Protein AF-0000000076201954 (afdb_homodimer)

Solvent-accessible surface area (backbone atoms only — not comparable to full-atom values): 36728 Å² total; per-residue (Å²): 128,80,68,76,78,66,56,36,8,49,72,39,43,75,73,72,39,90,38,59,37,49,30,30,27,47,69,75,71,36,35,22,18,72,68,52,45,56,48,35,59,65,34,84,90,37,40,81,47,35,72,32,51,37,78,80,40,59,85,56,80,76,68,87,68,80,53,55,33,90,87,40,86,95,30,54,52,50,27,30,31,61,86,75,65,40,76,31,26,81,74,42,33,73,72,77,39,57,85,50,86,51,65,38,51,27,70,63,55,15,67,58,40,83,77,28,65,45,47,52,37,54,48,50,36,34,51,51,50,38,52,51,41,51,50,49,48,51,50,48,54,49,40,54,51,49,38,55,52,35,50,54,50,42,54,48,51,52,50,52,50,51,52,52,51,52,50,51,53,51,52,48,52,51,50,51,51,50,51,50,50,52,54,49,50,52,52,51,51,52,47,49,53,50,44,52,54,47,49,53,51,36,51,52,38,47,51,52,45,49,39,50,53,47,24,61,73,48,36,29,47,53,53,35,44,48,46,48,56,56,44,56,64,49,48,57,57,50,52,52,50,52,44,50,52,45,69,68,51,58,44,62,40,63,44,76,42,68,43,75,80,81,67,80,80,59,72,51,47,80,43,80,46,77,36,83,65,89,65,75,80,79,83,64,84,64,64,78,64,67,68,66,56,71,82,69,84,71,80,75,81,82,72,65,79,71,64,65,74,72,67,65,90,69,75,81,76,83,82,84,88,81,132,130,79,68,78,76,65,54,38,7,49,70,40,43,75,73,71,39,89,39,60,36,49,29,30,27,47,67,74,70,35,35,22,19,72,68,51,44,56,46,33,59,66,34,85,88,36,41,81,47,33,70,32,51,37,78,78,38,61,84,56,80,77,68,87,66,81,53,55,33,90,86,41,86,94,31,53,55,51,27,31,30,63,85,75,66,39,77,32,25,82,73,42,33,70,74,76,38,58,82,49,84,52,66,39,51,27,68,62,56,14,67,58,41,84,79,27,68,43,47,52,33,53,49,50,36,36,50,52,52,40,52,49,42,52,51,51,48,50,52,48,55,50,40,54,52,50,38,54,50,35,51,53,49,42,53,51,51,51,52,53,50,50,52,52,50,52,49,52,52,52,53,47,53,51,49,51,52,51,52,49,50,52,52,49,50,51,52,51,52,50,48,48,52,51,44,53,55,47,48,53,51,36,50,52,39,49,49,53,44,50,38,51,55,46,23,62,74,50,35,29,47,54,53,36,42,48,46,48,56,56,45,57,63,49,47,56,57,51,51,53,51,51,46,50,51,45,69,68,52,57,44,61,40,62,42,76,43,69,43,75,81,80,66,80,81,58,72,51,48,81,43,80,45,79,37,82,66,90,64,75,78,79,84,64,83,65,63,76,64,69,70,64,54,72,82,69,83,73,79,73,81,83,73,66,73,70,61,70,63,59,72,70,64,67,73,83,66,79,67,77,77,76,124

pLDDT: mean 78.73, std 21.35, range [19.61, 97.19]

InterPro domains:
  IPR000315 B-box-type zinc finger [PS50119] (4-54)
  IPR000315 B-box-type zinc finger [PS50119] (64-108)
  IPR047153 TRIM45/56/19-like [PTHR25462] (8-265)

Radius of gyration: 69.59 Å; Cα contacts (8 Å, |Δi|>4): 765; chains: 2; bounding box: 55×250×99 Å

Secondary structure (DSSP, 8-state):
-------B-HHHHHTT---B--EEETTTTEEE-HHHHHHHHHSTTTTT--EEEHHHHTTS-------B-SSSTT-B--EEETTTTEEE-TTHHHHHSTT-S-EEEHHHHTTTGGG-HHHHHHHHHHHHHHHHHHHHHHHHHHHHHHHHHHHHHHHHHHHHHHHHHHHHHHHHHHHHHHHHHHHHHHHHHHHHHHHHHHHHHHHHHHHHHHHHHHHHHHS-HHHHHHHHHHHHHHHHHHHHHHHHHHHH-EEEEEEEEE-S------SEEEEEEEEE---------------------------STTTGGGGSTT---------/-------B-HHHHHTT---B--EEETTTTEEE-HHHHHHHHHSTTTTT--EEEHHHHTTS-------B-SSSTT-B--EEETTTTEEE-TTHHHHHSTT-S-EEEHHHHTTTGGG-HHHHHHHHHHHHHHHHHHHHHHHHHHHHHHHHHHHHHHHHHHHHHHHHHHHHHHHHHHHHHHHHHHHHHHHHHHHHHHHHHHHHHHHHHHHHHHHHHHHHHHS-HHHHHHHHHHHHHHHHHHHHHHHHHHHH-EEEEEEEEE-S------SEEEEEEEEE---------------------------SHHHHHHGGGS-----S---

Foldseek 3Di:
DPPDPQLAWPVVVVVVDGHGFFKAFPVVRTGHHPVRVVVLCPDPVRVPTDIHGCVVVVPPDDDDDDQADPVDPPFGQFKAQLVVGDTDGPVCCVVPNVVGPDIGTVCLLCVCVVVDLLVVQVVVQVVLVVVLVVVVVVVVVVVVVVVVVVVVVVVVVVVVVVVVVVVVVVVVVVVVVVVVVVVVVVVVVVVVVLVVVVVVLVVVVVVLVVVLVCCVVPNDPVVNVVSCVVVVVVVVVSVVVVVVSVVPDDDDDDDDDDDPPPPPVDPDDDDDDDDDDPRDRDGRPNDPPSSVRDPPPPPPPPPDPVPPPVPPDPDDPPDDDDD/DPPDPQLFWPVVVVVVDGHGFFKAFPVVRTGHHPVVVVVLCVDPVRVPTDIHGCVVVVPPDDDDDDQDDPVDPPFGQFKAQLVVGDTDGPVCCVVPNVVGPDIGTVCLLCVCVVVDLLVVQVVVQVVLVVVLVVVVVVVVVVVVVVVVVVVVVVVVVVVVVVVVVVVVVVVVVVVVVVVVVVVVVVVVVVVVVLVVVVVVLVVVVVVLVVVLVCCVVPNDPVVNVVSCVVVVVVVVVSVVVVVVSVVPDDDDDDDDDDDPPPPPVDPDDDDDDDDDDPRDRDGRPNDPPSSVRDPPPPPPPPPDDVVVPPPVPDPPDPDPVPD

Organism: Mytilus galloprovincialis (NCBI:txid29158)

Sequence (646 aa):
MMSSYSSQCESCSEDGKSKVALRFCSDCDERLCRECVEYHKKCKATKSHNLIDLASMLRSTIPNVNTLCEFHEDVYLDFYCMQHDTVCCRKCIPSSHQSCKDVLLLEVASEHIKISSAFDDTFREWQNIHKTLEHLRQNFNDNVNELKKSESSICEEVRVWKRNLIKQINTFEEKIKIDLSNDMTRDLDQLKKLNTETSELHDNVKERGQELQFLKEYGSNNQLYLMLTEQGKGVQNVVKRVQEMTLSYKKTRLKFEKTADIDLKSIGSISEVKEAHDIQYSPVKLQQAHVQPERVDTILTFKKAITEQLKLTNKLHISDLAIMMSSYSSQCESCSEDGKSKVALRFCSDCDERLCRECVEYHKKCKATKSHNLIDLASMLRSTIPNVNTLCEFHEDVYLDFYCMQHDTVCCRKCIPSSHQSCKDVLLLEVASEHIKISSAFDDTFREWQNIHKTLEHLRQNFNDNVNELKKSESSICEEVRVWKRNLIKQINTFEEKIKIDLSNDMTRDLDQLKKLNTETSELHDNVKERGQELQFLKEYGSNNQLYLMLTEQGKGVQNVVKRVQEMTLSYKKTRLKFEKTADIDLKSIGSISEVKEAHDIQYSPVKLQQAHVQPERVDTILTFKKAITEQLKLTNKLHISDLAI

Structure (mmCIF, N/CA/C/O backbone):
data_AF-0000000076201954-model_v1
#
loop_
_entity.id
_entity.type
_entity.pdbx_description
1 polymer 'B box-type domain-containing protein'
#
loop_
_atom_site.group_PDB
_atom_site.id
_atom_site.type_symbol
_atom_site.label_atom_id
_atom_site.label_alt_id
_atom_site.label_comp_id
_atom_site.label_asym_id
_atom_site.label_entity_id
_atom_site.label_seq_id
_atom_site.pdbx_PDB_ins_code
_atom_site.Cartn_x
_atom_site.Cartn_y
_atom_site.Cartn_z
_atom_site.occupancy
_atom_site.B_iso_or_equiv
_atom_site.auth_seq_id
_atom_site.auth_comp_id
_atom_site.auth_asym_id
_atom_site.auth_atom_id
_atom_site.pdbx_PDB_model_num
ATOM 1 N N . MET A 1 1 ? 16.266 -57.594 -20.297 1 23.8 1 MET A N 1
ATOM 2 C CA . MET A 1 1 ? 17.625 -57.812 -20.766 1 23.8 1 MET A CA 1
ATOM 3 C C . MET A 1 1 ? 17.688 -58.906 -21.828 1 23.8 1 MET A C 1
ATOM 5 O O . MET A 1 1 ? 17.469 -60.062 -21.531 1 23.8 1 MET A O 1
ATOM 9 N N . MET A 1 2 ? 17.016 -58.75 -22.938 1 31.31 2 MET A N 1
ATOM 10 C CA . MET A 1 2 ? 17.016 -59.656 -24.078 1 31.31 2 MET A CA 1
ATOM 11 C C . MET A 1 2 ? 18.406 -60.188 -24.344 1 31.31 2 MET A C 1
ATOM 13 O O . MET A 1 2 ? 19.359 -59.438 -24.516 1 31.31 2 MET A O 1
ATOM 17 N N . SER A 1 3 ? 18.688 -61.312 -23.844 1 33 3 SER A N 1
ATOM 18 C CA . SER A 1 3 ? 20 -61.938 -24 1 33 3 SER A CA 1
ATOM 19 C C . SER A 1 3 ? 20.609 -61.594 -25.359 1 33 3 SER A C 1
ATOM 21 O O . SER A 1 3 ? 19.891 -61.188 -26.281 1 33 3 SER A O 1
ATOM 23 N N . SER A 1 4 ? 21.906 -61.469 -25.438 1 35.66 4 SER A N 1
ATOM 24 C CA . SER A 1 4 ? 22.828 -61.344 -26.578 1 35.66 4 SER A CA 1
ATOM 25 C C . SER A 1 4 ? 22.281 -62.031 -27.812 1 35.66 4 SER A C 1
ATOM 27 O O . SER A 1 4 ? 21.766 -63.156 -27.703 1 35.66 4 SER A O 1
ATOM 29 N N . TYR A 1 5 ? 21.5 -61.469 -28.703 1 43.66 5 TYR A N 1
ATOM 30 C CA . TYR A 1 5 ? 21.312 -61.969 -30.062 1 43.66 5 TYR A CA 1
ATOM 31 C C . TYR A 1 5 ? 22.406 -62.969 -30.422 1 43.66 5 TYR A C 1
ATOM 33 O O . TYR A 1 5 ? 23.531 -62.594 -30.703 1 43.66 5 TYR A O 1
ATOM 41 N N . SER A 1 6 ? 22.469 -63.938 -29.781 1 49.97 6 SER A N 1
ATOM 42 C CA . SER A 1 6 ? 23.469 -64.938 -30.156 1 49.97 6 SER A CA 1
ATOM 43 C C . SER A 1 6 ? 23.5 -65.125 -31.672 1 49.97 6 SER A C 1
ATOM 45 O O . SER A 1 6 ? 22.453 -65.375 -32.281 1 49.97 6 SER A O 1
ATOM 47 N N . SER A 1 7 ? 24.203 -64.438 -32.438 1 65 7 SER A N 1
ATOM 48 C CA . SER A 1 7 ? 24.672 -64.5 -33.812 1 65 7 SER A CA 1
ATOM 49 C C . SER A 1 7 ? 24.938 -65.938 -34.188 1 65 7 SER A C 1
ATOM 51 O O . SER A 1 7 ? 25.312 -66.25 -35.344 1 65 7 SER A O 1
ATOM 53 N N . GLN A 1 8 ? 24.516 -66.75 -33.312 1 72.56 8 GLN A N 1
ATOM 54 C CA . GLN A 1 8 ? 24.938 -68.125 -33.625 1 72.56 8 GLN A CA 1
ATOM 55 C C . GLN A 1 8 ? 23.75 -69 -34 1 72.56 8 GLN A C 1
ATOM 57 O O . GLN A 1 8 ? 22.625 -68.75 -33.562 1 72.56 8 GLN A O 1
ATOM 62 N N . CYS A 1 9 ? 23.922 -69.875 -34.781 1 80.25 9 CYS A N 1
ATOM 63 C CA . CYS A 1 9 ? 22.938 -70.875 -35.156 1 80.25 9 CYS A CA 1
ATOM 64 C C . CYS A 1 9 ? 22.578 -71.75 -33.969 1 80.25 9 CYS A C 1
ATOM 66 O O . CYS A 1 9 ? 23.438 -72.375 -33.375 1 80.25 9 CYS A O 1
ATOM 68 N N . GLU A 1 10 ? 21.375 -71.688 -33.531 1 77.62 10 GLU A N 1
ATOM 69 C CA . GLU A 1 10 ? 20.938 -72.438 -32.344 1 77.62 10 GLU A CA 1
ATOM 70 C C . GLU A 1 10 ? 21 -73.938 -32.531 1 77.62 10 GLU A C 1
ATOM 72 O O . GLU A 1 10 ? 21.344 -74.625 -31.594 1 77.62 10 GLU A O 1
ATOM 77 N N . SER A 1 11 ? 20.641 -74.375 -33.656 1 77.5 11 SER A N 1
ATOM 78 C CA . SER A 1 11 ? 20.719 -75.812 -33.938 1 77.5 11 SER A CA 1
ATOM 79 C C . SER A 1 11 ? 22.141 -76.312 -33.812 1 77.5 11 SER A C 1
ATOM 81 O O . SER A 1 11 ? 22.375 -77.375 -33.25 1 77.5 11 SER A O 1
ATOM 83 N N . CYS A 1 12 ? 22.969 -75.5 -34.281 1 80.19 12 CYS A N 1
ATOM 84 C CA . CYS A 1 12 ? 24.359 -75.875 -34.25 1 80.19 12 CYS A CA 1
ATOM 85 C C . CYS A 1 12 ? 24.953 -75.688 -32.875 1 80.19 12 CYS A C 1
ATOM 87 O O . CYS A 1 12 ? 25.844 -76.438 -32.469 1 80.19 12 CYS A O 1
ATOM 89 N N . SER A 1 13 ? 24.547 -74.75 -32.188 1 78 13 SER A N 1
ATOM 90 C CA . SER A 1 13 ? 25.062 -74.5 -30.859 1 78 13 SER A CA 1
ATOM 91 C C . SER A 1 13 ? 24.75 -75.688 -29.938 1 78 13 SER A C 1
ATOM 93 O O . SER A 1 13 ? 25.547 -76 -29.047 1 78 13 SER A O 1
ATOM 95 N N . GLU A 1 14 ? 23.703 -76.312 -30.125 1 74.5 14 GLU A N 1
ATOM 96 C CA . GLU A 1 14 ? 23.344 -77.5 -29.344 1 74.5 14 GLU A CA 1
ATOM 97 C C . GLU A 1 14 ? 24.312 -78.625 -29.609 1 74.5 14 GLU A C 1
ATOM 99 O O . GLU A 1 14 ? 24.562 -79.438 -28.719 1 74.5 14 GLU A O 1
ATOM 104 N N . ASP A 1 15 ? 24.875 -78.688 -30.734 1 74.5 15 ASP A N 1
ATOM 105 C CA . ASP A 1 15 ? 25.828 -79.688 -31.109 1 74.5 15 ASP A CA 1
ATOM 106 C C . ASP A 1 15 ? 27.266 -79.25 -30.781 1 74.5 15 ASP A C 1
ATOM 108 O O . ASP A 1 15 ? 28.219 -79.938 -31.125 1 74.5 15 ASP A O 1
ATOM 112 N N . GLY A 1 16 ? 27.344 -78.125 -30.156 1 75.12 16 GLY A N 1
ATOM 113 C CA . GLY A 1 16 ? 28.641 -77.625 -29.734 1 75.12 16 GLY A CA 1
ATOM 114 C C . GLY A 1 16 ? 29.359 -76.875 -30.797 1 75.12 16 GLY A C 1
ATOM 115 O O . GLY A 1 16 ? 30.562 -76.562 -30.672 1 75.12 16 GLY A O 1
ATOM 116 N N . LYS A 1 17 ? 28.719 -76.688 -31.875 1 80.81 17 LYS A N 1
ATOM 117 C CA . LYS A 1 17 ? 29.328 -75.875 -32.938 1 80.81 17 LYS A CA 1
ATOM 118 C C . LYS A 1 17 ? 28.875 -74.438 -32.906 1 80.81 17 LYS A C 1
ATOM 120 O O . LYS A 1 17 ? 27.75 -74.125 -32.5 1 80.81 17 LYS A O 1
ATOM 125 N N . SER A 1 18 ? 29.812 -73.562 -33.188 1 79.5 18 SER A N 1
ATOM 126 C CA . SER A 1 18 ? 29.516 -72.125 -33.188 1 79.5 18 SER A CA 1
ATOM 127 C C . SER A 1 18 ? 29.453 -71.562 -34.625 1 79.5 18 SER A C 1
ATOM 129 O O . SER A 1 18 ? 30.484 -71.375 -35.281 1 79.5 18 SER A O 1
ATOM 131 N N . LYS A 1 19 ? 28.25 -71.5 -35.25 1 82.12 19 LYS A N 1
ATOM 132 C CA . LYS A 1 19 ? 28.062 -70.938 -36.562 1 82.12 19 LYS A CA 1
ATOM 133 C C . LYS A 1 19 ? 27.188 -69.688 -36.5 1 82.12 19 LYS A C 1
ATOM 135 O O . LYS A 1 19 ? 26.312 -69.562 -35.625 1 82.12 19 LYS A O 1
ATOM 140 N N . VAL A 1 20 ? 27.531 -68.812 -37.312 1 84.06 20 VAL A N 1
ATOM 141 C CA . VAL A 1 20 ? 26.766 -67.562 -37.375 1 84.06 20 VAL A CA 1
ATOM 142 C C . VAL A 1 20 ? 25.391 -67.812 -38 1 84.06 20 VAL A C 1
ATOM 144 O O . VAL A 1 20 ? 25.281 -68.562 -39 1 84.06 20 VAL A O 1
ATOM 147 N N . ALA A 1 21 ? 24.328 -67.375 -37.281 1 82.5 21 ALA A N 1
ATOM 148 C CA . ALA A 1 21 ? 22.969 -67.5 -37.812 1 82.5 21 ALA A CA 1
ATOM 149 C C . ALA A 1 21 ? 22.703 -66.5 -38.906 1 82.5 21 ALA A C 1
ATOM 151 O O . ALA A 1 21 ? 23.125 -65.312 -38.812 1 82.5 21 ALA A O 1
ATOM 152 N N . LEU A 1 22 ? 22.156 -66.938 -40.031 1 80.31 22 LEU A N 1
ATOM 153 C CA . LEU A 1 22 ? 21.844 -66.062 -41.156 1 80.31 22 LEU A CA 1
ATOM 154 C C . LEU A 1 22 ? 20.344 -65.812 -41.281 1 80.31 22 LEU A C 1
ATOM 156 O O . LEU A 1 22 ? 19.891 -64.75 -41.75 1 80.31 22 LEU A O 1
ATOM 160 N N . ARG A 1 23 ? 19.656 -66.875 -41 1 82.56 23 ARG A N 1
ATOM 161 C CA . ARG A 1 23 ? 18.203 -66.812 -41.125 1 82.56 23 ARG A CA 1
ATOM 162 C C . ARG A 1 23 ? 17.516 -67.25 -39.844 1 82.56 23 ARG A C 1
ATOM 164 O O . ARG A 1 23 ? 18.109 -67.875 -39 1 82.56 23 ARG A O 1
ATOM 171 N N . PHE A 1 24 ? 16.328 -66.75 -39.625 1 79.44 24 PHE A N 1
ATOM 172 C CA . PHE A 1 24 ? 15.461 -67.125 -38.531 1 79.44 24 PHE A CA 1
ATOM 173 C C . PHE A 1 24 ? 14.25 -67.875 -39.031 1 79.44 24 PHE A C 1
ATOM 175 O O . PHE A 1 24 ? 13.562 -67.438 -39.938 1 79.44 24 PHE A O 1
ATOM 182 N N . CYS A 1 25 ? 14.109 -69.125 -38.531 1 78.31 25 CYS A N 1
ATOM 183 C CA . CYS A 1 25 ? 12.906 -69.875 -38.844 1 78.31 25 CYS A CA 1
ATOM 184 C C . CYS A 1 25 ? 11.766 -69.5 -37.906 1 78.31 25 CYS A C 1
ATOM 186 O O . CYS A 1 25 ? 11.82 -69.75 -36.719 1 78.31 25 CYS A O 1
ATOM 188 N N . SER A 1 26 ? 10.797 -68.875 -38.438 1 71.44 26 SER A N 1
ATOM 189 C CA . SER A 1 26 ? 9.688 -68.375 -37.625 1 71.44 26 SER A CA 1
ATOM 190 C C . SER A 1 26 ? 8.883 -69.562 -37.031 1 71.44 26 SER A C 1
ATOM 192 O O . SER A 1 26 ? 8.266 -69.375 -35.969 1 71.44 26 SER A O 1
ATOM 194 N N . ASP A 1 27 ? 8.977 -70.688 -37.625 1 66 27 ASP A N 1
ATOM 195 C CA . ASP A 1 27 ? 8.203 -71.875 -37.188 1 66 27 ASP A CA 1
ATOM 196 C C . ASP A 1 27 ? 8.914 -72.562 -36.031 1 66 27 ASP A C 1
ATOM 198 O O . ASP A 1 27 ? 8.273 -73.062 -35.094 1 66 27 ASP A O 1
ATOM 202 N N . CYS A 1 28 ? 10.195 -72.625 -36.188 1 70.38 28 CYS A N 1
ATOM 203 C CA . CYS A 1 28 ? 10.977 -73.375 -35.188 1 70.38 28 CYS A CA 1
ATOM 204 C C . CYS A 1 28 ? 11.477 -72.375 -34.125 1 70.38 28 CYS A C 1
ATOM 206 O O . CYS A 1 28 ? 11.992 -72.812 -33.094 1 70.38 28 CYS A O 1
ATOM 208 N N . ASP A 1 29 ? 11.305 -71.125 -34.344 1 72.44 29 ASP A N 1
ATOM 209 C CA . ASP A 1 29 ? 11.859 -70.062 -33.5 1 72.44 29 ASP A CA 1
ATOM 210 C C . ASP A 1 29 ? 13.352 -70.25 -33.281 1 72.44 29 ASP A C 1
ATOM 212 O O . ASP A 1 29 ? 13.836 -70.25 -32.156 1 72.44 29 ASP A O 1
ATOM 216 N N . GLU A 1 30 ? 13.953 -70.5 -34.344 1 75.88 30 GLU A N 1
ATOM 217 C CA . GLU A 1 30 ? 15.375 -70.812 -34.25 1 75.88 30 GLU A CA 1
ATOM 218 C C . GLU A 1 30 ? 16.188 -70.062 -35.281 1 75.88 30 GLU A C 1
ATOM 220 O O . GLU A 1 30 ? 15.75 -69.875 -36.438 1 75.88 30 GLU A O 1
ATOM 225 N N . ARG A 1 31 ? 17.328 -69.625 -34.812 1 81.19 31 ARG A N 1
ATOM 226 C CA . ARG A 1 31 ? 18.297 -69 -35.75 1 81.19 31 ARG A CA 1
ATOM 227 C C . ARG A 1 31 ? 19.125 -70.125 -36.406 1 81.19 31 ARG A C 1
ATOM 229 O O . ARG A 1 31 ? 19.609 -71.062 -35.75 1 81.19 31 ARG A O 1
ATOM 236 N N . LEU A 1 32 ? 19.172 -70 -37.688 1 81.69 32 LEU A N 1
ATOM 237 C CA . LEU A 1 32 ? 19.797 -71.062 -38.469 1 81.69 32 LEU A CA 1
ATOM 238 C C . LEU A 1 32 ? 20.953 -70.562 -39.281 1 81.69 32 LEU A C 1
ATOM 240 O O . LEU A 1 32 ? 20.875 -69.438 -39.812 1 81.69 32 LEU A O 1
ATOM 244 N N . CYS A 1 33 ? 21.984 -71.25 -39.219 1 84.44 33 CYS A N 1
ATOM 245 C CA . CYS A 1 33 ? 23.109 -70.938 -40.094 1 84.44 33 CYS A CA 1
ATOM 246 C C . CYS A 1 33 ? 22.812 -71.438 -41.531 1 84.44 33 CYS A C 1
ATOM 248 O O . CYS A 1 33 ? 21.75 -72 -41.812 1 84.44 33 CYS A O 1
ATOM 250 N N . ARG A 1 34 ? 23.734 -71.125 -42.438 1 87.25 34 ARG A N 1
ATOM 251 C CA . ARG A 1 34 ? 23.547 -71.438 -43.844 1 87.25 34 ARG A CA 1
ATOM 252 C C . ARG A 1 34 ? 23.266 -72.938 -44.062 1 87.25 34 ARG A C 1
ATOM 254 O O . ARG A 1 34 ? 22.344 -73.312 -44.781 1 87.25 34 ARG A O 1
ATOM 261 N N . GLU A 1 35 ? 23.969 -73.812 -43.375 1 85.56 35 GLU A N 1
ATOM 262 C CA . GLU A 1 35 ? 23.812 -75.25 -43.5 1 85.56 35 GLU A CA 1
ATOM 263 C C . GLU A 1 35 ? 22.484 -75.75 -42.938 1 85.56 35 GLU A C 1
ATOM 265 O O . GLU A 1 35 ? 21.797 -76.562 -43.562 1 85.56 35 GLU A O 1
ATOM 270 N N . CYS A 1 36 ? 22.125 -75.188 -41.844 1 86.31 36 CYS A N 1
ATOM 271 C CA . CYS A 1 36 ? 20.875 -75.562 -41.188 1 86.31 36 CYS A CA 1
ATOM 272 C C . CYS A 1 36 ? 19.672 -75.062 -42 1 86.31 36 CYS A C 1
ATOM 274 O O . CYS A 1 36 ? 18.625 -75.75 -42.031 1 86.31 36 CYS A O 1
ATOM 276 N N . VAL A 1 37 ? 19.891 -74 -42.656 1 87.25 37 VAL A N 1
ATOM 277 C CA . VAL A 1 37 ? 18.844 -73.5 -43.562 1 87.25 37 VAL A CA 1
ATOM 278 C C . VAL A 1 37 ? 18.625 -74.5 -44.688 1 87.25 37 VAL A C 1
ATOM 280 O O . VAL A 1 37 ? 17.484 -74.812 -45.031 1 87.25 37 VAL A O 1
ATOM 283 N N . GLU A 1 38 ? 19.688 -74.938 -45.25 1 84.69 38 GLU A N 1
ATOM 284 C CA . GLU A 1 38 ? 19.594 -75.875 -46.344 1 84.69 38 GLU A CA 1
ATOM 285 C C . GLU A 1 38 ? 18.922 -77.188 -45.906 1 84.69 38 GLU A C 1
ATOM 287 O O . GLU A 1 38 ? 18.094 -77.75 -46.625 1 84.69 38 GLU A O 1
ATOM 292 N N . TYR A 1 39 ? 19.266 -77.562 -44.719 1 82.62 39 TYR A N 1
ATOM 293 C CA . TYR A 1 39 ? 18.656 -78.75 -44.156 1 82.62 39 TYR A CA 1
ATOM 294 C C . TYR A 1 39 ? 17.156 -78.562 -43.938 1 82.62 39 TYR A C 1
ATOM 296 O O . TYR A 1 39 ? 16.344 -79.375 -44.25 1 82.62 39 TYR A O 1
ATOM 304 N N . HIS A 1 40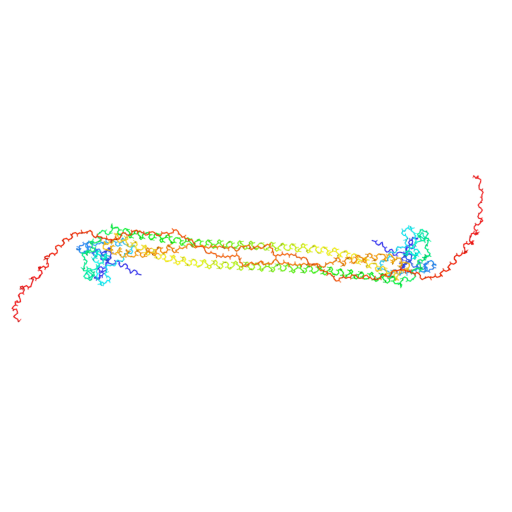 ? 16.781 -77.438 -43.406 1 81.44 40 HIS A N 1
ATOM 305 C CA . HIS A 1 40 ? 15.398 -77.062 -43.125 1 81.44 40 HIS A CA 1
ATOM 306 C C . HIS A 1 40 ? 14.562 -77.125 -44.406 1 81.44 40 HIS A C 1
ATOM 308 O O . HIS A 1 40 ? 13.406 -77.562 -44.375 1 81.44 40 HIS A O 1
ATOM 314 N N . LYS A 1 41 ? 15.125 -76.75 -45.438 1 81.56 41 LYS A N 1
ATOM 315 C CA . LYS A 1 41 ? 14.422 -76.688 -46.719 1 81.56 41 LYS A CA 1
ATOM 316 C C . LYS A 1 41 ? 14.266 -78.062 -47.344 1 81.56 41 LYS A C 1
ATOM 318 O O . LYS A 1 41 ? 13.352 -78.312 -48.125 1 81.56 41 LYS A O 1
ATOM 323 N N . LYS A 1 42 ? 15.055 -78.938 -46.875 1 80.25 42 LYS A N 1
ATOM 324 C CA . LYS A 1 42 ? 15.055 -80.312 -47.469 1 80.25 42 LYS A CA 1
ATOM 325 C C . LYS A 1 42 ? 14.164 -81.25 -46.656 1 80.25 42 LYS A C 1
ATOM 327 O O . LYS A 1 42 ? 13.586 -82.188 -47.219 1 80.25 42 LYS A O 1
ATOM 332 N N . CYS A 1 43 ? 14.148 -80.938 -45.406 1 75.12 43 CYS A N 1
ATOM 333 C CA . CYS A 1 43 ? 13.391 -81.812 -44.531 1 75.12 43 CYS A CA 1
ATOM 334 C C . CYS A 1 43 ? 11.891 -81.688 -44.75 1 75.12 43 CYS A C 1
ATOM 336 O O . CYS A 1 43 ? 11.391 -80.562 -44.75 1 75.12 43 CYS A O 1
ATOM 338 N N . LYS A 1 44 ? 11.156 -82.75 -44.938 1 70.81 44 LYS A N 1
ATOM 339 C CA . LYS A 1 44 ? 9.711 -82.688 -45.156 1 70.81 44 LYS A CA 1
ATOM 340 C C . LYS A 1 44 ? 8.984 -82 -44.031 1 70.81 44 LYS A C 1
ATOM 342 O O . LYS A 1 44 ? 8.023 -81.25 -44.281 1 70.81 44 LYS A O 1
ATOM 347 N N . ALA A 1 45 ? 9.508 -82.062 -42.875 1 71.88 45 ALA A N 1
ATOM 348 C CA . ALA A 1 45 ? 8.852 -81.5 -41.688 1 71.88 45 ALA A CA 1
ATOM 349 C C . ALA A 1 45 ? 9.016 -80 -41.625 1 71.88 45 ALA A C 1
ATOM 351 O O . ALA A 1 45 ? 8.188 -79.312 -41 1 71.88 45 ALA A O 1
ATOM 352 N N . THR A 1 46 ? 10.125 -79.5 -42.281 1 76.62 46 THR A N 1
ATOM 353 C CA . THR A 1 46 ? 10.414 -78.125 -42.031 1 76.62 46 THR A CA 1
ATOM 354 C C . THR A 1 46 ? 10.43 -77.312 -43.344 1 76.62 46 THR A C 1
ATOM 356 O O . THR A 1 46 ? 10.625 -76.125 -43.344 1 76.62 46 THR A O 1
ATOM 359 N N . LYS A 1 47 ? 10.148 -78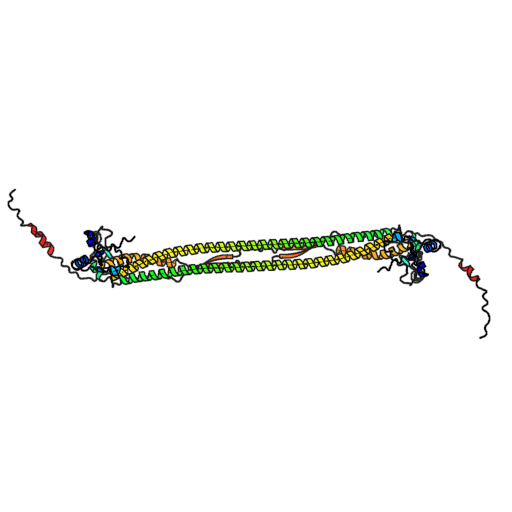 -44.375 1 74.81 47 LYS A N 1
ATOM 360 C CA . LYS A 1 47 ? 10.258 -77.375 -45.688 1 74.81 47 LYS A CA 1
ATOM 361 C C . LYS A 1 47 ? 9.305 -76.188 -45.844 1 74.81 47 LYS A C 1
ATOM 363 O O . LYS A 1 47 ? 9.594 -75.25 -46.562 1 74.81 47 LYS A O 1
ATOM 368 N N . SER A 1 48 ? 8.289 -76.312 -45.156 1 67.69 48 SER A N 1
ATOM 369 C CA . SER A 1 48 ? 7.27 -75.25 -45.281 1 67.69 48 SER A CA 1
ATOM 370 C C . SER A 1 48 ? 7.496 -74.125 -44.281 1 67.69 48 SER A C 1
ATOM 372 O O . SER A 1 48 ? 6.738 -73.125 -44.25 1 67.69 48 SER A O 1
ATOM 374 N N . HIS A 1 49 ? 8.594 -74.312 -43.594 1 73.75 49 HIS A N 1
ATOM 375 C CA . HIS A 1 49 ? 8.812 -73.312 -42.562 1 73.75 49 HIS A CA 1
ATOM 376 C C . HIS A 1 49 ? 9.25 -71.938 -43.156 1 73.75 49 HIS A C 1
ATOM 378 O O . HIS A 1 49 ? 9.914 -71.938 -44.219 1 73.75 49 HIS A O 1
ATOM 384 N N . ASN A 1 50 ? 8.844 -70.938 -42.562 1 72.62 50 ASN A N 1
ATOM 385 C CA . ASN A 1 50 ? 9.18 -69.625 -43.031 1 72.62 50 ASN A CA 1
ATOM 386 C C . ASN A 1 50 ? 10.516 -69.125 -42.469 1 72.62 50 ASN A C 1
ATOM 388 O O . ASN A 1 50 ? 10.641 -68.938 -41.25 1 72.62 50 ASN A O 1
ATOM 392 N N . LEU A 1 51 ? 11.539 -69 -43.375 1 76.5 51 LEU A N 1
ATOM 393 C CA . LEU A 1 51 ? 12.867 -68.562 -42.969 1 76.5 51 LEU A CA 1
ATOM 394 C C . LEU A 1 51 ? 13.055 -67.062 -43.281 1 76.5 51 LEU A C 1
ATOM 396 O O . LEU A 1 51 ? 12.828 -66.625 -44.438 1 76.5 51 LEU A O 1
ATOM 400 N N . ILE A 1 52 ? 13.328 -66.188 -42.281 1 74.88 52 ILE A N 1
ATOM 401 C CA . ILE A 1 52 ? 13.484 -64.75 -42.406 1 74.88 52 ILE A CA 1
ATOM 402 C C . ILE A 1 52 ? 14.961 -64.375 -42.281 1 74.88 52 ILE A C 1
ATOM 404 O O . ILE A 1 52 ? 15.695 -64.938 -41.469 1 74.88 52 ILE A O 1
ATOM 408 N N . ASP A 1 53 ? 15.289 -63.5 -43.188 1 73.81 53 ASP A N 1
ATOM 409 C CA . ASP A 1 53 ? 16.656 -63 -43.125 1 73.81 53 ASP A CA 1
ATOM 410 C C . ASP A 1 53 ? 16.906 -62.219 -41.875 1 73.81 53 ASP A C 1
ATOM 412 O O . ASP A 1 53 ? 16.219 -61.219 -41.594 1 73.81 53 ASP A O 1
ATOM 416 N N . LEU A 1 54 ? 17.797 -62.812 -41.125 1 71.62 54 LEU A N 1
ATOM 417 C CA . LEU A 1 54 ? 18.094 -62.125 -39.875 1 71.62 54 LEU A CA 1
ATOM 418 C C . LEU A 1 54 ? 18.516 -60.688 -40.094 1 71.62 54 LEU A C 1
ATOM 420 O O . LEU A 1 54 ? 18.219 -59.812 -39.281 1 71.62 54 LEU A O 1
ATOM 424 N N . ALA A 1 55 ? 19.234 -60.531 -41.188 1 65.19 55 ALA A N 1
ATOM 425 C CA . ALA A 1 55 ? 19.672 -59.188 -41.5 1 65.19 55 ALA A CA 1
ATOM 426 C C . ALA A 1 55 ? 18.484 -58.25 -41.688 1 65.19 55 ALA A C 1
ATOM 428 O O . ALA A 1 55 ? 18.562 -57.062 -41.344 1 65.19 55 ALA A O 1
ATOM 429 N N . SER A 1 56 ? 17.469 -58.75 -42.25 1 60.5 56 SER A N 1
ATOM 430 C CA . SER A 1 56 ? 16.25 -57.969 -42.469 1 60.5 56 SER A CA 1
ATOM 431 C C . SER A 1 56 ? 15.5 -57.75 -41.156 1 60.5 56 SER A C 1
ATOM 433 O O . SER A 1 56 ? 14.727 -56.812 -41.031 1 60.5 56 SER A O 1
ATOM 435 N N . MET A 1 57 ? 15.734 -58.781 -40.344 1 57.38 57 MET A N 1
ATOM 436 C CA . MET A 1 57 ? 15.078 -58.781 -39.031 1 57.38 57 MET A CA 1
ATOM 437 C C . MET A 1 57 ? 15.805 -57.844 -38.062 1 57.38 57 MET A C 1
ATOM 439 O O . MET A 1 57 ? 15.32 -57.562 -36.969 1 57.38 57 MET A O 1
ATOM 443 N N . LEU A 1 58 ? 16.938 -57.562 -38.406 1 50.62 58 LEU A N 1
ATOM 444 C CA . LEU A 1 58 ? 17.812 -56.938 -37.406 1 50.62 58 LEU A CA 1
ATOM 445 C C . LEU A 1 58 ? 17.016 -56.094 -36.438 1 50.62 58 LEU A C 1
ATOM 447 O O . LEU A 1 58 ? 17.328 -56.031 -35.25 1 50.62 58 LEU A O 1
ATOM 451 N N . ARG A 1 59 ? 16.391 -55.094 -36.906 1 50.47 59 ARG A N 1
ATOM 452 C CA . ARG A 1 59 ? 16.109 -54.031 -35.906 1 50.47 59 ARG A CA 1
ATOM 453 C C . ARG A 1 59 ? 14.898 -54.406 -35.062 1 50.47 59 ARG A C 1
ATOM 455 O O . ARG A 1 59 ? 14.609 -53.75 -34.062 1 50.47 59 ARG A O 1
ATOM 462 N N . SER A 1 60 ? 14.07 -55.406 -35.531 1 52.91 60 SER A N 1
ATOM 463 C CA . SER A 1 60 ? 12.82 -55.469 -34.781 1 52.91 60 SER A CA 1
ATOM 464 C C . SER A 1 60 ? 12.852 -56.625 -33.781 1 52.91 60 SER A C 1
ATOM 466 O O . SER A 1 60 ? 13.562 -57.625 -34 1 52.91 60 SER A O 1
ATOM 468 N N . THR A 1 61 ? 12.594 -56.406 -32.562 1 57.47 61 THR A N 1
ATOM 469 C CA . THR A 1 61 ? 12.461 -57.438 -31.547 1 57.47 61 THR A CA 1
ATOM 470 C C . THR A 1 61 ? 11.516 -58.531 -32.031 1 57.47 61 THR A C 1
ATOM 472 O O . THR A 1 61 ? 10.398 -58.281 -32.469 1 57.47 61 THR A O 1
ATOM 475 N N . ILE A 1 62 ? 12.094 -59.688 -32.375 1 65.88 62 ILE A N 1
ATOM 476 C CA . ILE A 1 62 ? 11.281 -60.844 -32.75 1 65.88 62 ILE A CA 1
ATOM 477 C C . ILE A 1 62 ? 10.234 -61.094 -31.656 1 65.88 62 ILE A C 1
ATOM 479 O O . ILE A 1 62 ? 10.578 -61.25 -30.484 1 65.88 62 ILE A O 1
ATOM 483 N N . PRO A 1 63 ? 8.938 -61 -32.125 1 75.06 63 PRO A N 1
ATOM 484 C CA . PRO A 1 63 ? 7.898 -61.188 -31.125 1 75.06 63 PRO A CA 1
ATOM 485 C C . PRO A 1 63 ? 7.961 -62.594 -30.484 1 75.06 63 PRO A C 1
ATOM 487 O O . PRO A 1 63 ? 8.281 -63.562 -31.172 1 75.06 63 PRO A O 1
ATOM 490 N N . ASN A 1 64 ? 7.844 -62.625 -29.172 1 75.19 64 ASN A N 1
ATOM 491 C CA . ASN A 1 64 ? 7.75 -63.906 -28.453 1 75.19 64 ASN A CA 1
ATOM 492 C C . ASN A 1 64 ? 6.336 -64.438 -28.516 1 75.19 64 ASN A C 1
ATOM 494 O O . ASN A 1 64 ? 5.41 -63.875 -27.938 1 75.19 64 ASN A O 1
ATOM 498 N N . VAL A 1 65 ? 6.156 -65.5 -29.328 1 83.56 65 VAL A N 1
ATOM 499 C CA . VAL A 1 65 ? 4.836 -66.125 -29.422 1 83.56 65 VAL A CA 1
ATOM 500 C C . VAL A 1 65 ? 4.793 -67.375 -28.547 1 83.56 65 VAL A C 1
ATOM 502 O O . VAL A 1 65 ? 5.672 -68.25 -28.641 1 83.56 65 VAL A O 1
ATOM 505 N N . ASN A 1 66 ? 3.838 -67.438 -27.672 1 82.75 66 ASN A N 1
ATOM 506 C CA . ASN A 1 66 ? 3.662 -68.625 -26.859 1 82.75 66 ASN A CA 1
ATOM 507 C C . ASN A 1 66 ? 3.053 -69.75 -27.672 1 82.75 66 ASN A C 1
ATOM 509 O O . ASN A 1 66 ? 1.869 -69.75 -28.016 1 82.75 66 ASN A O 1
ATOM 513 N N . THR A 1 67 ? 3.879 -70.75 -27.938 1 86.25 67 THR A N 1
ATOM 514 C CA . THR A 1 67 ? 3.424 -71.875 -28.766 1 86.25 67 THR A CA 1
ATOM 515 C C . THR A 1 67 ? 3.119 -73.125 -27.906 1 86.25 67 THR A C 1
ATOM 517 O O . THR A 1 67 ? 2.629 -74.125 -28.422 1 86.25 67 THR A O 1
ATOM 520 N N . LEU A 1 68 ? 3.449 -72.875 -26.625 1 88.81 68 LEU A N 1
ATOM 521 C CA . LEU A 1 68 ? 3.254 -74 -25.719 1 88.81 68 LEU A CA 1
ATOM 522 C C . LEU A 1 68 ? 1.952 -73.875 -24.938 1 88.81 68 LEU A C 1
ATOM 524 O O . LEU A 1 68 ? 1.509 -72.75 -24.672 1 88.81 68 LEU A O 1
ATOM 528 N N . CYS A 1 69 ? 1.381 -75.125 -24.703 1 91.88 69 CYS A N 1
ATOM 529 C CA . CYS A 1 69 ? 0.129 -75.125 -23.953 1 91.88 69 CYS A CA 1
ATOM 530 C C . CYS A 1 69 ? 0.34 -74.688 -22.516 1 91.88 69 CYS A C 1
ATOM 532 O O . CYS A 1 69 ? 1.313 -75.062 -21.859 1 91.88 69 CYS A O 1
ATOM 534 N N . GLU A 1 70 ? -0.486 -73.938 -22 1 87.31 70 GLU A N 1
ATOM 535 C CA . GLU A 1 70 ? -0.401 -73.438 -20.625 1 87.31 70 GLU A CA 1
ATOM 536 C C . GLU A 1 70 ? -0.753 -74.5 -19.609 1 87.31 70 GLU A C 1
ATOM 538 O O . GLU A 1 70 ? -0.317 -74.438 -18.453 1 87.31 70 GLU A O 1
ATOM 543 N N . PHE A 1 71 ? -1.494 -75.375 -20.031 1 90.19 71 PHE A N 1
ATOM 544 C CA . PHE A 1 71 ? -2.012 -76.438 -19.109 1 90.19 71 PHE A CA 1
ATOM 545 C C . PHE A 1 71 ? -1.157 -77.688 -19.141 1 90.19 71 PHE A C 1
ATOM 547 O O . PHE A 1 71 ? -1.165 -78.438 -18.188 1 90.19 71 PHE A O 1
ATOM 554 N N . HIS A 1 72 ? -0.542 -77.875 -20.312 1 92.44 72 HIS A N 1
ATOM 555 C CA . HIS A 1 72 ? 0.258 -79.062 -20.484 1 92.44 72 HIS A CA 1
ATOM 556 C C . HIS A 1 72 ? 1.701 -78.75 -20.844 1 92.44 72 HIS A C 1
ATOM 558 O O . HIS A 1 72 ? 1.982 -78.25 -21.953 1 92.44 72 HIS A O 1
ATOM 564 N N . GLU A 1 73 ? 2.564 -79.062 -19.922 1 90.38 73 GLU A N 1
ATOM 565 C CA . GLU A 1 73 ? 3.967 -78.688 -20.031 1 90.38 73 GLU A CA 1
ATOM 566 C C . GLU A 1 73 ? 4.625 -79.25 -21.25 1 90.38 73 GLU A C 1
ATOM 568 O O . GLU A 1 73 ? 4.465 -80.5 -21.516 1 90.38 73 GLU A O 1
ATOM 573 N N . ASP A 1 74 ? 5.254 -78.438 -22.031 1 88.25 74 ASP A N 1
ATOM 574 C CA . ASP A 1 74 ? 6.113 -78.812 -23.141 1 88.25 74 ASP A CA 1
ATOM 575 C C . ASP A 1 74 ? 5.293 -79.438 -24.281 1 88.25 74 ASP A C 1
ATOM 577 O O . ASP A 1 74 ? 5.754 -80.375 -24.969 1 88.25 74 ASP A O 1
ATOM 581 N N . VAL A 1 75 ? 3.98 -79.062 -24.328 1 91.19 75 VAL A N 1
ATOM 582 C CA . VAL A 1 75 ? 3.145 -79.5 -25.422 1 91.19 75 VAL A CA 1
ATOM 583 C C . VAL A 1 75 ? 2.76 -78.312 -26.312 1 91.19 75 VAL A C 1
ATOM 585 O O . VAL A 1 75 ? 2.365 -77.312 -25.812 1 91.19 75 VAL A O 1
ATOM 588 N N . TYR A 1 76 ? 2.863 -78.625 -27.547 1 89.19 76 TYR A N 1
ATOM 589 C CA . TYR A 1 76 ? 2.613 -77.562 -28.516 1 89.19 76 TYR A CA 1
ATOM 590 C C . TYR A 1 76 ? 1.119 -77.375 -28.766 1 89.19 76 TYR A C 1
ATOM 592 O O . TYR A 1 76 ? 0.357 -78.375 -28.688 1 89.19 76 TYR A O 1
ATOM 600 N N . LEU A 1 77 ? 0.788 -76.125 -29.109 1 91.81 77 LEU A N 1
ATOM 601 C CA . LEU A 1 77 ? -0.563 -75.75 -29.547 1 91.81 77 LEU A CA 1
ATOM 602 C C . LEU A 1 77 ? -0.733 -76 -31.047 1 91.81 77 LEU A C 1
ATOM 604 O O . LEU A 1 77 ? -0.386 -75.188 -31.875 1 91.81 77 LEU A O 1
ATOM 608 N N . ASP A 1 78 ? -1.317 -77.25 -31.359 1 90.5 78 ASP A N 1
ATOM 609 C CA . ASP A 1 78 ? -1.354 -77.625 -32.75 1 90.5 78 ASP A CA 1
ATOM 610 C C . ASP A 1 78 ? -2.793 -77.688 -33.25 1 90.5 78 ASP A C 1
ATOM 612 O O . ASP A 1 78 ? -3.025 -78 -34.438 1 90.5 78 ASP A O 1
ATOM 616 N N . PHE A 1 79 ? -3.676 -77.438 -32.375 1 92.94 79 PHE A N 1
ATOM 617 C CA . PHE A 1 79 ? -5.066 -77.625 -32.75 1 92.94 79 PHE A CA 1
ATOM 618 C C . PHE A 1 79 ? -5.898 -76.375 -32.406 1 92.94 79 PHE A C 1
ATOM 620 O O . PHE A 1 79 ? -5.457 -75.5 -31.656 1 92.94 79 PHE A O 1
ATOM 627 N N . TYR A 1 80 ? -7.016 -76.312 -33.062 1 92.12 80 TYR A N 1
ATOM 628 C CA . TYR A 1 80 ? -8 -75.25 -32.844 1 92.12 80 TYR A CA 1
ATOM 629 C C . TYR A 1 80 ? -9.406 -75.812 -32.719 1 92.12 80 TYR A C 1
ATOM 631 O O . TYR A 1 80 ? -9.859 -76.562 -33.594 1 92.12 80 TYR A O 1
ATOM 639 N N . CYS A 1 81 ? -9.914 -75.562 -31.562 1 92.12 81 CYS A N 1
ATOM 640 C CA . CYS A 1 81 ? -11.297 -76 -31.359 1 92.12 81 CYS A CA 1
ATOM 641 C C . CYS A 1 81 ? -12.281 -74.938 -31.797 1 92.12 81 CYS A C 1
ATOM 643 O O . CYS A 1 81 ? -12.375 -73.875 -31.172 1 92.12 81 CYS A O 1
ATOM 645 N N . MET A 1 82 ? -13.062 -75.125 -32.75 1 86.38 82 MET A N 1
ATOM 646 C CA . MET A 1 82 ? -14 -74.188 -33.281 1 86.38 82 MET A CA 1
ATOM 647 C C . MET A 1 82 ? -15.148 -73.875 -32.312 1 86.38 82 MET A C 1
ATOM 649 O O . MET A 1 82 ? -15.625 -72.75 -32.219 1 86.38 82 MET A O 1
ATOM 653 N N . GLN A 1 83 ? -15.5 -74.938 -31.688 1 87.38 83 GLN A N 1
ATOM 654 C CA . GLN A 1 83 ? -16.641 -74.812 -30.797 1 87.38 83 GLN A CA 1
ATOM 655 C C . GLN A 1 83 ? -16.328 -73.938 -29.594 1 87.38 83 GLN A C 1
ATOM 657 O O . GLN A 1 83 ? -17.156 -73.125 -29.172 1 87.38 83 GLN A O 1
ATOM 662 N N . HIS A 1 84 ? -15.156 -74 -29.062 1 88.5 84 HIS A N 1
ATOM 663 C CA . HIS A 1 84 ? -14.766 -73.188 -27.906 1 88.5 84 HIS A CA 1
ATOM 664 C C . HIS A 1 84 ? -13.945 -72 -28.328 1 88.5 84 HIS A C 1
ATOM 666 O O . HIS A 1 84 ? -13.562 -71.188 -27.5 1 88.5 84 HIS A O 1
ATOM 672 N N . ASP A 1 85 ? -13.633 -72 -29.531 1 84.75 85 ASP A N 1
ATOM 673 C CA . ASP A 1 85 ? -12.859 -70.875 -30.109 1 84.75 85 ASP A CA 1
ATOM 674 C C . ASP A 1 85 ? -11.539 -70.688 -29.359 1 84.75 85 ASP A C 1
ATOM 676 O O . ASP A 1 85 ? -11.242 -69.625 -28.891 1 84.75 85 ASP A O 1
ATOM 680 N N . THR A 1 86 ? -10.859 -71.75 -29.328 1 87.69 86 THR A N 1
ATOM 681 C CA . THR A 1 86 ? -9.609 -71.688 -28.578 1 87.69 86 THR A CA 1
ATOM 682 C C . THR A 1 86 ? -8.57 -72.625 -29.156 1 87.69 86 THR A C 1
ATOM 684 O O . THR A 1 86 ? -8.93 -73.688 -29.703 1 87.69 86 THR A O 1
ATOM 687 N N . VAL A 1 87 ? -7.383 -72.188 -29.078 1 90.5 87 VAL A N 1
ATOM 688 C CA . VAL A 1 87 ? -6.281 -73.062 -29.453 1 90.5 87 VAL A CA 1
ATOM 689 C C . VAL A 1 87 ? -6.023 -74.062 -28.344 1 90.5 87 VAL A C 1
ATOM 691 O O . VAL A 1 87 ? -6.141 -73.75 -27.156 1 90.5 87 VAL A O 1
ATOM 694 N N . CYS A 1 88 ? -5.734 -75.25 -28.797 1 92 88 CYS A N 1
ATOM 695 C CA . CYS A 1 88 ? -5.504 -76.312 -27.812 1 92 88 CYS A CA 1
ATOM 696 C C . CYS A 1 88 ? -4.422 -77.25 -28.281 1 92 88 CYS A C 1
ATOM 698 O O . CYS A 1 88 ? -4.043 -77.25 -29.453 1 92 88 CYS A O 1
ATOM 700 N N . CYS A 1 89 ? -3.869 -78 -27.297 1 92.62 89 CYS A N 1
ATOM 701 C CA . CYS A 1 89 ? -2.867 -79 -27.609 1 92.62 89 CYS A CA 1
ATOM 702 C C . CYS A 1 89 ? -3.502 -80.375 -27.719 1 92.62 89 CYS A C 1
ATOM 704 O O . CYS A 1 89 ? -4.703 -80.562 -27.484 1 92.62 89 CYS A O 1
ATOM 706 N N . ARG A 1 90 ? -2.736 -81.438 -28.062 1 91.88 90 ARG A N 1
ATOM 707 C CA . ARG A 1 90 ? -3.227 -82.812 -28.266 1 91.88 90 ARG A CA 1
ATOM 708 C C . ARG A 1 90 ? -3.766 -83.375 -26.969 1 91.88 90 ARG A C 1
ATOM 710 O O . ARG A 1 90 ? -4.672 -84.188 -26.984 1 91.88 90 ARG A O 1
ATOM 717 N N . LYS A 1 91 ? -3.184 -82.875 -25.859 1 93.12 91 LYS A N 1
ATOM 718 C CA . LYS A 1 91 ? -3.602 -83.438 -24.562 1 93.12 91 LYS A CA 1
ATOM 719 C C . LYS A 1 91 ? -4.887 -82.75 -24.078 1 93.12 91 LYS A C 1
ATOM 721 O O . LYS A 1 91 ? -5.621 -83.312 -23.281 1 93.12 91 LYS A O 1
ATOM 726 N N . CYS A 1 92 ? -5.148 -81.625 -24.578 1 92.88 92 CYS A N 1
ATOM 727 C CA . CYS A 1 92 ? -6.363 -80.875 -24.219 1 92.88 92 CYS A CA 1
ATOM 728 C C . CYS A 1 92 ? -7.59 -81.5 -24.875 1 92.88 92 CYS A C 1
ATOM 730 O O . CYS A 1 92 ? -8.695 -81.438 -24.328 1 92.88 92 CYS A O 1
ATOM 732 N N . ILE A 1 93 ? -7.449 -82.188 -25.984 1 90.12 93 ILE A N 1
ATOM 733 C CA . ILE A 1 93 ? -8.555 -82.625 -26.797 1 90.12 93 ILE A CA 1
ATOM 734 C C . ILE A 1 93 ? -9.359 -83.688 -26.031 1 90.12 93 ILE A C 1
ATOM 736 O O . ILE A 1 93 ? -10.562 -83.5 -25.797 1 90.12 93 ILE A O 1
ATOM 740 N N . PRO A 1 94 ? -8.695 -84.688 -25.5 1 90.25 94 PRO A N 1
ATOM 741 C CA . PRO A 1 94 ? -9.492 -85.688 -24.766 1 90.25 94 PRO A CA 1
ATOM 742 C C . PRO A 1 94 ? -9.984 -85.125 -23.422 1 90.25 94 PRO A C 1
ATOM 744 O O . PRO A 1 94 ? -11.016 -85.562 -22.922 1 90.25 94 PRO A O 1
ATOM 747 N N . SER A 1 95 ? -9.32 -84.188 -22.875 1 89.06 95 SER A N 1
ATOM 748 C CA . SER A 1 95 ? -9.656 -83.688 -21.531 1 89.06 95 SER A CA 1
ATOM 749 C C . SER A 1 95 ? -10.75 -82.688 -21.562 1 89.06 95 SER A C 1
ATOM 751 O O . SER A 1 95 ? -11.68 -82.688 -20.75 1 89.06 95 SER A O 1
ATOM 753 N N . SER A 1 96 ? -10.688 -81.812 -22.516 1 88.44 96 SER A N 1
ATOM 754 C CA . SER A 1 96 ? -11.586 -80.625 -22.453 1 88.44 96 SER A CA 1
ATOM 755 C C . SER A 1 96 ? -12.375 -80.5 -23.75 1 88.44 96 SER A C 1
ATOM 757 O O . SER A 1 96 ? -13.398 -79.812 -23.781 1 88.44 96 SER A O 1
ATOM 759 N N . HIS A 1 97 ? -11.906 -81.188 -24.844 1 87.62 97 HIS A N 1
ATOM 760 C CA . HIS A 1 97 ? -12.539 -81 -26.141 1 87.62 97 HIS A CA 1
ATOM 761 C C . HIS A 1 97 ? -12.961 -82.312 -26.781 1 87.62 97 HIS A C 1
ATOM 763 O O . HIS A 1 97 ? -13.023 -82.375 -28 1 87.62 97 HIS A O 1
ATOM 769 N N . GLN A 1 98 ? -13.07 -83.25 -25.922 1 84.06 98 GLN A N 1
ATOM 770 C CA . GLN A 1 98 ? -13.406 -84.625 -26.406 1 84.06 98 GLN A CA 1
ATOM 771 C C . GLN A 1 98 ? -14.711 -84.562 -27.188 1 84.06 98 GLN A C 1
ATOM 773 O O . GLN A 1 98 ? -14.836 -85.25 -28.203 1 84.06 98 GLN A O 1
ATOM 778 N N . SER A 1 99 ? -15.547 -83.812 -26.734 1 86.25 99 SER A N 1
ATOM 779 C CA . SER A 1 99 ? -16.875 -83.875 -27.344 1 86.25 99 SER A CA 1
ATOM 780 C C . SER A 1 99 ? -16.984 -82.812 -28.469 1 86.25 99 SER A C 1
ATOM 782 O O . SER A 1 99 ? -18.031 -82.688 -29.094 1 86.25 99 SER A O 1
ATOM 784 N N . CYS A 1 100 ? -15.93 -82.188 -28.719 1 86.19 100 CYS A N 1
ATOM 785 C CA . CYS A 1 100 ? -15.984 -81.188 -29.75 1 86.19 100 CYS A CA 1
ATOM 786 C C . CYS A 1 100 ? -15.797 -81.812 -31.141 1 86.19 100 CYS A C 1
ATOM 788 O O . CYS A 1 100 ? -14.859 -82.562 -31.359 1 86.19 100 CYS A O 1
ATOM 790 N N . LYS A 1 101 ? -16.688 -81.625 -31.984 1 79.75 101 LYS A N 1
ATOM 791 C CA . LYS A 1 101 ? -16.688 -82.25 -33.312 1 79.75 101 LYS A CA 1
ATOM 792 C C . LYS A 1 101 ? -15.773 -81.5 -34.281 1 79.75 101 LYS A C 1
ATOM 794 O O . LYS A 1 101 ? -15.25 -82.125 -35.219 1 79.75 101 LYS A O 1
ATOM 799 N N . ASP A 1 102 ? -15.539 -80.312 -33.969 1 85.5 102 ASP A N 1
ATOM 800 C CA . ASP A 1 102 ? -14.836 -79.5 -34.969 1 85.5 102 ASP A CA 1
ATOM 801 C C . ASP A 1 102 ? -13.492 -79 -34.438 1 85.5 102 ASP A C 1
ATOM 803 O O . ASP A 1 102 ? -13.32 -77.812 -34.188 1 85.5 102 ASP A O 1
ATOM 807 N N . VAL A 1 103 ? -12.609 -80 -34.219 1 89.69 103 VAL A N 1
ATOM 808 C CA . VAL A 1 103 ? -11.234 -79.688 -33.844 1 89.69 103 VAL A CA 1
ATOM 809 C C . VAL A 1 103 ? -10.328 -79.812 -35.062 1 89.69 103 VAL A C 1
ATOM 811 O O . VAL A 1 103 ? -10.25 -80.875 -35.656 1 89.69 103 VAL A O 1
ATOM 814 N N . LEU A 1 104 ? -9.797 -78.688 -35.406 1 91.06 104 LEU A N 1
ATOM 815 C CA . LEU A 1 104 ? -8.969 -78.625 -36.625 1 91.06 104 LEU A CA 1
ATOM 816 C C . LEU A 1 104 ? -7.492 -78.5 -36.25 1 91.06 104 LEU A C 1
ATOM 818 O O . LEU A 1 104 ? -7.156 -78.062 -35.156 1 91.06 104 LEU A O 1
ATOM 822 N N . LEU A 1 105 ? -6.68 -79 -37.25 1 90.69 105 LEU A N 1
ATOM 823 C CA . LEU A 1 105 ? -5.262 -78.688 -37.125 1 90.69 105 LEU A CA 1
ATOM 824 C C . LEU A 1 105 ? -5.047 -77.188 -37.25 1 90.69 105 LEU A C 1
ATOM 826 O O . LEU A 1 105 ? -5.68 -76.5 -38.062 1 90.69 105 LEU A O 1
ATOM 830 N N . LEU A 1 106 ? -4.215 -76.625 -36.438 1 90.62 106 LEU A N 1
ATOM 831 C CA . LEU A 1 106 ? -3.951 -75.188 -36.438 1 90.62 106 LEU A CA 1
ATOM 832 C C . LEU A 1 106 ? -3.506 -74.688 -37.812 1 90.62 106 LEU A C 1
ATOM 834 O O . LEU A 1 106 ? -3.859 -73.625 -38.219 1 90.62 106 LEU A O 1
ATOM 838 N N . GLU A 1 107 ? -2.756 -75.562 -38.438 1 87.06 107 GLU A N 1
ATOM 839 C CA . GLU A 1 107 ? -2.275 -75.188 -39.781 1 87.06 107 GLU A CA 1
ATOM 840 C C . GLU A 1 107 ? -3.436 -74.938 -40.75 1 87.06 107 GLU A C 1
ATOM 842 O O . GLU A 1 107 ? -3.336 -74.062 -41.625 1 87.06 107 GLU A O 1
ATOM 847 N N . VAL A 1 108 ? -4.48 -75.625 -40.531 1 90.19 108 VAL A N 1
ATOM 848 C CA . VAL A 1 108 ? -5.66 -75.438 -41.375 1 90.19 108 VAL A CA 1
ATOM 849 C C . VAL A 1 108 ? -6.426 -74.188 -40.938 1 90.19 108 VAL A C 1
ATOM 851 O O . VAL A 1 108 ? -6.82 -73.375 -41.781 1 90.19 108 VAL A O 1
ATOM 854 N N . ALA A 1 109 ? -6.523 -74.062 -39.719 1 89.56 109 ALA A N 1
ATOM 855 C CA . ALA A 1 109 ? -7.285 -73 -39.156 1 89.56 109 ALA A CA 1
ATOM 856 C C . ALA A 1 109 ? -6.613 -71.625 -39.469 1 89.56 109 ALA A C 1
ATOM 858 O O . ALA A 1 109 ? -7.285 -70.625 -39.625 1 89.56 109 ALA A O 1
ATOM 859 N N . SER A 1 110 ? -5.301 -71.562 -39.625 1 91.44 110 SER A N 1
ATOM 860 C CA . SER A 1 110 ? -4.551 -70.312 -39.75 1 91.44 110 SER A CA 1
ATOM 861 C C . SER A 1 110 ? -4.211 -70.062 -41.219 1 91.44 110 SER A C 1
ATOM 863 O O . SER A 1 110 ? -3.518 -69.062 -41.5 1 91.44 110 SER A O 1
ATOM 865 N N . GLU A 1 111 ? -4.625 -70.812 -42.031 1 90 111 GLU A N 1
ATOM 866 C CA . GLU A 1 111 ? -4.203 -70.75 -43.406 1 90 111 GLU A CA 1
ATOM 867 C C . GLU A 1 111 ? -4.391 -69.375 -44 1 90 111 GLU A C 1
ATOM 869 O O . GLU A 1 111 ? -3.51 -68.875 -44.688 1 90 111 GLU A O 1
ATOM 874 N N . HIS A 1 112 ? -5.473 -68.688 -43.719 1 91.44 112 HIS A N 1
ATOM 875 C CA . HIS A 1 112 ? -5.773 -67.375 -44.344 1 91.44 112 HIS A CA 1
ATOM 876 C C . HIS A 1 112 ? -5.738 -66.25 -43.312 1 91.44 112 HIS A C 1
ATOM 878 O O . HIS A 1 112 ? -6.375 -65.25 -43.5 1 91.44 112 HIS A O 1
ATOM 884 N N . ILE A 1 113 ? -4.977 -66.438 -42.312 1 91.69 113 ILE A N 1
ATOM 885 C CA . ILE A 1 113 ? -4.984 -65.5 -41.188 1 91.69 113 ILE A CA 1
ATOM 886 C C . ILE A 1 113 ? -4.422 -64.188 -41.625 1 91.69 113 ILE A C 1
ATOM 888 O O . ILE A 1 113 ? -4.887 -63.125 -41.156 1 91.69 113 ILE A O 1
ATOM 892 N N . LYS A 1 114 ? -3.5 -64.125 -42.531 1 91 114 LYS A N 1
ATOM 893 C CA . LYS A 1 114 ? -2.814 -62.875 -42.938 1 91 114 LYS A CA 1
ATOM 894 C C . LYS A 1 114 ? -3.754 -61.938 -43.719 1 91 114 LYS A C 1
ATOM 896 O O . LYS A 1 114 ? -3.537 -60.75 -43.75 1 91 114 LYS A O 1
ATOM 901 N N . ILE A 1 115 ? -4.75 -62.531 -44.312 1 91.94 115 ILE A N 1
ATOM 902 C CA . ILE A 1 115 ? -5.676 -61.719 -45.094 1 91.94 115 ILE A CA 1
ATOM 903 C C . ILE A 1 115 ? -7.051 -61.719 -44.438 1 91.94 115 ILE A C 1
ATOM 905 O O . ILE A 1 115 ? -8.047 -61.344 -45.062 1 91.94 115 ILE A O 1
ATOM 909 N N . SER A 1 116 ? -7.059 -62.156 -43.219 1 91.12 116 SER A N 1
ATOM 910 C CA . SER A 1 116 ? -8.328 -62.281 -42.531 1 91.12 116 SER A CA 1
ATOM 911 C C . SER A 1 116 ? -8.805 -60.906 -42 1 91.12 116 SER A C 1
ATOM 913 O O . SER A 1 116 ? -7.996 -60 -41.781 1 91.12 116 SER A O 1
ATOM 915 N N . SER A 1 117 ? -10.141 -60.875 -41.812 1 89.81 117 SER A N 1
ATOM 916 C CA . SER A 1 117 ? -10.727 -59.688 -41.219 1 89.81 117 SER A CA 1
ATOM 917 C C . SER A 1 117 ? -10.32 -59.531 -39.75 1 89.81 117 SER A C 1
ATOM 919 O O . SER A 1 117 ? -10.203 -58.406 -39.25 1 89.81 117 SER A O 1
ATOM 921 N N . ALA A 1 118 ? -10.102 -60.688 -39.188 1 86.88 118 ALA A N 1
ATOM 922 C CA . ALA A 1 118 ? -9.711 -60.688 -37.781 1 86.88 118 ALA A CA 1
ATOM 923 C C . ALA A 1 118 ? -8.391 -59.938 -37.594 1 86.88 118 ALA A C 1
ATOM 925 O O . ALA A 1 118 ? -8.242 -59.156 -36.656 1 86.88 118 ALA A O 1
ATOM 926 N N . PHE A 1 119 ? -7.48 -60.219 -38.438 1 92.88 119 PHE A N 1
ATOM 927 C CA . PHE A 1 119 ? -6.203 -59.5 -38.375 1 92.88 119 PHE A CA 1
ATOM 928 C C . PHE A 1 119 ? -6.395 -58.031 -38.594 1 92.88 119 PHE A C 1
ATOM 930 O O . PHE A 1 119 ? -5.926 -57.188 -37.812 1 92.88 119 PHE A O 1
ATOM 937 N N . ASP A 1 120 ? -7.082 -57.688 -39.625 1 92.94 120 ASP A N 1
ATOM 938 C CA . ASP A 1 120 ? -7.27 -56.281 -40 1 92.94 120 ASP A CA 1
ATOM 939 C C . ASP A 1 120 ? -7.957 -55.5 -38.906 1 92.94 120 ASP A C 1
ATOM 941 O O . ASP A 1 120 ? -7.535 -54.406 -38.562 1 92.94 120 ASP A O 1
ATOM 945 N N . ASP A 1 121 ? -9 -56.062 -38.344 1 91.5 121 ASP A N 1
ATOM 946 C CA . ASP A 1 121 ? -9.758 -55.406 -37.312 1 91.5 121 ASP A CA 1
ATOM 947 C C . ASP A 1 121 ? -8.898 -55.188 -36.062 1 91.5 121 ASP A C 1
ATOM 949 O O . ASP A 1 121 ? -8.898 -54.062 -35.5 1 91.5 121 ASP A O 1
ATOM 953 N N . THR A 1 122 ? -8.141 -56.219 -35.688 1 91.94 122 THR A N 1
ATOM 954 C CA . THR A 1 122 ? -7.301 -56.125 -34.469 1 91.94 122 THR A CA 1
ATOM 955 C C . THR A 1 122 ? -6.188 -55.094 -34.688 1 91.94 122 THR A C 1
ATOM 957 O O . THR A 1 122 ? -5.914 -54.281 -33.812 1 91.94 122 THR A O 1
ATOM 960 N N . PHE A 1 123 ? -5.633 -55.156 -35.844 1 93.56 123 PHE A N 1
ATOM 961 C CA . PHE A 1 123 ? -4.551 -54.25 -36.156 1 93.56 123 PHE A CA 1
ATOM 962 C C . PHE A 1 123 ? -5.055 -52.812 -36.188 1 93.56 123 PHE A C 1
ATOM 964 O O . PHE A 1 123 ? -4.422 -51.906 -35.625 1 93.56 123 PHE A O 1
ATOM 971 N N . ARG A 1 124 ? -6.168 -52.562 -36.812 1 93.62 124 ARG A N 1
ATOM 972 C CA . ARG A 1 124 ? -6.758 -51.25 -36.875 1 93.62 124 ARG A CA 1
ATOM 973 C C . ARG A 1 124 ? -7.09 -50.719 -35.469 1 93.62 124 ARG A C 1
ATOM 975 O O . ARG A 1 124 ? -6.945 -49.531 -35.219 1 93.62 124 ARG A O 1
ATOM 982 N N . GLU A 1 125 ? -7.559 -51.625 -34.656 1 94.38 125 GLU A N 1
ATOM 983 C CA . GLU A 1 125 ? -7.883 -51.219 -33.281 1 94.38 125 GLU A CA 1
ATOM 984 C C . GLU A 1 125 ? -6.637 -50.75 -32.562 1 94.38 125 GLU A C 1
ATOM 986 O O . GLU A 1 125 ? -6.668 -49.719 -31.859 1 94.38 125 GLU A O 1
ATOM 991 N N . TRP A 1 126 ? -5.574 -51.5 -32.75 1 95.19 126 TRP A N 1
ATOM 992 C CA . TRP A 1 126 ? -4.324 -51.094 -32.094 1 95.19 126 TRP A CA 1
ATOM 993 C C . TRP A 1 126 ? -3.873 -49.719 -32.625 1 95.19 126 TRP A C 1
ATOM 995 O O . TRP A 1 126 ? -3.418 -48.875 -31.859 1 95.19 126 TRP A O 1
ATOM 1005 N N . GLN A 1 127 ? -4.043 -49.469 -33.875 1 94.25 127 GLN A N 1
ATOM 1006 C CA . GLN A 1 127 ? -3.672 -48.188 -34.469 1 94.25 127 GLN A CA 1
ATOM 1007 C C . GLN A 1 127 ? -4.543 -47.062 -33.906 1 94.25 127 GLN A C 1
ATOM 1009 O O . GLN A 1 127 ? -4.043 -45.969 -33.625 1 94.25 127 GLN A O 1
ATOM 1014 N N . ASN A 1 128 ? -5.789 -47.344 -33.812 1 94.81 128 ASN A N 1
ATOM 1015 C CA . ASN A 1 128 ? -6.723 -46.375 -33.281 1 94.81 128 ASN A CA 1
ATOM 1016 C C . ASN A 1 128 ? -6.379 -46 -31.828 1 94.81 128 ASN A C 1
ATOM 1018 O O . ASN A 1 128 ? -6.359 -44.812 -31.484 1 94.81 128 ASN A O 1
ATOM 1022 N N . ILE A 1 129 ? -6.105 -46.969 -31.047 1 96.19 129 ILE A N 1
ATOM 1023 C CA . ILE A 1 129 ? -5.73 -46.75 -29.656 1 96.19 129 ILE A CA 1
ATOM 1024 C C . ILE A 1 129 ? -4.445 -45.906 -29.609 1 96.19 129 ILE A C 1
ATOM 1026 O O . ILE A 1 129 ? -4.348 -44.969 -28.828 1 96.19 129 ILE A O 1
ATOM 1030 N N . HIS A 1 130 ? -3.482 -46.344 -30.438 1 96 130 HIS A N 1
ATOM 1031 C CA . HIS A 1 130 ? -2.203 -45.625 -30.5 1 96 130 HIS A CA 1
ATOM 1032 C C . HIS A 1 130 ? -2.398 -44.156 -30.781 1 96 130 HIS A C 1
ATOM 1034 O O . HIS A 1 130 ? -1.834 -43.312 -30.094 1 96 130 HIS A O 1
ATOM 1040 N N . LYS A 1 131 ? -3.201 -43.844 -31.719 1 95.31 131 LYS A N 1
ATOM 1041 C CA . LYS A 1 131 ? -3.465 -42.469 -32.094 1 95.31 131 LYS A CA 1
ATOM 1042 C C . LYS A 1 131 ? -4.152 -41.688 -30.984 1 95.31 131 LYS A C 1
ATOM 1044 O O . LYS A 1 131 ? -3.811 -40.531 -30.719 1 95.31 131 LYS A O 1
ATOM 1049 N N . THR A 1 132 ? -5.113 -42.312 -30.359 1 95.5 132 THR A N 1
ATOM 1050 C CA . THR A 1 132 ? -5.852 -41.688 -29.266 1 95.5 132 THR A CA 1
ATOM 1051 C C . THR A 1 132 ? -4.926 -41.344 -28.109 1 95.5 132 THR A C 1
ATOM 1053 O O . THR A 1 132 ? -4.984 -40.25 -27.547 1 95.5 132 THR A O 1
ATOM 1056 N N . LEU A 1 133 ? -4.078 -42.312 -27.766 1 96.38 133 LEU A N 1
ATOM 1057 C CA . LEU A 1 133 ? -3.141 -42.094 -26.672 1 96.38 133 LEU A CA 1
ATOM 1058 C C . LEU A 1 133 ? -2.156 -40.969 -27 1 96.38 133 LEU A C 1
ATOM 1060 O O . LEU A 1 133 ? -1.784 -40.188 -26.141 1 96.38 133 LEU A O 1
ATOM 1064 N N . GLU A 1 134 ? -1.752 -40.938 -28.234 1 95.5 134 GLU A N 1
ATOM 1065 C CA . GLU A 1 134 ? -0.879 -39.844 -28.672 1 95.5 134 GLU A CA 1
ATOM 1066 C C . GLU A 1 134 ? -1.561 -38.5 -28.516 1 95.5 134 GLU A C 1
ATOM 1068 O O . GLU A 1 134 ? -0.945 -37.531 -28.047 1 95.5 134 GLU A O 1
ATOM 1073 N N . HIS A 1 135 ? -2.795 -38.438 -28.875 1 94.94 135 HIS A N 1
ATOM 1074 C CA . HIS A 1 135 ? -3.559 -37.188 -28.734 1 94.94 135 HIS A CA 1
ATOM 1075 C C . HIS A 1 135 ? -3.713 -36.812 -27.281 1 94.94 135 HIS A C 1
ATOM 1077 O O . HIS A 1 135 ? -3.623 -35.625 -26.938 1 94.94 135 HIS A O 1
ATOM 1083 N N . LEU A 1 136 ? -3.953 -37.75 -26.453 1 94.44 136 LEU A N 1
ATOM 1084 C CA . LEU A 1 136 ? -4.078 -37.5 -25.031 1 94.44 136 LEU A CA 1
ATOM 1085 C C . LEU A 1 136 ? -2.789 -36.906 -24.469 1 94.44 136 LEU A C 1
ATOM 1087 O O . LEU A 1 136 ? -2.82 -35.938 -23.719 1 94.44 136 LEU A O 1
ATOM 1091 N N . ARG A 1 137 ? -1.651 -37.5 -24.844 1 94.88 137 ARG A N 1
ATOM 1092 C CA . ARG A 1 137 ? -0.356 -37 -24.391 1 94.88 137 ARG A CA 1
ATOM 1093 C C . ARG A 1 137 ? -0.12 -35.562 -24.828 1 94.88 137 ARG A C 1
ATOM 1095 O O . ARG A 1 137 ? 0.393 -34.75 -24.062 1 94.88 137 ARG A O 1
ATOM 1102 N N . GLN A 1 138 ? -0.495 -35.312 -26.016 1 94.25 138 GLN A N 1
ATOM 1103 C CA . GLN A 1 138 ? -0.365 -33.938 -26.516 1 94.25 138 GLN A CA 1
ATOM 1104 C C . GLN A 1 138 ? -1.24 -33 -25.734 1 94.25 138 GLN A C 1
ATOM 1106 O O . GLN A 1 138 ? -0.821 -31.875 -25.422 1 94.25 138 GLN A O 1
ATOM 1111 N N . ASN A 1 139 ? -2.461 -33.406 -25.406 1 93.81 139 ASN A N 1
ATOM 1112 C CA . ASN A 1 139 ? -3.369 -32.594 -24.625 1 93.81 139 ASN A CA 1
ATOM 1113 C C . ASN A 1 139 ? -2.809 -32.312 -23.234 1 93.81 139 ASN A C 1
ATOM 1115 O O . ASN A 1 139 ? -2.965 -31.203 -22.703 1 93.81 139 ASN A O 1
ATOM 1119 N N . PHE A 1 140 ? -2.125 -33.312 -22.656 1 94 140 PHE A N 1
ATOM 1120 C CA . PHE A 1 140 ? -1.479 -33.125 -21.359 1 94 140 PHE A CA 1
ATOM 1121 C C . PHE A 1 140 ? -0.412 -32.031 -21.453 1 94 140 PHE A C 1
ATOM 1123 O O . PHE A 1 140 ? -0.367 -31.125 -20.609 1 94 140 PHE A O 1
ATOM 1130 N N . ASN A 1 141 ? 0.371 -32.125 -22.484 1 93.31 141 ASN A N 1
ATOM 1131 C CA . ASN A 1 141 ? 1.439 -31.156 -22.656 1 93.31 141 ASN A CA 1
ATOM 1132 C C . ASN A 1 141 ? 0.884 -29.75 -22.891 1 93.31 141 ASN A C 1
ATOM 1134 O O . ASN A 1 141 ? 1.421 -28.781 -22.359 1 93.31 141 ASN A O 1
ATOM 1138 N N . ASP A 1 142 ? -0.148 -29.672 -23.625 1 93.88 142 ASP A N 1
ATOM 1139 C CA . ASP A 1 142 ? -0.807 -28.391 -23.844 1 93.88 142 ASP A CA 1
ATOM 1140 C C . ASP A 1 142 ? -1.355 -27.812 -22.547 1 93.88 142 ASP A C 1
ATOM 1142 O O . ASP A 1 142 ? -1.271 -26.609 -22.297 1 93.88 142 ASP A O 1
ATOM 1146 N N . ASN A 1 143 ? -1.94 -28.672 -21.781 1 94.31 143 ASN A N 1
ATOM 1147 C CA . ASN A 1 143 ? -2.48 -28.234 -20.484 1 94.31 143 ASN A CA 1
ATOM 1148 C C . ASN A 1 143 ? -1.382 -27.734 -19.562 1 94.31 143 ASN A C 1
ATOM 1150 O O . ASN A 1 143 ? -1.567 -26.734 -18.859 1 94.31 143 ASN A O 1
ATOM 1154 N N . VAL A 1 144 ? -0.227 -28.375 -19.562 1 94.69 144 VAL A N 1
ATOM 1155 C CA . VAL A 1 144 ? 0.913 -27.938 -18.766 1 94.69 144 VAL A CA 1
ATOM 1156 C C . VAL A 1 144 ? 1.317 -26.531 -19.188 1 94.69 144 VAL A C 1
ATOM 1158 O O . VAL A 1 144 ? 1.517 -25.656 -18.344 1 94.69 144 VAL A O 1
ATOM 1161 N N . ASN A 1 145 ? 1.344 -26.328 -20.453 1 94.75 145 ASN A N 1
ATOM 1162 C CA . ASN A 1 145 ? 1.721 -25.016 -20.969 1 94.75 145 ASN A CA 1
ATOM 1163 C C . ASN A 1 145 ? 0.684 -23.953 -20.625 1 94.75 145 ASN A C 1
ATOM 1165 O O . ASN A 1 145 ? 1.039 -22.828 -20.266 1 94.75 145 ASN A O 1
ATOM 1169 N N . GLU A 1 146 ? -0.519 -24.328 -20.734 1 93.25 146 GLU A N 1
ATOM 1170 C CA . GLU A 1 146 ? -1.591 -23.391 -20.406 1 93.25 146 GLU A CA 1
ATOM 1171 C C . GLU A 1 146 ? -1.56 -23.031 -18.922 1 93.25 146 GLU A C 1
ATOM 1173 O O . GLU A 1 146 ? -1.812 -21.891 -18.547 1 93.25 146 GLU A O 1
ATOM 1178 N N . LEU A 1 147 ? -1.286 -23.953 -18.078 1 94 147 LEU A N 1
ATOM 1179 C CA . LEU A 1 147 ? -1.178 -23.703 -16.641 1 94 147 LEU A CA 1
ATOM 1180 C C . LEU A 1 147 ? -0.039 -22.734 -16.344 1 94 147 LEU A C 1
ATOM 1182 O O . LEU A 1 147 ? -0.202 -21.797 -15.555 1 94 147 LEU A O 1
ATOM 1186 N N . LYS A 1 148 ? 1.074 -22.875 -16.953 1 94.38 148 LYS A N 1
ATOM 1187 C CA . LYS A 1 148 ? 2.213 -21.984 -16.766 1 94.38 148 LYS A CA 1
ATOM 1188 C C . LYS A 1 148 ? 1.883 -20.562 -17.219 1 94.38 148 LYS A C 1
ATOM 1190 O O . LYS A 1 148 ? 2.25 -19.594 -16.547 1 94.38 148 LYS A O 1
ATOM 1195 N N . LYS A 1 149 ? 1.206 -20.484 -18.312 1 94.06 149 LYS A N 1
ATOM 1196 C CA . LYS A 1 149 ? 0.783 -19.172 -18.812 1 94.06 149 LYS A CA 1
ATOM 1197 C C . LYS A 1 149 ? -0.2 -18.516 -17.859 1 94.06 149 LYS A C 1
ATOM 1199 O O . LYS A 1 149 ? -0.118 -17.312 -17.609 1 94.06 149 LYS A O 1
ATOM 1204 N N . SER A 1 150 ? -1.115 -19.297 -17.359 1 91.62 150 SER A N 1
ATOM 1205 C CA . SER A 1 150 ? -2.092 -18.781 -16.406 1 91.62 150 SER A CA 1
ATOM 1206 C C . SE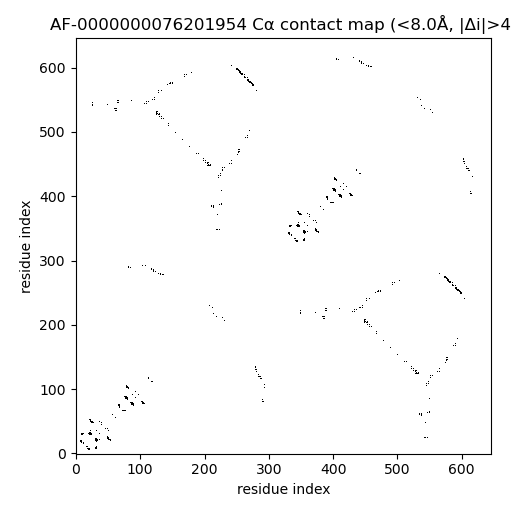R A 1 150 ? -1.413 -18.281 -15.133 1 91.62 150 SER A C 1
ATOM 1208 O O . SER A 1 150 ? -1.792 -17.25 -14.586 1 91.62 150 SER A O 1
ATOM 1210 N N . GLU A 1 151 ? -0.472 -19 -14.672 1 93.19 151 GLU A N 1
ATOM 1211 C CA . GLU A 1 151 ? 0.275 -18.578 -13.492 1 93.19 151 GLU A CA 1
ATOM 1212 C C . GLU A 1 151 ? 0.945 -17.234 -13.703 1 93.19 151 GLU A C 1
ATOM 1214 O O . GLU A 1 151 ? 0.844 -16.344 -12.859 1 93.19 151 GLU A O 1
ATOM 1219 N N . SER A 1 152 ? 1.621 -17.094 -14.805 1 94.62 152 SER A N 1
ATOM 1220 C CA . SER A 1 152 ? 2.309 -15.844 -15.125 1 94.62 152 SER A CA 1
ATOM 1221 C C . SER A 1 152 ? 1.327 -14.68 -15.234 1 94.62 152 SER A C 1
ATOM 1223 O O . SER A 1 152 ? 1.594 -13.586 -14.734 1 94.62 152 SER A O 1
ATOM 1225 N N . SER A 1 153 ? 0.244 -14.953 -15.867 1 95.12 153 SER A N 1
ATOM 1226 C CA . SER A 1 153 ? -0.777 -13.93 -16.047 1 95.12 153 SER A CA 1
ATOM 1227 C C . SER A 1 153 ? -1.371 -13.5 -14.711 1 95.12 153 SER A C 1
ATOM 1229 O O . SER A 1 153 ? -1.556 -12.312 -14.453 1 95.12 153 SER A O 1
ATOM 1231 N N . ILE A 1 154 ? -1.632 -14.445 -13.883 1 94.12 154 ILE A N 1
ATOM 1232 C CA . ILE A 1 154 ? -2.209 -14.164 -12.578 1 94.12 154 ILE A CA 1
ATOM 1233 C C . ILE A 1 154 ? -1.215 -13.359 -11.734 1 94.12 154 ILE A C 1
ATOM 1235 O O . ILE A 1 154 ? -1.591 -12.383 -11.078 1 94.12 154 ILE A O 1
ATOM 1239 N N . CYS A 1 155 ? 0.017 -13.758 -11.75 1 94.19 155 CYS A N 1
ATOM 1240 C CA . CYS A 1 155 ? 1.045 -13.031 -11.016 1 94.19 155 CYS A CA 1
ATOM 1241 C C . CYS A 1 155 ? 1.119 -11.578 -11.477 1 94.19 155 CYS A C 1
ATOM 1243 O O . CYS A 1 155 ? 1.233 -10.672 -10.648 1 94.19 155 CYS A O 1
ATOM 1245 N N . GLU A 1 156 ? 1.016 -11.359 -12.727 1 95.62 156 GLU A N 1
ATOM 1246 C CA . GLU A 1 156 ? 1.05 -10.008 -13.266 1 95.62 156 GLU A CA 1
ATOM 1247 C C . GLU A 1 156 ? -0.188 -9.219 -12.852 1 95.62 156 GLU A C 1
ATOM 1249 O O . GLU A 1 156 ? -0.089 -8.039 -12.492 1 95.62 156 GLU A O 1
ATOM 1254 N N . GLU A 1 157 ? -1.284 -9.883 -12.867 1 92.69 157 GLU A N 1
ATOM 1255 C CA . GLU A 1 157 ? -2.523 -9.227 -12.453 1 92.69 157 GLU A CA 1
ATOM 1256 C C . GLU A 1 157 ? -2.463 -8.797 -10.992 1 92.69 157 GLU A C 1
ATOM 1258 O O . GLU A 1 157 ? -2.875 -7.691 -10.641 1 92.69 157 GLU A O 1
ATOM 1263 N N . VAL A 1 158 ? -1.935 -9.617 -10.18 1 91.56 158 VAL A N 1
ATOM 1264 C CA . VAL A 1 158 ? -1.804 -9.344 -8.75 1 91.56 158 VAL A CA 1
ATOM 1265 C C . VAL A 1 158 ? -0.833 -8.18 -8.539 1 91.56 158 VAL A C 1
ATOM 1267 O O . VAL A 1 158 ? -1.085 -7.297 -7.719 1 91.56 158 VAL A O 1
ATOM 1270 N N . ARG A 1 159 ? 0.233 -8.125 -9.273 1 92.88 159 ARG A N 1
ATOM 1271 C CA . ARG A 1 159 ? 1.229 -7.059 -9.172 1 92.88 159 ARG A CA 1
ATOM 1272 C C . ARG A 1 159 ? 0.631 -5.715 -9.57 1 92.88 159 ARG A C 1
ATOM 1274 O O . ARG A 1 159 ? 0.858 -4.707 -8.898 1 92.88 159 ARG A O 1
ATOM 1281 N N . VAL A 1 160 ? -0.098 -5.762 -10.68 1 92.69 160 VAL A N 1
ATOM 1282 C CA . VAL A 1 160 ? -0.717 -4.531 -11.156 1 92.69 160 VAL A CA 1
ATOM 1283 C C . VAL A 1 160 ? -1.747 -4.039 -10.148 1 92.69 160 VAL A C 1
ATOM 1285 O O . VAL A 1 160 ? -1.807 -2.848 -9.836 1 92.69 160 VAL A O 1
ATOM 1288 N N . TRP A 1 161 ? -2.469 -4.871 -9.594 1 89.19 161 TRP A N 1
ATOM 1289 C CA . TRP A 1 161 ? -3.475 -4.531 -8.594 1 89.19 161 TRP A CA 1
ATOM 1290 C C . TRP A 1 161 ? -2.826 -3.93 -7.352 1 89.19 161 TRP A C 1
ATOM 1292 O O . TRP A 1 161 ? -3.289 -2.908 -6.836 1 89.19 161 TRP A O 1
ATOM 1302 N N . LYS A 1 162 ? -1.78 -4.543 -6.887 1 89.06 162 LYS A N 1
ATOM 1303 C CA . LYS A 1 162 ? -1.026 -4.031 -5.746 1 89.06 162 LYS A CA 1
ATOM 1304 C C . LYS A 1 162 ? -0.503 -2.625 -6.016 1 89.06 162 LYS A C 1
ATOM 1306 O O . LYS A 1 162 ? -0.641 -1.732 -5.176 1 89.06 162 LYS A O 1
ATOM 1311 N N . ARG A 1 163 ? 0.051 -2.439 -7.156 1 92.56 163 ARG A N 1
ATOM 1312 C CA . ARG A 1 163 ? 0.604 -1.143 -7.531 1 92.56 163 ARG A CA 1
ATOM 1313 C C . ARG A 1 163 ? -0.477 -0.068 -7.539 1 92.56 163 ARG A C 1
ATOM 1315 O O . ARG A 1 163 ? -0.254 1.047 -7.059 1 92.56 163 ARG A O 1
ATOM 1322 N N . ASN A 1 164 ? -1.636 -0.45 -8.016 1 90.38 164 ASN A N 1
ATOM 1323 C CA . ASN A 1 164 ? -2.738 0.504 -8.062 1 90.38 164 ASN A CA 1
ATOM 1324 C C . ASN A 1 164 ? -3.229 0.861 -6.66 1 90.38 164 ASN A C 1
ATOM 1326 O O . ASN A 1 164 ? -3.531 2.021 -6.383 1 90.38 164 ASN A O 1
ATOM 1330 N N . LEU A 1 165 ? -3.268 -0.099 -5.812 1 87.69 165 LEU A N 1
ATOM 1331 C CA . LEU A 1 165 ? -3.689 0.139 -4.434 1 87.69 165 LEU A CA 1
ATOM 1332 C C . LEU A 1 165 ? -2.697 1.046 -3.713 1 87.69 165 LEU A C 1
ATOM 1334 O O . LEU A 1 165 ? -3.1 1.977 -3.01 1 87.69 165 LEU A O 1
ATOM 1338 N N . ILE A 1 166 ? -1.452 0.779 -3.943 1 91 166 ILE A N 1
ATOM 1339 C CA . ILE A 1 166 ? -0.413 1.567 -3.291 1 91 166 ILE A CA 1
ATOM 1340 C C . ILE A 1 166 ? -0.447 3.002 -3.816 1 91 166 ILE A C 1
ATOM 1342 O O . ILE A 1 166 ? -0.29 3.953 -3.049 1 91 166 ILE A O 1
ATOM 1346 N N . LYS A 1 167 ? -0.685 3.148 -5.086 1 92.44 167 LYS A N 1
ATOM 1347 C CA . LYS A 1 167 ? -0.804 4.48 -5.672 1 92.44 167 LYS A CA 1
ATOM 1348 C C . LYS A 1 167 ? -1.972 5.25 -5.062 1 92.44 167 LYS A C 1
ATOM 1350 O O . LYS A 1 167 ? -1.854 6.441 -4.773 1 92.44 167 LYS A O 1
ATOM 1355 N N . GLN A 1 168 ? -3.068 4.598 -4.879 1 89.38 168 GLN A N 1
ATOM 1356 C CA . GLN A 1 168 ? -4.234 5.223 -4.266 1 89.38 168 GLN A CA 1
ATOM 1357 C C . GLN A 1 168 ? -3.941 5.648 -2.832 1 89.38 168 GLN A C 1
ATOM 1359 O O . GLN A 1 168 ? -4.301 6.754 -2.42 1 89.38 168 GLN A O 1
ATOM 1364 N N . ILE A 1 169 ? -3.262 4.781 -2.121 1 89.12 169 ILE A N 1
ATOM 1365 C CA . ILE A 1 169 ? -2.902 5.066 -0.737 1 89.12 169 ILE A CA 1
ATOM 1366 C C . ILE A 1 169 ? -1.991 6.293 -0.681 1 89.12 169 ILE A C 1
ATOM 1368 O O . ILE A 1 169 ? -2.174 7.172 0.165 1 89.12 169 ILE A O 1
ATOM 1372 N N . ASN A 1 170 ? -1.079 6.398 -1.592 1 92.62 170 ASN A N 1
ATOM 1373 C CA . ASN A 1 170 ? -0.174 7.539 -1.666 1 92.62 170 ASN A CA 1
ATOM 1374 C C . ASN A 1 170 ? -0.924 8.828 -1.986 1 92.62 170 ASN A C 1
ATOM 1376 O O . ASN A 1 170 ? -0.625 9.883 -1.421 1 92.62 170 ASN A O 1
ATOM 1380 N N . THR A 1 171 ? -1.839 8.75 -2.889 1 92.19 171 THR A N 1
ATOM 1381 C CA . THR A 1 171 ? -2.635 9.914 -3.26 1 92.19 171 THR A CA 1
ATOM 1382 C C . THR A 1 171 ? -3.447 10.414 -2.068 1 92.19 171 THR A C 1
ATOM 1384 O O . THR A 1 171 ? -3.545 11.625 -1.841 1 92.19 171 THR A O 1
ATOM 1387 N N . PHE A 1 172 ? -3.971 9.523 -1.281 1 88.69 172 PHE A N 1
ATOM 1388 C CA . PHE A 1 172 ? -4.746 9.883 -0.1 1 88.69 172 PHE A CA 1
ATOM 1389 C C . PHE A 1 172 ? -3.859 10.539 0.95 1 88.69 172 PHE A C 1
ATOM 1391 O O . PHE A 1 172 ? -4.258 11.523 1.579 1 88.69 172 PHE A O 1
ATOM 1398 N N . GLU A 1 173 ? -2.719 9.969 1.131 1 90.62 173 GLU A N 1
ATOM 1399 C CA . GLU A 1 173 ? -1.772 10.562 2.072 1 90.62 173 GLU A CA 1
ATOM 1400 C C . GLU A 1 173 ? -1.436 12 1.686 1 90.62 173 GLU A C 1
ATOM 1402 O O . GLU A 1 173 ? -1.418 12.891 2.539 1 90.62 173 GLU A O 1
ATOM 1407 N N . GLU A 1 174 ? -1.198 12.18 0.421 1 93.62 174 GLU A N 1
ATOM 1408 C CA . GLU A 1 174 ? -0.856 13.516 -0.063 1 93.62 174 GLU A CA 1
ATOM 1409 C C . GLU A 1 174 ? -2.012 14.484 0.142 1 93.62 174 GLU A C 1
ATOM 1411 O O . GLU A 1 174 ? -1.799 15.641 0.527 1 93.62 174 GLU A O 1
ATOM 1416 N N . LYS A 1 175 ? -3.145 14.031 -0.102 1 92.56 175 LYS A N 1
ATOM 1417 C CA . LYS A 1 175 ? -4.32 14.883 0.08 1 92.56 175 LYS A CA 1
ATOM 1418 C C . LYS A 1 175 ? -4.477 15.297 1.541 1 92.56 175 LYS A C 1
ATOM 1420 O O . LYS A 1 175 ? -4.762 16.453 1.835 1 92.56 175 LYS A O 1
ATOM 1425 N N . ILE A 1 176 ? -4.301 14.359 2.418 1 92.44 176 ILE A N 1
ATOM 1426 C CA . ILE A 1 176 ? -4.418 14.633 3.846 1 92.44 176 ILE A CA 1
ATOM 1427 C C . ILE A 1 176 ? -3.355 15.648 4.266 1 92.44 176 ILE A C 1
ATOM 1429 O O . ILE A 1 176 ? -3.637 16.562 5.035 1 92.44 176 ILE A O 1
ATOM 1433 N N . LYS A 1 177 ? -2.141 15.516 3.744 1 93.31 177 LYS A N 1
ATOM 1434 C CA . LYS A 1 177 ? -1.048 16.422 4.07 1 93.31 177 LYS A CA 1
ATOM 1435 C C . LYS A 1 177 ? -1.345 17.844 3.578 1 93.31 177 LYS A C 1
ATOM 1437 O O . LYS A 1 177 ? -1.07 18.812 4.277 1 93.31 177 LYS A O 1
ATOM 1442 N N . ILE A 1 178 ? -1.917 17.875 2.396 1 95.19 178 ILE A N 1
ATOM 1443 C CA . ILE A 1 178 ? -2.26 19.172 1.824 1 95.19 178 ILE A CA 1
ATOM 1444 C C . ILE A 1 178 ? -3.363 19.812 2.654 1 95.19 178 ILE A C 1
ATOM 1446 O O . ILE A 1 178 ? -3.268 21 3.002 1 95.19 178 ILE A O 1
ATOM 1450 N N . ASP A 1 179 ? -4.395 19.062 3.045 1 93.62 179 ASP A N 1
ATOM 1451 C CA . ASP A 1 179 ? -5.484 19.578 3.871 1 93.62 179 ASP A CA 1
ATOM 1452 C C . ASP A 1 179 ? -4.965 20.047 5.227 1 93.62 179 ASP A C 1
ATOM 1454 O O . ASP A 1 179 ? -5.348 21.125 5.699 1 93.62 179 ASP A O 1
ATOM 1458 N N . LEU A 1 180 ? -4.121 19.25 5.777 1 94.75 180 LEU A N 1
ATOM 1459 C CA . LEU A 1 180 ? -3.525 19.578 7.066 1 94.75 180 LEU A CA 1
ATOM 1460 C C . LEU A 1 180 ? -2.727 20.875 6.98 1 94.75 180 LEU A C 1
ATOM 1462 O O . LEU A 1 180 ? -2.875 21.766 7.832 1 94.75 180 LEU A O 1
ATOM 1466 N N . SER A 1 181 ? -1.924 21.031 5.949 1 95 181 SER A N 1
ATOM 1467 C CA . SER A 1 181 ? -1.103 22.219 5.754 1 95 181 SER A CA 1
ATOM 1468 C C . SER A 1 181 ? -1.967 23.453 5.551 1 95 181 SER A C 1
ATOM 1470 O O . SER A 1 181 ? -1.675 24.516 6.105 1 95 181 SER A O 1
ATOM 1472 N N . ASN A 1 182 ? -3.02 23.312 4.789 1 95.31 182 ASN A N 1
ATOM 1473 C CA . ASN A 1 182 ? -3.93 24.422 4.547 1 95.31 182 ASN A CA 1
ATOM 1474 C C . ASN A 1 182 ? -4.609 24.891 5.832 1 95.31 182 ASN A C 1
ATOM 1476 O O . ASN A 1 182 ? -4.656 26.094 6.121 1 95.31 182 ASN A O 1
ATOM 1480 N N . ASP A 1 183 ? -5.105 23.953 6.598 1 94.5 183 ASP A N 1
ATOM 1481 C CA . ASP A 1 183 ? -5.777 24.266 7.855 1 94.5 183 ASP A CA 1
ATOM 1482 C C . ASP A 1 183 ? -4.805 24.891 8.852 1 94.5 183 ASP A C 1
ATOM 1484 O O . ASP A 1 183 ? -5.145 25.875 9.523 1 94.5 183 ASP A O 1
ATOM 1488 N N . MET A 1 184 ? -3.602 24.344 8.875 1 94.75 184 MET A N 1
ATOM 1489 C CA . MET A 1 184 ? -2.566 24.875 9.758 1 94.75 184 MET A CA 1
ATOM 1490 C C . MET A 1 184 ? -2.232 26.328 9.406 1 94.75 184 MET A C 1
ATOM 1492 O O . MET A 1 184 ? -2.182 27.188 10.289 1 94.75 184 MET A O 1
ATOM 1496 N N . THR A 1 185 ? -2.053 26.578 8.125 1 95.31 185 THR A N 1
ATOM 1497 C CA . THR A 1 185 ? -1.706 27.922 7.668 1 95.31 185 THR A CA 1
ATOM 1498 C C . THR A 1 185 ? -2.83 28.906 7.98 1 95.31 185 THR A C 1
ATOM 1500 O O . THR A 1 185 ? -2.576 30.016 8.453 1 95.31 185 THR A O 1
ATOM 1503 N N . ARG A 1 186 ? -4.016 28.484 7.766 1 95.5 186 ARG A N 1
ATOM 1504 C CA . ARG A 1 186 ? -5.18 29.328 8.047 1 95.5 186 ARG A CA 1
ATOM 1505 C C . ARG A 1 186 ? -5.254 29.688 9.523 1 95.5 186 ARG A C 1
ATOM 1507 O O . ARG A 1 186 ? -5.398 30.859 9.883 1 95.5 186 ARG A O 1
ATOM 1514 N N . ASP A 1 187 ? -5.121 28.719 10.383 1 94.5 187 ASP A N 1
ATOM 1515 C CA . ASP A 1 187 ? -5.223 28.922 11.828 1 94.5 187 ASP A CA 1
ATOM 1516 C C . ASP A 1 187 ? -4.055 29.75 12.344 1 94.5 187 ASP A C 1
ATOM 1518 O O . ASP A 1 187 ? -4.238 30.641 13.18 1 94.5 187 ASP A O 1
ATOM 1522 N N . LEU A 1 188 ? -2.861 29.5 11.797 1 95 188 LEU A N 1
ATOM 1523 C CA . LEU A 1 188 ? -1.688 30.25 12.219 1 95 188 LEU A CA 1
ATOM 1524 C C . LEU A 1 188 ? -1.799 31.719 11.805 1 95 188 LEU A C 1
ATOM 1526 O O . LEU A 1 188 ? -1.428 32.625 12.562 1 95 188 LEU A O 1
ATOM 1530 N N . ASP A 1 189 ? -2.328 31.938 10.602 1 95.5 189 ASP A N 1
ATOM 1531 C CA . ASP A 1 189 ? -2.527 33.312 10.125 1 95.5 189 ASP A CA 1
ATOM 1532 C C . ASP A 1 189 ? -3.523 34.062 11.008 1 95.5 189 ASP A C 1
ATOM 1534 O O . ASP A 1 189 ? -3.311 35.219 11.336 1 95.5 189 ASP A O 1
ATOM 1538 N N . GLN A 1 190 ? -4.566 33.375 11.383 1 94.38 190 GLN A N 1
ATOM 1539 C CA . GLN A 1 190 ? -5.574 33.969 12.25 1 94.38 190 GLN A CA 1
ATOM 1540 C C . GLN A 1 190 ? -4.988 34.312 13.617 1 94.38 190 GLN A C 1
ATOM 1542 O O . GLN A 1 190 ? -5.223 35.406 14.141 1 94.38 190 GLN A O 1
ATOM 1547 N N . LEU A 1 191 ? -4.207 33.406 14.188 1 94.56 191 LEU A N 1
ATOM 1548 C CA . LEU A 1 191 ? -3.594 33.625 15.492 1 94.56 191 LEU A CA 1
ATOM 1549 C C . LEU A 1 191 ? -2.576 34.781 15.43 1 94.56 191 LEU A C 1
ATOM 1551 O O . LEU A 1 191 ? -2.467 35.562 16.359 1 94.56 191 LEU A O 1
ATOM 1555 N N . LYS A 1 192 ? -1.882 34.844 14.281 1 94.56 192 LYS A N 1
ATOM 1556 C CA . LYS A 1 192 ? -0.913 35.906 14.086 1 94.56 192 LYS A CA 1
ATOM 1557 C C . LYS A 1 192 ? -1.604 37.281 14.039 1 94.56 192 LYS A C 1
ATOM 1559 O O . LYS A 1 192 ? -1.128 38.25 14.633 1 94.56 192 LYS A O 1
ATOM 1564 N N . LYS A 1 193 ? -2.68 37.312 13.336 1 95.31 193 LYS A N 1
ATOM 1565 C CA . LYS A 1 193 ? -3.453 38.562 13.25 1 95.31 193 LYS A CA 1
ATOM 1566 C C . LYS A 1 193 ? -3.965 38.969 14.625 1 95.31 193 LYS A C 1
ATOM 1568 O O . LYS A 1 193 ? -3.822 40.125 15.016 1 95.31 193 LYS A O 1
ATOM 1573 N N . LEU A 1 194 ? -4.508 38.031 15.367 1 93.94 194 LEU A N 1
ATOM 1574 C CA . LEU A 1 194 ? -5.012 38.312 16.703 1 93.94 194 LEU A CA 1
ATOM 1575 C C . LEU A 1 194 ? -3.889 38.781 17.625 1 93.94 194 LEU A C 1
ATOM 1577 O O . LEU A 1 194 ? -4.059 39.719 18.391 1 93.94 194 LEU A O 1
ATOM 1581 N N . ASN A 1 195 ? -2.77 38.094 17.516 1 95.19 195 ASN A N 1
ATOM 1582 C CA . ASN A 1 195 ? -1.627 38.438 18.359 1 95.19 195 ASN A CA 1
ATOM 1583 C C . ASN A 1 195 ? -1.113 39.844 18.078 1 95.19 195 ASN A C 1
ATOM 1585 O O . ASN A 1 195 ? -0.747 40.562 18.984 1 95.19 195 ASN A O 1
ATOM 1589 N N . THR A 1 196 ? -1.086 40.219 16.781 1 95.81 196 THR A N 1
ATOM 1590 C CA . THR A 1 196 ? -0.646 41.562 16.391 1 95.81 196 THR A CA 1
ATOM 1591 C C . THR A 1 196 ? -1.584 42.625 16.953 1 95.81 196 THR A C 1
ATOM 1593 O O . THR A 1 196 ? -1.134 43.594 17.547 1 95.81 196 THR A O 1
ATOM 1596 N N . GLU A 1 197 ? -2.85 42.375 16.828 1 95.38 197 GLU A N 1
ATOM 1597 C CA . GLU A 1 197 ? -3.85 43.312 17.359 1 95.38 197 GLU A CA 1
ATOM 1598 C C . GLU A 1 197 ? -3.746 43.438 18.875 1 95.38 197 GLU A C 1
ATOM 1600 O O . GLU A 1 197 ? -3.779 44.531 19.406 1 95.38 197 GLU A O 1
ATOM 1605 N N . THR A 1 198 ? -3.645 42.344 19.562 1 96.5 198 THR A N 1
ATOM 1606 C CA . THR A 1 198 ? -3.559 42.312 21.031 1 96.5 198 THR A CA 1
ATOM 1607 C C . THR A 1 198 ? -2.268 42.969 21.5 1 96.5 198 THR A C 1
ATOM 1609 O O . THR A 1 198 ? -2.262 43.688 22.516 1 96.5 198 THR A O 1
ATOM 1612 N N . SER A 1 199 ? -1.186 42.781 20.703 1 96.19 199 SER A N 1
ATOM 1613 C CA . SER A 1 199 ? 0.097 43.375 21.047 1 96.19 199 SER A CA 1
ATOM 1614 C C . SER A 1 199 ? 0.04 44.906 20.938 1 96.19 199 SER A C 1
ATOM 1616 O O . SER A 1 199 ? 0.579 45.625 21.781 1 96.19 199 SER A O 1
ATOM 1618 N N . GLU A 1 200 ? -0.64 45.375 19.922 1 96.12 200 GLU A N 1
ATOM 1619 C CA . GLU A 1 200 ? -0.81 46.812 19.766 1 96.12 200 GLU A CA 1
ATOM 1620 C C . GLU A 1 200 ? -1.604 47.406 20.922 1 96.12 200 GLU A C 1
ATOM 1622 O O . GLU A 1 200 ? -1.219 48.438 21.469 1 96.12 200 GLU A O 1
ATOM 1627 N N . LEU A 1 201 ? -2.658 46.719 21.25 1 96.69 201 LEU A N 1
ATOM 1628 C CA . LEU A 1 201 ? -3.471 47.188 22.375 1 96.69 201 LEU A CA 1
ATOM 1629 C C . LEU A 1 201 ? -2.688 47.125 23.672 1 96.69 201 LEU A C 1
ATOM 1631 O O . LEU A 1 201 ? -2.76 48.031 24.5 1 96.69 201 LEU A O 1
ATOM 1635 N N . HIS A 1 202 ? -1.987 46.031 23.812 1 97.06 202 HIS A N 1
ATOM 1636 C CA . HIS A 1 202 ? -1.148 45.844 24.984 1 97.06 202 HIS A CA 1
ATOM 1637 C C . HIS A 1 202 ? -0.145 46.969 25.156 1 97.06 202 HIS A C 1
ATOM 1639 O O . HIS A 1 202 ? 0.01 47.5 26.266 1 97.06 202 HIS A O 1
ATOM 1645 N N . ASP A 1 203 ? 0.501 47.406 24.125 1 95.56 203 ASP A N 1
ATOM 1646 C CA . ASP A 1 203 ? 1.481 48.5 24.172 1 95.56 203 ASP A CA 1
ATOM 1647 C C . ASP A 1 203 ? 0.816 49.844 24.5 1 95.56 203 ASP A C 1
ATOM 1649 O O . ASP A 1 203 ? 1.345 50.625 25.281 1 95.56 203 ASP A O 1
ATOM 1653 N N . ASN A 1 204 ? -0.304 50.062 23.906 1 94.56 204 ASN A N 1
ATOM 1654 C CA . ASN A 1 204 ? -1.056 51.281 24.172 1 94.56 204 ASN A CA 1
ATOM 1655 C C . ASN A 1 204 ? -1.45 51.406 25.641 1 94.56 204 ASN A C 1
ATOM 1657 O O . ASN A 1 204 ? -1.304 52.469 26.25 1 94.56 204 ASN A O 1
ATOM 1661 N N . VAL A 1 205 ? -1.902 50.312 26.172 1 95.94 205 VAL A N 1
ATOM 1662 C CA . VAL A 1 205 ? -2.346 50.25 27.562 1 95.94 205 VAL A CA 1
ATOM 1663 C C . VAL A 1 205 ? -1.157 50.5 28.484 1 95.94 205 VAL A C 1
ATOM 1665 O O . VAL A 1 205 ? -1.261 51.219 29.469 1 95.94 205 VAL A O 1
ATOM 1668 N N . LYS A 1 206 ? -0.097 49.844 28.156 1 93.88 206 LYS A N 1
ATOM 1669 C CA . LYS A 1 206 ? 1.121 50.031 28.938 1 93.88 206 LYS A CA 1
ATOM 1670 C C . LYS A 1 206 ? 1.544 51.5 28.969 1 93.88 206 LYS A C 1
ATOM 1672 O O . LYS A 1 206 ? 1.882 52.062 30.016 1 93.88 206 LYS A O 1
ATOM 1677 N N . GLU A 1 207 ? 1.499 52.125 27.844 1 92.38 207 GLU A N 1
ATOM 1678 C CA . GLU A 1 207 ? 1.867 53.531 27.719 1 92.38 207 GLU A CA 1
ATOM 1679 C C . GLU A 1 207 ? 0.961 54.406 28.578 1 92.38 207 GLU A C 1
ATOM 1681 O O . GLU A 1 207 ? 1.436 55.344 29.234 1 92.38 207 GLU A O 1
ATOM 1686 N N . ARG A 1 208 ? -0.3 54.125 28.547 1 93.56 208 ARG A N 1
ATOM 1687 C CA . ARG A 1 208 ? -1.254 54.906 29.328 1 93.56 208 ARG A CA 1
ATOM 1688 C C . ARG A 1 208 ? -0.971 54.781 30.828 1 93.56 208 ARG A C 1
ATOM 1690 O O . ARG A 1 208 ? -1.006 55.75 31.562 1 93.56 208 ARG A O 1
ATOM 1697 N N . GLY A 1 209 ? -0.752 53.594 31.234 1 91.06 209 GLY A N 1
ATOM 1698 C CA . GLY A 1 209 ? -0.388 53.375 32.625 1 91.06 209 GLY A CA 1
ATOM 1699 C C . GLY A 1 209 ? 0.88 54.125 33.031 1 91.06 209 GLY A C 1
ATOM 1700 O O . GLY A 1 209 ? 0.941 54.719 34.094 1 91.06 209 GLY A O 1
ATOM 1701 N N . GLN A 1 210 ? 1.823 54.094 32.188 1 89.69 210 GLN A N 1
ATOM 1702 C CA . GLN A 1 210 ? 3.096 54.781 32.469 1 89.69 210 GLN A CA 1
ATOM 1703 C C . GLN A 1 210 ? 2.928 56.281 32.5 1 89.69 210 GLN A C 1
ATOM 1705 O O . GLN A 1 210 ? 3.57 56.969 33.312 1 89.69 210 GLN A O 1
ATOM 1710 N N . GLU A 1 211 ? 2.092 56.75 31.625 1 90.06 211 GLU A N 1
ATOM 1711 C CA . GLU A 1 211 ? 1.81 58.188 31.609 1 90.06 211 GLU A CA 1
ATOM 1712 C C . GLU A 1 211 ? 1.216 58.625 32.938 1 90.06 211 GLU A C 1
ATOM 1714 O O . GLU A 1 211 ? 1.638 59.656 33.5 1 90.06 211 GLU A O 1
ATOM 1719 N N . LEU A 1 212 ? 0.301 57.906 33.406 1 91.81 212 LEU A N 1
ATOM 1720 C CA . LEU A 1 212 ? -0.336 58.25 34.688 1 91.81 212 LEU A CA 1
ATOM 1721 C C . LEU A 1 212 ? 0.666 58.188 35.844 1 91.81 212 LEU A C 1
ATOM 1723 O O . LEU A 1 212 ? 0.707 59.094 36.688 1 91.81 212 LEU A O 1
ATOM 1727 N N . GLN A 1 213 ? 1.378 57.125 35.812 1 88.88 213 GLN A N 1
ATOM 1728 C CA . GLN A 1 213 ? 2.387 56.969 36.875 1 88.88 213 GLN A CA 1
ATOM 1729 C C . GLN A 1 213 ? 3.4 58.125 36.844 1 88.88 213 GLN A C 1
ATOM 1731 O O . GLN A 1 213 ? 3.791 58.656 37.875 1 88.88 213 GLN A O 1
ATOM 1736 N N . PHE A 1 214 ? 3.797 58.438 35.688 1 85.94 214 PHE A N 1
ATOM 1737 C CA . PHE A 1 214 ? 4.746 59.531 35.5 1 85.94 214 PHE A CA 1
ATOM 1738 C C . PHE A 1 214 ? 4.18 60.844 36.062 1 85.94 214 PHE A C 1
ATOM 1740 O O . PHE A 1 214 ? 4.855 61.531 36.812 1 85.94 214 PHE A O 1
ATOM 1747 N N . LEU A 1 215 ? 2.947 61.156 35.719 1 87.81 215 LEU A N 1
ATOM 1748 C CA . LEU A 1 215 ? 2.328 62.406 36.125 1 87.81 215 LEU A CA 1
ATOM 1749 C C . LEU A 1 215 ? 2.051 62.438 37.625 1 87.81 215 LEU A C 1
ATOM 1751 O O . LEU A 1 215 ? 2.111 63.469 38.25 1 87.81 215 LEU A O 1
ATOM 1755 N N . LYS A 1 216 ? 1.784 61.281 38.156 1 89.12 216 LYS A N 1
ATOM 1756 C CA . LYS A 1 216 ? 1.603 61.219 39.594 1 89.12 216 LYS A CA 1
ATOM 1757 C C . LYS A 1 216 ? 2.883 61.594 40.344 1 89.12 216 LYS A C 1
ATOM 1759 O O . LYS A 1 216 ? 2.836 62.281 41.344 1 89.12 216 LYS A O 1
ATOM 1764 N N . GLU A 1 217 ? 3.93 61.219 39.781 1 83.25 217 GLU A N 1
ATOM 1765 C CA . GLU A 1 217 ? 5.211 61.406 40.469 1 83.25 217 GLU A CA 1
ATOM 1766 C C . GLU A 1 217 ? 5.812 62.75 40.125 1 83.25 217 GLU A C 1
ATOM 1768 O O . GLU A 1 217 ? 6.367 63.438 41 1 83.25 217 GLU A O 1
ATOM 1773 N N . TYR A 1 218 ? 5.66 63.156 38.875 1 75.81 218 TYR A N 1
ATOM 1774 C CA . TYR A 1 218 ? 6.457 64.312 38.469 1 75.81 218 TYR A CA 1
ATOM 1775 C C . TYR A 1 218 ? 5.57 65.375 37.906 1 75.81 218 TYR A C 1
ATOM 1777 O O . TYR A 1 218 ? 6.02 66.562 37.75 1 75.81 218 TYR A O 1
ATOM 1785 N N . GLY A 1 219 ? 4.336 65.062 37.656 1 78.75 219 GLY A N 1
ATOM 1786 C CA . GLY A 1 219 ? 3.465 66.062 37.031 1 78.75 219 GLY A CA 1
ATOM 1787 C C . GLY A 1 219 ? 2.734 66.875 38.062 1 78.75 219 GLY A C 1
ATOM 1788 O O . GLY A 1 219 ? 2.768 66.625 39.25 1 78.75 219 GLY A O 1
ATOM 1789 N N . SER A 1 220 ? 2.191 68.125 37.562 1 81.31 220 SER A N 1
ATOM 1790 C CA . SER A 1 220 ? 1.339 68.938 38.406 1 81.31 220 SER A CA 1
ATOM 1791 C C . SER A 1 220 ? -0.013 68.25 38.656 1 81.31 220 SER A C 1
ATOM 1793 O O . SER A 1 220 ? -0.412 67.375 37.875 1 81.31 220 SER A O 1
ATOM 1795 N N . ASN A 1 221 ? -0.657 68.75 39.719 1 87.31 221 ASN A N 1
ATOM 1796 C CA . ASN A 1 221 ? -1.997 68.188 40 1 87.31 221 ASN A CA 1
ATOM 1797 C C . ASN A 1 221 ? -2.945 68.5 38.844 1 87.31 221 ASN A C 1
ATOM 1799 O O . ASN A 1 221 ? -3.764 67.625 38.469 1 87.31 221 ASN A O 1
ATOM 1803 N N . ASN A 1 222 ? -2.77 69.625 38.281 1 85 222 ASN A N 1
ATOM 1804 C CA . ASN A 1 222 ? -3.627 70 37.156 1 85 222 ASN A CA 1
ATOM 1805 C C . ASN A 1 222 ? -3.398 69.062 35.938 1 85 222 ASN A C 1
ATOM 1807 O O . ASN A 1 222 ? -4.355 68.625 35.344 1 85 222 ASN A O 1
ATOM 1811 N N . GLN A 1 223 ? -2.17 68.812 35.719 1 85.44 223 GLN A N 1
ATOM 1812 C CA . GLN A 1 223 ? -1.829 67.938 34.594 1 85.44 223 GLN A CA 1
ATOM 1813 C C . GLN A 1 223 ? -2.369 66.562 34.812 1 85.44 223 GLN A C 1
ATOM 1815 O O . GLN A 1 223 ? -2.939 65.938 33.906 1 85.44 223 GLN A O 1
ATOM 1820 N N . LEU A 1 224 ? -2.164 66.062 35.938 1 91.19 224 LEU A N 1
ATOM 1821 C CA . LEU A 1 224 ? -2.643 64.75 36.281 1 91.19 224 LEU A CA 1
ATOM 1822 C C . LEU A 1 224 ? -4.16 64.688 36.156 1 91.19 224 LEU A C 1
ATOM 1824 O O . LEU A 1 224 ? -4.699 63.688 35.656 1 91.19 224 LEU A O 1
ATOM 1828 N N . TYR A 1 225 ? -4.766 65.688 36.625 1 91.69 225 TYR A N 1
ATOM 1829 C CA . TYR A 1 225 ? -6.219 65.688 36.562 1 91.69 225 TYR A CA 1
ATOM 1830 C C . TYR A 1 225 ? -6.707 65.688 35.094 1 91.69 225 TYR A C 1
ATOM 1832 O O . TYR A 1 225 ? -7.633 64.938 34.781 1 91.69 225 TYR A O 1
ATOM 1840 N N . LEU A 1 226 ? -6.102 66.438 34.312 1 90.06 226 LEU A N 1
ATOM 1841 C CA . LEU A 1 226 ? -6.48 66.438 32.906 1 90.06 226 LEU A CA 1
ATOM 1842 C C . LEU A 1 226 ? -6.266 65.125 32.219 1 90.06 226 LEU A C 1
ATOM 1844 O O . LEU A 1 226 ? -7.141 64.625 31.516 1 90.06 226 LEU A O 1
ATOM 1848 N N . MET A 1 227 ? -5.176 64.5 32.469 1 91.06 227 MET A N 1
ATOM 1849 C CA . MET A 1 227 ? -4.867 63.188 31.906 1 91.06 227 MET A CA 1
ATOM 1850 C C . MET A 1 227 ? -5.859 62.125 32.375 1 91.06 227 MET A C 1
ATOM 1852 O O . MET A 1 227 ? -6.332 61.312 31.594 1 91.06 227 MET A O 1
ATOM 1856 N N . LEU A 1 228 ? -6.098 62.188 33.625 1 91.69 228 LEU A N 1
ATOM 1857 C CA . LEU A 1 228 ? -7.012 61.219 34.219 1 91.69 228 LEU A CA 1
ATOM 1858 C C . LEU A 1 228 ? -8.406 61.344 33.625 1 91.69 228 LEU A C 1
ATOM 1860 O O . LEU A 1 228 ? -9.062 60.344 33.344 1 91.69 228 LEU A O 1
ATOM 1864 N N . THR A 1 229 ? -8.844 62.562 33.406 1 87.44 229 THR A N 1
ATOM 1865 C CA . THR A 1 229 ? -10.148 62.781 32.812 1 87.44 229 THR A CA 1
ATOM 1866 C C . THR A 1 229 ? -10.18 62.219 31.375 1 87.44 229 THR A C 1
ATOM 1868 O O . THR A 1 229 ? -11.148 61.562 30.984 1 87.44 229 THR A O 1
ATOM 1871 N N . GLU A 1 230 ? -9.18 62.469 30.672 1 86.94 230 GLU A N 1
ATOM 1872 C CA . GLU A 1 230 ? -9.078 61.969 29.297 1 86.94 230 GLU A CA 1
ATOM 1873 C C . GLU A 1 230 ? -9.055 60.438 29.266 1 86.94 230 GLU A C 1
ATOM 1875 O O . GLU A 1 230 ? -9.797 59.812 28.516 1 86.94 230 GLU A O 1
ATOM 1880 N N . GLN A 1 231 ? -8.258 59.906 30.109 1 91.06 231 GLN A N 1
ATOM 1881 C CA . GLN A 1 231 ? -8.094 58.469 30.125 1 91.06 231 GLN A CA 1
ATOM 1882 C C . GLN A 1 231 ? -9.328 57.781 30.703 1 91.06 231 GLN A C 1
ATOM 1884 O O . GLN A 1 231 ? -9.625 56.625 30.359 1 91.06 231 GLN A O 1
ATOM 1889 N N . GLY A 1 232 ? -9.969 58.469 31.641 1 84.75 232 GLY A N 1
ATOM 1890 C CA . GLY A 1 232 ? -11.18 57.906 32.219 1 84.75 232 GLY A CA 1
ATOM 1891 C C . GLY A 1 232 ? -12.242 57.594 31.172 1 84.75 232 GLY A C 1
ATOM 1892 O O . GLY A 1 232 ? -12.844 56.531 31.203 1 84.75 232 GLY A O 1
ATOM 1893 N N . LYS A 1 233 ? -12.391 58.406 30.219 1 80.5 233 LYS A N 1
ATOM 1894 C CA . LYS A 1 233 ? -13.336 58.188 29.125 1 80.5 233 LYS A CA 1
ATOM 1895 C C . LYS A 1 233 ? -12.844 57.094 28.188 1 80.5 233 LYS A C 1
ATOM 1897 O O . LYS A 1 233 ? -13.633 56.25 27.734 1 80.5 233 LYS A O 1
ATOM 1902 N N . GLY A 1 234 ? -11.633 56.969 28.031 1 87.38 234 GLY A N 1
ATOM 1903 C CA . GLY A 1 234 ? -11.039 56.031 27.094 1 87.38 234 GLY A CA 1
ATOM 1904 C C . GLY A 1 234 ? -10.945 54.625 27.641 1 87.38 234 GLY A C 1
ATOM 1905 O O . GLY A 1 234 ? -11.023 53.656 26.875 1 87.38 234 GLY A O 1
ATOM 1906 N N . VAL A 1 235 ? -10.852 54.562 28.953 1 91.88 235 VAL A N 1
ATOM 1907 C CA . VAL A 1 235 ? -10.617 53.25 29.578 1 91.88 235 VAL A CA 1
ATOM 1908 C C . VAL A 1 235 ? -11.828 52.344 29.375 1 91.88 235 VAL A C 1
ATOM 1910 O O . VAL A 1 235 ? -11.688 51.156 29.156 1 91.88 235 VAL A O 1
ATOM 1913 N N . GLN A 1 236 ? -13.008 52.938 29.375 1 88 236 GLN A N 1
ATOM 1914 C CA . GLN A 1 236 ? -14.227 52.125 29.203 1 88 236 GLN A CA 1
ATOM 1915 C C . GLN A 1 236 ? -14.273 51.469 27.828 1 88 236 GLN A C 1
ATOM 1917 O O . GLN A 1 236 ? -14.711 50.344 27.688 1 88 236 GLN A O 1
ATOM 1922 N N . ASN A 1 237 ? -13.836 52.219 26.844 1 91.31 237 ASN A N 1
ATOM 1923 C CA . ASN A 1 237 ? -13.789 51.656 25.484 1 91.31 237 ASN A CA 1
ATOM 1924 C C . ASN A 1 237 ? -12.805 50.5 25.391 1 91.31 237 ASN A C 1
ATOM 1926 O O . ASN A 1 237 ? -13.086 49.5 24.719 1 91.31 237 ASN A O 1
ATOM 1930 N N . VAL A 1 238 ? -11.719 50.625 26.062 1 95.25 238 VAL A N 1
ATOM 1931 C CA . VAL A 1 238 ? -10.695 49.594 26.016 1 95.25 238 VAL A CA 1
ATOM 1932 C C . VAL A 1 238 ? -11.18 48.375 26.781 1 95.25 238 VAL A C 1
ATOM 1934 O O . VAL A 1 238 ? -10.945 47.219 26.344 1 95.25 238 VAL A O 1
ATOM 1937 N N . VAL A 1 239 ? -11.875 48.625 27.891 1 93.62 239 VAL A N 1
ATOM 1938 C CA . VAL A 1 239 ? -12.438 47.5 28.672 1 93.62 239 VAL A CA 1
ATOM 1939 C C . VAL A 1 239 ? -13.383 46.688 27.797 1 93.62 239 VAL A C 1
ATOM 1941 O O . VAL A 1 239 ? -13.312 45.469 27.781 1 93.62 239 VAL A O 1
ATOM 1944 N N . LYS A 1 240 ? -14.227 47.375 27.031 1 92.81 240 LYS A N 1
ATOM 1945 C CA . LYS A 1 240 ? -15.172 46.688 26.156 1 92.81 240 LYS A CA 1
ATOM 1946 C C . LYS A 1 240 ? -14.445 45.875 25.094 1 92.81 240 LYS A C 1
ATOM 1948 O O . LYS A 1 240 ? -14.828 44.719 24.812 1 92.81 240 LYS A O 1
ATOM 1953 N N . ARG A 1 241 ? -13.445 46.406 24.562 1 94.19 241 ARG A N 1
ATOM 1954 C CA . ARG A 1 241 ? -12.672 45.719 23.531 1 94.19 241 ARG A CA 1
ATOM 1955 C C . ARG A 1 241 ? -12 44.469 24.078 1 94.19 241 ARG A C 1
ATOM 1957 O O . ARG A 1 241 ? -12 43.406 23.438 1 94.19 241 ARG A O 1
ATOM 1964 N N . VAL A 1 242 ? -11.453 44.594 25.266 1 95 242 VAL A N 1
ATOM 1965 C CA . VAL A 1 242 ? -10.766 43.469 25.891 1 95 242 VAL A CA 1
ATOM 1966 C C . VAL A 1 242 ? -11.773 42.344 26.203 1 95 242 VAL A C 1
ATOM 1968 O O . VAL A 1 242 ? -11.492 41.188 26 1 95 242 VAL A O 1
ATOM 1971 N N . GLN A 1 243 ? -12.938 42.719 26.656 1 92.62 243 GLN A N 1
ATOM 1972 C CA . GLN A 1 243 ? -13.992 41.75 26.922 1 92.62 243 GLN A CA 1
ATOM 1973 C C . GLN A 1 243 ? -14.391 41.031 25.641 1 92.62 243 GLN A C 1
ATOM 1975 O O . GLN A 1 243 ? -14.531 39.812 25.641 1 92.62 243 GLN A O 1
ATOM 1980 N N . GLU A 1 244 ? -14.516 41.75 24.578 1 91.62 244 GLU A N 1
ATOM 1981 C CA . GLU A 1 244 ? -14.867 41.156 23.297 1 91.62 244 GLU A CA 1
ATOM 1982 C C . GLU A 1 244 ? -13.781 40.188 22.812 1 91.62 244 GLU A C 1
ATOM 1984 O O . GLU A 1 244 ? -14.086 39.125 22.312 1 91.62 244 GLU A O 1
ATOM 1989 N N . MET A 1 245 ? -12.555 40.625 22.984 1 92.12 245 MET A N 1
ATOM 1990 C CA . MET A 1 245 ? -11.43 39.781 22.547 1 92.12 245 MET A CA 1
ATOM 1991 C C . MET A 1 245 ? -11.375 38.5 23.344 1 92.12 245 MET A C 1
ATOM 1993 O O . MET A 1 245 ? -11.141 37.406 22.781 1 92.12 245 MET A O 1
ATOM 1997 N N . THR A 1 246 ? -11.609 38.594 24.625 1 91.06 246 THR A N 1
ATOM 1998 C CA . THR A 1 246 ? -11.547 37.406 25.484 1 91.06 246 THR A CA 1
ATOM 1999 C C . THR A 1 246 ? -12.711 36.469 25.203 1 91.06 246 THR A C 1
ATOM 2001 O O . THR A 1 246 ? -12.555 35.25 25.266 1 91.06 246 THR A O 1
ATOM 2004 N N . LEU A 1 247 ? -13.844 37 24.859 1 88.62 247 LEU A N 1
ATOM 2005 C CA . LEU A 1 247 ? -15.023 36.188 24.609 1 88.62 247 LEU A CA 1
ATOM 2006 C C . LEU A 1 247 ? -14.953 35.531 23.219 1 88.62 247 LEU A C 1
ATOM 2008 O O . LEU A 1 247 ? -15.414 34.406 23.047 1 88.62 247 LEU A O 1
ATOM 2012 N N . SER A 1 248 ? -14.352 36.156 22.312 1 87.19 248 SER A N 1
ATOM 2013 C CA . SER A 1 248 ? -14.367 35.719 20.922 1 87.19 248 SER A CA 1
ATOM 2014 C C . SER A 1 248 ? -13.273 34.688 20.672 1 87.19 248 SER A C 1
ATOM 2016 O O . SER A 1 248 ? -13.406 33.812 19.797 1 87.19 248 SER A O 1
ATOM 2018 N N . TYR A 1 249 ? -12.211 34.781 21.422 1 89.31 249 TYR A N 1
ATOM 2019 C CA . TYR A 1 249 ? -11.078 33.875 21.172 1 89.31 249 TYR A CA 1
ATOM 2020 C C . TYR A 1 249 ? -11.383 32.469 21.656 1 89.31 249 TYR A C 1
ATOM 2022 O O . TYR A 1 249 ? -11.867 32.25 22.766 1 89.31 249 TYR A O 1
ATOM 2030 N N . LYS A 1 250 ? -11.195 31.5 20.703 1 88.81 250 LYS A N 1
ATOM 2031 C CA . LYS A 1 250 ? -11.273 30.078 21 1 88.81 250 LYS A CA 1
ATOM 2032 C C . LYS A 1 250 ? -10.008 29.359 20.547 1 88.81 250 LYS A C 1
ATOM 2034 O O . LYS A 1 250 ? -9.461 29.656 19.484 1 88.81 250 LYS A O 1
ATOM 2039 N N . LYS A 1 251 ? -9.57 28.469 21.438 1 90.56 251 LYS A N 1
ATOM 2040 C CA . LYS A 1 251 ? -8.406 27.656 21.094 1 90.56 251 LYS A CA 1
ATOM 2041 C C . LYS A 1 251 ? -8.75 26.641 20 1 90.56 251 LYS A C 1
ATOM 2043 O O . LYS A 1 251 ? -9.797 25.984 20.078 1 90.56 251 LYS A O 1
ATOM 2048 N N . THR A 1 252 ? -7.91 26.578 19 1 89.25 252 THR A N 1
ATOM 2049 C CA . THR A 1 252 ? -8.141 25.656 17.891 1 89.25 252 THR A CA 1
ATOM 2050 C C . THR A 1 252 ? -7.145 24.5 17.938 1 89.25 252 THR A C 1
ATOM 2052 O O . THR A 1 252 ? -5.965 24.703 18.25 1 89.25 252 THR A O 1
ATOM 2055 N N . ARG A 1 253 ? -7.719 23.328 17.703 1 90.06 253 ARG A N 1
ATOM 2056 C CA . ARG A 1 253 ? -6.914 22.109 17.594 1 90.06 253 ARG A CA 1
ATOM 2057 C C . ARG A 1 253 ? -7.305 21.312 16.359 1 90.06 253 ARG A C 1
ATOM 2059 O O . ARG A 1 253 ? -8.461 21.359 15.922 1 90.06 253 ARG A O 1
ATOM 2066 N N . LEU A 1 254 ? -6.285 20.672 15.812 1 92.75 254 LEU A N 1
ATOM 2067 C CA . LEU A 1 254 ? -6.539 19.812 14.664 1 92.75 254 LEU A CA 1
ATOM 2068 C C . LEU A 1 254 ? -6.48 18.344 15.07 1 92.75 254 LEU A C 1
ATOM 2070 O O . LEU A 1 254 ? -5.684 17.969 15.93 1 92.75 254 LEU A O 1
ATOM 2074 N N . LYS A 1 255 ? -7.453 17.531 14.438 1 90.62 255 LYS A N 1
ATOM 2075 C CA . LYS A 1 255 ? -7.527 16.094 14.703 1 90.62 255 LYS A CA 1
ATOM 2076 C C . LYS A 1 255 ? -7.707 15.305 13.406 1 90.62 255 LYS A C 1
ATOM 2078 O O . LYS A 1 255 ? -8.406 15.758 12.492 1 90.62 255 LYS A O 1
ATOM 2083 N N . PHE A 1 256 ? -7 14.141 13.461 1 90.06 256 PHE A N 1
ATOM 2084 C CA . PHE A 1 256 ? -7.164 13.203 12.359 1 90.06 256 PHE A CA 1
ATOM 2085 C C . PHE A 1 256 ? -8.25 12.18 12.672 1 90.06 256 PHE A C 1
ATOM 2087 O O . PHE A 1 256 ? -8.203 11.516 13.711 1 90.06 256 PHE A O 1
ATOM 2094 N N . GLU A 1 257 ? -9.281 12.266 11.781 1 86.31 257 GLU A N 1
ATOM 2095 C CA . GLU A 1 257 ? -10.336 11.266 11.883 1 86.31 257 GLU A CA 1
ATOM 2096 C C . GLU A 1 257 ? -10.188 10.188 10.812 1 86.31 257 GLU A C 1
ATOM 2098 O O . GLU A 1 257 ? -10.344 10.469 9.625 1 86.31 257 GLU A O 1
ATOM 2103 N N . LYS A 1 258 ? -9.938 9.039 11.312 1 79.88 258 LYS A N 1
ATOM 2104 C CA . LYS A 1 258 ? -9.75 7.902 10.414 1 79.88 258 LYS A CA 1
ATOM 2105 C C . LYS A 1 258 ? -11.078 7.41 9.859 1 79.88 258 LYS A C 1
ATOM 2107 O O . LYS A 1 258 ? -12.086 7.398 10.562 1 79.88 258 LYS A O 1
ATOM 2112 N N . THR A 1 259 ? -11.031 7.23 8.531 1 73.06 259 THR A N 1
ATOM 2113 C CA . THR A 1 259 ? -12.211 6.574 7.969 1 73.06 259 THR A CA 1
ATOM 2114 C C . THR A 1 259 ? -12.266 5.113 8.398 1 73.06 259 THR A C 1
ATOM 2116 O O . THR A 1 259 ? -11.234 4.461 8.547 1 73.06 259 THR A O 1
ATOM 2119 N N . ALA A 1 260 ? -13.32 4.734 9.031 1 58.88 260 ALA A N 1
ATOM 2120 C CA . ALA A 1 260 ? -13.523 3.383 9.547 1 58.88 260 ALA A CA 1
ATOM 2121 C C . ALA A 1 260 ? -12.75 2.361 8.711 1 58.88 260 ALA A C 1
ATOM 2123 O O . ALA A 1 260 ? -12.172 2.703 7.676 1 58.88 260 ALA A O 1
ATOM 2124 N N . ASP A 1 261 ? -13.133 0.965 8.508 1 56.38 261 ASP A N 1
ATOM 2125 C CA . ASP A 1 261 ? -12.727 -0.421 8.297 1 56.38 261 ASP A CA 1
ATOM 2126 C C . ASP A 1 261 ? -12.211 -0.63 6.875 1 56.38 261 ASP A C 1
ATOM 2128 O O . ASP A 1 261 ? -12.984 -0.901 5.961 1 56.38 261 ASP A O 1
ATOM 2132 N N . ILE A 1 262 ? -11.164 0.242 6.559 1 59.56 262 ILE A N 1
ATOM 2133 C CA . ILE A 1 262 ? -10.602 -0.348 5.348 1 59.56 262 ILE A CA 1
ATOM 2134 C C . ILE A 1 262 ? -10.25 -1.812 5.605 1 59.56 262 ILE A C 1
ATOM 2136 O O . ILE A 1 262 ? -9.344 -2.109 6.395 1 59.56 262 ILE A O 1
ATOM 2140 N N . ASP A 1 263 ? -11.281 -2.59 5.727 1 58.41 263 ASP A N 1
ATOM 2141 C CA . ASP A 1 263 ? -11.023 -4.012 5.949 1 58.41 263 ASP A CA 1
ATOM 2142 C C . ASP A 1 263 ? -10.523 -4.684 4.672 1 58.41 263 ASP A C 1
ATOM 2144 O O . ASP A 1 263 ? -11.312 -4.973 3.768 1 58.41 263 ASP A O 1
ATOM 2148 N N . LEU A 1 264 ? -9.156 -4.504 4.555 1 65.69 264 LEU A N 1
ATOM 2149 C CA . LEU A 1 264 ? -8.578 -5.285 3.469 1 65.69 264 LEU A CA 1
ATOM 2150 C C . LEU A 1 264 ? -8.602 -6.773 3.801 1 65.69 264 LEU A C 1
ATOM 2152 O O . LEU A 1 264 ? -7.609 -7.32 4.289 1 65.69 264 LEU A O 1
ATOM 2156 N N . LYS A 1 265 ? -9.766 -7.383 4.016 1 64.38 265 LYS A N 1
ATOM 2157 C CA . LYS A 1 265 ? -9.836 -8.781 4.445 1 64.38 265 LYS A CA 1
ATOM 2158 C C . LYS A 1 265 ? -9.18 -9.703 3.418 1 64.38 265 LYS A C 1
ATOM 2160 O O . LYS A 1 265 ? -8.5 -10.656 3.785 1 64.38 265 LYS A O 1
ATOM 2165 N N . SER A 1 266 ? -9.539 -9.477 2.162 1 68.12 266 SER A N 1
ATOM 2166 C CA . SER A 1 266 ? -8.93 -10.32 1.141 1 68.12 266 SER A CA 1
ATOM 2167 C C . SER A 1 266 ? -8.805 -9.586 -0.187 1 68.12 266 SER A C 1
ATOM 2169 O O . SER A 1 266 ? -9.609 -8.703 -0.493 1 68.12 266 SER A O 1
ATOM 2171 N N . ILE A 1 267 ? -7.672 -9.805 -0.858 1 71.75 267 ILE A N 1
ATOM 2172 C CA . ILE A 1 267 ? -7.465 -9.172 -2.158 1 71.75 267 ILE A CA 1
ATOM 2173 C C . ILE A 1 267 ? -8.008 -10.078 -3.262 1 71.75 267 ILE A C 1
ATOM 2175 O O . ILE A 1 267 ? -8.281 -9.617 -4.371 1 71.75 267 ILE A O 1
ATOM 2179 N N . GLY A 1 268 ? -8.289 -11.312 -2.881 1 79.75 268 GLY A N 1
ATOM 2180 C CA . GLY A 1 268 ? -8.773 -12.25 -3.883 1 79.75 268 GLY A CA 1
ATOM 2181 C C . GLY A 1 268 ? -8.406 -13.688 -3.57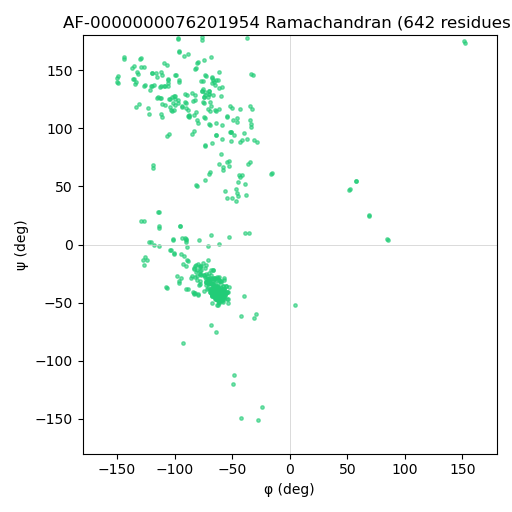 1 79.75 268 GLY A C 1
ATOM 2182 O O . GLY A 1 268 ? -7.844 -13.977 -2.514 1 79.75 268 GLY A O 1
ATOM 2183 N N . SER A 1 269 ? -8.977 -14.57 -4.473 1 84.75 269 SER A N 1
ATOM 2184 C CA . SER A 1 269 ? -8.703 -15.992 -4.316 1 84.75 269 SER A CA 1
ATOM 2185 C C . SER A 1 269 ? -8.406 -16.656 -5.664 1 84.75 269 SER A C 1
ATOM 2187 O O . SER A 1 269 ? -8.695 -16.078 -6.715 1 84.75 269 SER A O 1
ATOM 2189 N N . ILE A 1 270 ? -7.637 -17.688 -5.559 1 89.5 270 ILE A N 1
ATOM 2190 C CA . ILE A 1 270 ? -7.359 -18.484 -6.746 1 89.5 270 ILE A CA 1
ATOM 2191 C C . ILE A 1 270 ? -8.406 -19.578 -6.891 1 89.5 270 ILE A C 1
ATOM 2193 O O . ILE A 1 270 ? -8.758 -20.25 -5.91 1 89.5 270 ILE A O 1
ATOM 2197 N N . SER A 1 271 ? -9 -19.656 -8.102 1 88.75 271 SER A N 1
ATOM 2198 C CA . SER A 1 271 ? -9.969 -20.703 -8.367 1 88.75 271 SER A CA 1
ATOM 2199 C C . SER A 1 271 ? -9.516 -21.594 -9.523 1 88.75 271 SER A C 1
ATOM 2201 O O . SER A 1 271 ? -8.758 -21.156 -10.391 1 88.75 271 SER A O 1
ATOM 2203 N N . GLU A 1 272 ? -9.922 -22.859 -9.359 1 89.56 272 GLU A N 1
ATOM 2204 C CA . GLU A 1 272 ? -9.633 -23.844 -10.398 1 89.56 272 GLU A CA 1
ATOM 2205 C C . GLU A 1 272 ? -10.852 -24.078 -11.289 1 89.56 272 GLU A C 1
ATOM 2207 O O . GLU A 1 272 ? -11.969 -24.25 -10.789 1 89.56 272 GLU A O 1
ATOM 2212 N N . VAL A 1 273 ? -10.602 -23.953 -12.609 1 86.88 273 VAL A N 1
ATOM 2213 C CA . VAL A 1 273 ? -11.664 -24.234 -13.57 1 86.88 273 VAL A CA 1
ATOM 2214 C C . VAL A 1 273 ? -11.32 -25.5 -14.359 1 86.88 273 VAL A C 1
ATOM 2216 O O . VAL A 1 273 ? -10.211 -25.625 -14.898 1 86.88 273 VAL A O 1
ATOM 2219 N N . LYS A 1 274 ? -12.289 -26.484 -14.359 1 89.88 274 LYS A N 1
ATOM 2220 C CA . LYS A 1 274 ? -12.109 -27.734 -15.102 1 89.88 274 LYS A CA 1
ATOM 2221 C C . LYS A 1 274 ? -12.953 -27.734 -16.375 1 89.88 274 LYS A C 1
ATOM 2223 O O . LYS A 1 274 ? -14.133 -27.406 -16.344 1 89.88 274 LYS A O 1
ATOM 2228 N N . GLU A 1 275 ? -12.203 -27.984 -17.484 1 84.88 275 GLU A N 1
ATOM 2229 C CA . GLU A 1 275 ? -12.883 -28.016 -18.781 1 84.88 275 GLU A CA 1
ATOM 2230 C C . GLU A 1 275 ? -12.734 -29.391 -19.453 1 84.88 275 GLU A C 1
ATOM 2232 O O . GLU A 1 275 ? -11.68 -30.016 -19.359 1 84.88 275 GLU A O 1
ATOM 2237 N N . ALA A 1 276 ? -13.914 -29.797 -20 1 82.06 276 ALA A N 1
ATOM 2238 C CA . ALA A 1 276 ? -13.883 -31.062 -20.734 1 82.06 276 ALA A CA 1
ATOM 2239 C C . ALA A 1 276 ? -13.055 -30.938 -22 1 82.06 276 ALA A C 1
ATOM 2241 O O . ALA A 1 276 ? -12.867 -29.844 -22.531 1 82.06 276 ALA A O 1
ATOM 2242 N N . HIS A 1 277 ? -12.305 -32.062 -22.359 1 79.75 277 HIS A N 1
ATOM 2243 C CA . HIS A 1 277 ? -11.555 -32.062 -23.609 1 79.75 277 HIS A CA 1
ATOM 2244 C C . HIS A 1 277 ? -12.352 -32.75 -24.719 1 79.75 277 HIS A C 1
ATOM 2246 O O . HIS A 1 277 ? -13.359 -33.406 -24.438 1 79.75 277 HIS A O 1
ATOM 2252 N N . ASP A 1 278 ? -11.945 -32.594 -25.969 1 77.12 278 ASP A N 1
ATOM 2253 C CA . ASP A 1 278 ? -12.656 -33.094 -27.141 1 77.12 278 ASP A CA 1
ATOM 2254 C C . ASP A 1 278 ? -12.109 -34.438 -27.578 1 77.12 278 ASP A C 1
ATOM 2256 O O . ASP A 1 278 ? -12.383 -34.906 -28.688 1 77.12 278 ASP A O 1
ATOM 2260 N N . ILE A 1 279 ? -11.359 -35.094 -26.734 1 81.62 279 ILE A N 1
ATOM 2261 C CA . ILE A 1 279 ? -10.805 -36.375 -27.172 1 81.62 279 ILE A CA 1
ATOM 2262 C C . ILE A 1 279 ? -11.781 -37.5 -26.859 1 81.62 279 ILE A C 1
ATOM 2264 O O . ILE A 1 279 ? -12.148 -37.719 -25.703 1 81.62 279 ILE A O 1
ATOM 2268 N N . GLN A 1 280 ? -12.367 -38.062 -27.938 1 79.44 280 GLN A N 1
ATOM 2269 C CA . GLN A 1 280 ? -13.273 -39.219 -27.797 1 79.44 280 GLN A CA 1
ATOM 2270 C C . GLN A 1 280 ? -12.688 -40.469 -28.453 1 79.44 280 GLN A C 1
ATOM 2272 O O . GLN A 1 280 ? -12.078 -40.375 -29.531 1 79.44 280 GLN A O 1
ATOM 2277 N N . TYR A 1 281 ? -12.641 -41.5 -27.656 1 86.44 281 TYR A N 1
ATOM 2278 C CA . TYR A 1 281 ? -12.227 -42.781 -28.234 1 86.44 281 TYR A CA 1
ATOM 2279 C C . TYR A 1 281 ? -13.43 -43.562 -28.734 1 86.44 281 TYR A C 1
ATOM 2281 O O . TYR A 1 281 ? -14.406 -43.75 -28.016 1 86.44 281 TYR A O 1
ATOM 2289 N N . SER A 1 282 ? -13.414 -43.938 -30.109 1 81.44 282 SER A N 1
ATOM 2290 C CA . SER A 1 282 ? -14.406 -44.812 -30.703 1 81.44 282 SER A CA 1
ATOM 2291 C C . SER A 1 282 ? -13.797 -46.156 -31.094 1 81.44 282 SER A C 1
ATOM 2293 O O . SER A 1 282 ? -12.945 -46.219 -31.984 1 81.44 282 SER A O 1
ATOM 2295 N N . PRO A 1 283 ? -14.258 -47.281 -30.328 1 81.94 283 PRO A N 1
ATOM 2296 C CA . PRO A 1 283 ? -13.703 -48.594 -30.656 1 81.94 283 PRO A CA 1
ATOM 2297 C C . PRO A 1 283 ? -14.062 -49.062 -32.062 1 81.94 283 PRO A C 1
ATOM 2299 O O . PRO A 1 283 ? -15.109 -48.688 -32.594 1 81.94 283 PRO A O 1
ATOM 2302 N N . VAL A 1 284 ? -13.07 -49.719 -32.719 1 75.38 284 VAL A N 1
ATOM 2303 C CA . VAL A 1 284 ? -13.32 -50.312 -34.031 1 75.38 284 VAL A CA 1
ATOM 2304 C C . VAL A 1 284 ? -14.148 -51.594 -33.844 1 75.38 284 VAL A C 1
ATOM 2306 O O . VAL A 1 284 ? -13.969 -52.344 -32.875 1 75.38 284 VAL A O 1
ATOM 2309 N N . LYS A 1 285 ? -15.414 -51.781 -34.469 1 65.56 285 LYS A N 1
ATOM 2310 C CA . LYS A 1 285 ? -16.219 -53 -34.406 1 65.56 285 LYS A CA 1
ATOM 2311 C C . LYS A 1 285 ? -15.375 -54.25 -34.719 1 65.56 285 LYS A C 1
ATOM 2313 O O . LYS A 1 285 ? -14.867 -54.375 -35.844 1 65.56 285 LYS A O 1
ATOM 2318 N N . LEU A 1 286 ? -14.812 -54.969 -33.656 1 60.97 286 LEU A N 1
ATOM 2319 C CA . LEU A 1 286 ? -14.055 -56.188 -33.875 1 60.97 286 LEU A CA 1
ATOM 2320 C C . LEU A 1 286 ? -14.969 -57.312 -34.312 1 60.97 286 LEU A C 1
ATOM 2322 O O . LEU A 1 286 ? -16.031 -57.531 -33.719 1 60.97 286 LEU A O 1
ATOM 2326 N N . GLN A 1 287 ? -15.055 -57.75 -35.562 1 49.94 287 GLN A N 1
ATOM 2327 C CA . GLN A 1 287 ? -15.727 -59 -35.906 1 49.94 287 GLN A CA 1
ATOM 2328 C C . GLN A 1 287 ? -15.188 -60.188 -35.125 1 49.94 287 GLN A C 1
ATOM 2330 O O . GLN A 1 287 ? -13.984 -60.281 -34.875 1 49.94 287 GLN A O 1
ATOM 2335 N N . GLN A 1 288 ? -15.875 -60.75 -34.25 1 44.47 288 GLN A N 1
ATOM 2336 C CA . GLN A 1 288 ? -15.445 -62 -33.594 1 44.47 288 GLN A CA 1
ATOM 2337 C C . GLN A 1 288 ? -14.672 -62.875 -34.562 1 44.47 288 GLN A C 1
ATOM 2339 O O . GLN A 1 288 ? -15.141 -63.156 -35.688 1 44.47 288 GLN A O 1
ATOM 2344 N N . ALA A 1 289 ? -13.398 -62.906 -34.5 1 44.31 289 ALA A N 1
ATOM 2345 C CA . ALA A 1 289 ? -12.531 -63.812 -35.281 1 44.31 289 ALA A CA 1
ATOM 2346 C C . ALA A 1 289 ? -13.086 -65.25 -35.25 1 44.31 289 ALA A C 1
ATOM 2348 O O . ALA A 1 289 ? -12.797 -66 -34.344 1 44.31 289 ALA A O 1
ATOM 2349 N N . HIS A 1 290 ? -14.281 -65.562 -35.406 1 40.06 290 HIS A N 1
ATOM 2350 C CA . HIS A 1 290 ? -14.5 -66.938 -35.781 1 40.06 290 HIS A CA 1
ATOM 2351 C C . HIS A 1 290 ? -13.672 -67.312 -37 1 40.06 290 HIS A C 1
ATOM 2353 O O . HIS A 1 290 ? -13.938 -66.875 -38.125 1 40.06 290 HIS A O 1
ATOM 2359 N N . VAL A 1 291 ? -12.438 -67.438 -36.875 1 40.97 291 VAL A N 1
ATOM 2360 C CA . VAL A 1 291 ? -11.773 -68.188 -37.969 1 40.97 291 VAL A CA 1
ATOM 2361 C C . VAL A 1 291 ? -12.602 -69.375 -38.344 1 40.97 291 VAL A C 1
ATOM 2363 O O . VAL A 1 291 ? -12.656 -70.375 -37.625 1 40.97 291 VAL A O 1
ATOM 2366 N N . GLN A 1 292 ? -13.812 -69.312 -38.781 1 39.47 292 GLN A N 1
ATOM 2367 C CA . GLN A 1 292 ? -14.469 -70.5 -39.312 1 39.47 292 GLN A CA 1
ATOM 2368 C C . GLN A 1 292 ? -13.609 -71.188 -40.375 1 39.47 292 GLN A C 1
ATOM 2370 O O . GLN A 1 292 ? -13.273 -70.562 -41.375 1 39.47 292 GLN A O 1
ATOM 2375 N N . PRO A 1 293 ? -12.875 -72.188 -40.031 1 39 293 PRO A N 1
ATOM 2376 C CA . PRO A 1 293 ? -12.258 -72.938 -41.125 1 39 293 PRO A CA 1
ATOM 2377 C C . PRO A 1 293 ? -13.234 -73.25 -42.281 1 39 293 PRO A C 1
ATOM 2379 O O . PRO A 1 293 ? -14.438 -73.375 -42.031 1 39 293 PRO A O 1
ATOM 2382 N N . GLU A 1 294 ? -13.102 -72.688 -43.312 1 35.91 294 GLU A N 1
ATOM 2383 C CA . GLU A 1 294 ? -13.875 -73.25 -44.438 1 35.91 294 GLU A CA 1
ATOM 2384 C C . GLU A 1 294 ? -14.016 -74.812 -44.281 1 35.91 294 GLU A C 1
ATOM 2386 O O . GLU A 1 294 ? -13.078 -75.438 -43.875 1 35.91 294 GLU A O 1
ATOM 2391 N N . ARG A 1 295 ? -15.141 -75.312 -44.125 1 40 295 ARG A N 1
ATOM 2392 C CA . ARG A 1 295 ? -15.438 -76.75 -44.188 1 40 295 ARG A CA 1
ATOM 2393 C C . ARG A 1 295 ? -14.562 -77.438 -45.219 1 40 295 ARG A C 1
ATOM 2395 O O . ARG A 1 295 ? -14.766 -77.312 -46.438 1 40 295 ARG A O 1
ATOM 2402 N N . VAL A 1 296 ? -13.336 -77.625 -45.062 1 32.47 296 VAL A N 1
ATOM 2403 C CA . VAL A 1 296 ? -12.75 -78.625 -45.938 1 32.47 296 VAL A CA 1
ATOM 2404 C C . VAL A 1 296 ? -13.367 -80 -45.625 1 32.47 296 VAL A C 1
ATOM 2406 O O . VAL A 1 296 ? -13.445 -80.438 -44.469 1 32.47 296 VAL A O 1
ATOM 2409 N N . ASP A 1 297 ? -14.289 -80.562 -46.438 1 30.75 297 ASP A N 1
ATOM 2410 C CA . ASP A 1 297 ? -14.727 -81.938 -46.531 1 30.75 297 ASP A CA 1
ATOM 2411 C C . ASP A 1 297 ? -13.555 -82.875 -46.344 1 30.75 297 ASP A C 1
ATOM 2413 O O . ASP A 1 297 ? -12.852 -83.188 -47.312 1 30.75 297 ASP A O 1
ATOM 2417 N N . THR A 1 298 ? -12.672 -82.75 -45.5 1 27.48 298 THR A N 1
ATOM 2418 C CA . THR A 1 298 ? -11.664 -83.812 -45.438 1 27.48 298 THR A CA 1
ATOM 2419 C C . THR A 1 298 ? -12.281 -85.125 -44.938 1 27.48 298 THR A C 1
ATOM 2421 O O . THR A 1 298 ? -12.734 -85.188 -43.812 1 27.48 298 THR A O 1
ATOM 2424 N N . ILE A 1 299 ? -12.859 -86 -45.781 1 28.59 299 ILE A N 1
ATOM 2425 C CA . ILE A 1 299 ? -12.992 -87.438 -45.75 1 28.59 299 ILE A CA 1
ATOM 2426 C C . ILE A 1 299 ? -11.648 -88.062 -45.406 1 28.59 299 ILE A C 1
ATOM 2428 O O . ILE A 1 299 ? -10.797 -88.25 -46.281 1 28.59 299 ILE A O 1
ATOM 2432 N N . LEU A 1 300 ? -10.773 -87.688 -44.625 1 26.12 300 LEU A N 1
ATOM 2433 C CA . LEU A 1 300 ? -9.656 -88.625 -44.344 1 26.12 300 LEU A CA 1
ATOM 2434 C C . LEU A 1 300 ? -10.133 -89.875 -43.656 1 26.12 300 LEU A C 1
ATOM 2436 O O . LEU A 1 300 ? -10.711 -89.812 -42.562 1 26.12 300 LEU A O 1
ATOM 2440 N N . THR A 1 301 ? -10.422 -91 -44.469 1 25.22 301 THR A N 1
ATOM 2441 C CA . THR A 1 301 ? -10.383 -92.438 -44.25 1 25.22 301 THR A CA 1
ATOM 2442 C C . THR A 1 301 ? -9.102 -92.812 -43.531 1 25.22 301 THR A C 1
ATOM 2444 O O . THR A 1 301 ? -8.023 -92.875 -44.125 1 25.22 301 THR A O 1
ATOM 2447 N N . PHE A 1 302 ? -8.68 -92.375 -42.531 1 27.12 302 PHE A N 1
ATOM 2448 C CA . PHE A 1 302 ? -7.645 -93 -41.688 1 27.12 302 PHE A CA 1
ATOM 2449 C C . PHE A 1 302 ? -8.039 -94.438 -41.312 1 27.12 302 PHE A C 1
ATOM 2451 O O . PHE A 1 302 ? -8.633 -94.625 -40.25 1 27.12 302 PHE A O 1
ATOM 2458 N N . LYS A 1 303 ? -8.625 -95.25 -42.219 1 28 303 LYS A N 1
ATOM 2459 C CA . LYS A 1 303 ? -8.703 -96.688 -41.969 1 28 303 LYS A CA 1
ATOM 2460 C C . LYS A 1 303 ? -7.34 -97.25 -41.562 1 28 303 LYS A C 1
ATOM 2462 O O . LYS A 1 303 ? -7.203 -97.938 -40.531 1 28 303 LYS A O 1
ATOM 2467 N N . LYS A 1 304 ? -6.758 -98.312 -42.438 1 30.08 304 LYS A N 1
ATOM 2468 C CA . LYS A 1 304 ? -6.219 -99.688 -42.406 1 30.08 304 LYS A CA 1
ATOM 2469 C C . LYS A 1 304 ? -4.715 -99.688 -42.156 1 30.08 304 LYS A C 1
ATOM 2471 O O . LYS A 1 304 ? -4.113 -100.688 -41.906 1 30.08 304 LYS A O 1
ATOM 2476 N N . ALA A 1 305 ? -3.955 -98.625 -42.344 1 26.75 305 ALA A N 1
ATOM 2477 C CA . ALA A 1 305 ? -2.562 -99.062 -42.375 1 26.75 305 ALA A CA 1
ATOM 2478 C C . ALA A 1 305 ? -2.066 -99.5 -41 1 26.75 305 ALA A C 1
ATOM 2480 O O . ALA A 1 305 ? -0.914 -99.938 -40.844 1 26.75 305 ALA A O 1
ATOM 2481 N N . ILE A 1 306 ? -2.812 -99.438 -40 1 25.36 306 ILE A N 1
ATOM 2482 C CA . ILE A 1 306 ? -2.195 -99.938 -38.781 1 25.36 306 ILE A CA 1
ATOM 2483 C C . ILE A 1 306 ? -2.102 -101.438 -38.844 1 25.36 306 ILE A C 1
ATOM 2485 O O . ILE A 1 306 ? -1.311 -102.062 -38.125 1 25.36 306 ILE A O 1
ATOM 2489 N N . THR A 1 307 ? -2.811 -102.188 -39.688 1 25.41 307 THR A N 1
ATOM 2490 C CA . THR A 1 307 ? -2.707 -103.625 -39.5 1 25.41 307 THR A CA 1
ATOM 2491 C C . THR A 1 307 ? -1.287 -104.125 -39.781 1 25.41 307 THR A C 1
ATOM 2493 O O . THR A 1 307 ? -0.808 -105.062 -39.125 1 25.41 307 THR A O 1
ATOM 2496 N N . GLU A 1 308 ? -0.609 -103.688 -40.75 1 25.66 308 GLU A N 1
ATOM 2497 C CA . GLU A 1 308 ? 0.465 -104.562 -41.25 1 25.66 308 GLU A CA 1
ATOM 2498 C C . GLU A 1 308 ? 1.639 -104.562 -40.281 1 25.66 308 GLU A C 1
ATOM 2500 O O . GLU A 1 308 ? 2.271 -105.625 -40.094 1 25.66 308 GLU A O 1
ATOM 2505 N N . GLN A 1 309 ? 2.09 -103.562 -39.656 1 24.36 309 GLN A N 1
ATOM 2506 C CA . GLN A 1 309 ? 3.43 -103.75 -39.125 1 24.36 309 GLN A CA 1
ATOM 2507 C C . GLN A 1 309 ? 3.396 -104.562 -37.875 1 24.36 309 GLN A C 1
ATOM 2509 O O . GLN A 1 309 ? 4.43 -104.812 -37.219 1 24.36 309 GLN A O 1
ATOM 2514 N N . LEU A 1 310 ? 2.285 -105.062 -37.438 1 25.03 310 LEU A N 1
ATOM 2515 C CA . LEU A 1 310 ? 2.436 -105.938 -36.25 1 25.03 310 LEU A CA 1
ATOM 2516 C C . LEU A 1 310 ? 3.268 -107.125 -36.594 1 25.03 310 LEU A C 1
ATOM 2518 O O . LEU A 1 310 ? 3.645 -107.938 -35.688 1 25.03 310 LEU A O 1
ATOM 2522 N N . LYS A 1 311 ? 3.354 -107.625 -37.75 1 27.14 311 LYS A N 1
ATOM 2523 C CA . LYS A 1 311 ? 3.883 -109 -37.969 1 27.14 311 LYS A CA 1
ATOM 2524 C C . LYS A 1 311 ? 5.383 -109.062 -37.656 1 27.14 311 LYS A C 1
ATOM 2526 O O . LYS A 1 311 ? 5.996 -110.125 -37.75 1 27.14 311 LYS A O 1
ATOM 2531 N N . LEU A 1 312 ? 6.094 -107.938 -37.688 1 22.44 312 LEU A N 1
ATOM 2532 C CA . LEU A 1 312 ? 7.48 -108.312 -37.969 1 22.44 312 LEU A CA 1
ATOM 2533 C C . LEU A 1 312 ? 8.086 -109.062 -36.812 1 22.44 312 LEU A C 1
ATOM 2535 O O . LEU A 1 312 ? 8.812 -110.062 -37 1 22.44 312 LEU A O 1
ATOM 2539 N N . THR A 1 313 ? 8.391 -108.5 -35.562 1 22.2 313 THR A N 1
ATOM 2540 C CA . THR A 1 313 ? 9.516 -109 -34.781 1 22.2 313 THR A CA 1
ATOM 2541 C C . THR A 1 313 ? 9.125 -110.25 -34.031 1 22.2 313 THR A C 1
ATOM 2543 O O . THR A 1 313 ? 8.422 -110.188 -33.031 1 22.2 313 THR A O 1
ATOM 2546 N N . ASN A 1 314 ? 8.57 -111.25 -34.594 1 22.53 314 ASN A N 1
ATOM 2547 C CA . ASN A 1 314 ? 8.461 -112.625 -34.125 1 22.53 314 ASN A CA 1
ATOM 2548 C C . ASN A 1 314 ? 9.773 -113.125 -33.5 1 22.53 314 ASN A C 1
ATOM 2550 O O . ASN A 1 314 ? 9.758 -113.938 -32.594 1 22.53 314 ASN A O 1
ATOM 2554 N N . LYS A 1 315 ? 10.898 -113.188 -34.219 1 24.64 315 LYS A N 1
ATOM 2555 C CA . LYS A 1 315 ? 11.852 -114.312 -34.188 1 24.64 315 LYS A CA 1
ATOM 2556 C C . LYS A 1 315 ? 12.781 -114.188 -32.969 1 24.64 315 LYS A C 1
ATOM 2558 O O . LYS A 1 315 ? 13.758 -114.938 -32.875 1 24.64 315 LYS A O 1
ATOM 2563 N N . LEU A 1 316 ? 12.945 -113 -32.25 1 23.75 316 LEU A N 1
ATOM 2564 C CA . LEU A 1 316 ? 14.141 -113.125 -31.438 1 23.75 316 LEU A CA 1
ATOM 2565 C C . LEU A 1 316 ? 13.906 -114.188 -30.312 1 23.75 316 LEU A C 1
ATOM 2567 O O . LEU A 1 316 ? 12.875 -114.125 -29.641 1 23.75 316 LEU A O 1
ATOM 2571 N N . HIS A 1 317 ? 14.672 -115.312 -30.219 1 22.03 317 HIS A N 1
ATOM 2572 C CA . HIS A 1 317 ? 14.891 -116.562 -29.469 1 22.03 317 HIS A CA 1
ATOM 2573 C C . HIS A 1 317 ? 15.156 -116.25 -27.984 1 22.03 317 HIS A C 1
ATOM 2575 O O . HIS A 1 317 ? 16.203 -115.688 -27.641 1 22.03 317 HIS A O 1
ATOM 2581 N N . ILE A 1 318 ? 14.188 -115.688 -27.266 1 20.77 318 ILE A N 1
ATOM 2582 C CA . ILE A 1 318 ? 14.43 -115.688 -25.828 1 20.77 318 ILE A CA 1
ATOM 2583 C C . ILE A 1 318 ? 14.789 -117.125 -25.375 1 20.77 318 ILE A C 1
ATOM 2585 O O . ILE A 1 318 ? 13.969 -118 -25.469 1 20.77 318 ILE A O 1
ATOM 2589 N N . SER A 1 319 ? 16.031 -117.562 -25.375 1 20.55 319 SER A N 1
ATOM 2590 C CA . SER A 1 319 ? 16.812 -118.688 -24.891 1 20.55 319 SER A CA 1
ATOM 2591 C C . SER A 1 319 ? 16.406 -119.062 -23.469 1 20.55 319 SER A C 1
ATOM 2593 O O . SER A 1 319 ? 15.695 -118.312 -22.797 1 20.55 319 SER A O 1
ATOM 2595 N N . ASP A 1 320 ? 17.406 -119.688 -22.375 1 20.83 320 ASP A N 1
ATOM 2596 C CA . ASP A 1 320 ? 17.672 -120.812 -21.453 1 20.83 320 ASP A CA 1
ATOM 2597 C C . ASP A 1 320 ? 17.125 -120.5 -20.062 1 20.83 320 ASP A C 1
ATOM 2599 O O . ASP A 1 320 ? 16.453 -121.375 -19.469 1 20.83 320 ASP A O 1
ATOM 2603 N N . LEU A 1 321 ? 17.922 -119.688 -19.031 1 20.58 321 LEU A N 1
ATOM 2604 C CA . LEU A 1 321 ? 18.406 -120.188 -17.75 1 20.58 321 LEU A CA 1
ATOM 2605 C C . LEU A 1 321 ? 17.25 -120.625 -16.844 1 20.58 321 LEU A C 1
ATOM 2607 O O . LEU A 1 321 ? 16.172 -120 -16.922 1 20.58 321 LEU A O 1
ATOM 2611 N N . ALA A 1 322 ? 17.734 -121.75 -16 1 22.77 322 ALA A N 1
ATOM 2612 C CA . ALA A 1 322 ? 18.281 -122.438 -14.859 1 22.77 322 ALA A CA 1
ATOM 2613 C C . ALA A 1 322 ? 18.516 -121.5 -13.672 1 22.77 322 ALA A C 1
ATOM 2615 O O . ALA A 1 322 ? 18.344 -121.938 -12.516 1 22.77 322 ALA A O 1
ATOM 2616 N N . ILE A 1 323 ? 19.031 -120.438 -13.273 1 21.89 323 ILE A N 1
ATOM 2617 C CA . ILE A 1 323 ? 19.047 -120.125 -11.852 1 21.89 323 ILE A CA 1
ATOM 2618 C C . ILE A 1 323 ? 17.625 -119.75 -11.398 1 21.89 323 ILE A C 1
ATOM 2620 O O . ILE A 1 323 ? 16.922 -119 -12.086 1 21.89 323 ILE A O 1
ATOM 2624 N N . MET B 1 1 ? 8.828 60.469 15.031 1 22.92 1 MET B N 1
ATOM 2625 C CA . MET B 1 1 ? 10.117 61.156 15.156 1 22.92 1 MET B CA 1
ATOM 2626 C C . MET B 1 1 ? 10.062 62.25 16.219 1 22.92 1 MET B C 1
ATOM 2628 O O . MET B 1 1 ? 9.336 63.219 16.047 1 22.92 1 MET B O 1
ATOM 2632 N N . MET B 1 2 ? 9.875 61.906 17.484 1 30.77 2 MET B N 1
ATOM 2633 C CA . MET B 1 2 ? 10.008 62.75 18.656 1 30.77 2 MET B CA 1
ATOM 2634 C C . MET B 1 2 ? 11.164 63.719 18.5 1 30.77 2 MET B C 1
ATOM 2636 O O . MET B 1 2 ? 12.297 63.312 18.25 1 30.77 2 MET B O 1
ATOM 2640 N N . SER B 1 3 ? 10.891 64.812 18 1 32.38 3 SER B N 1
ATOM 2641 C CA . SER B 1 3 ? 11.953 65.812 17.781 1 32.38 3 SER B CA 1
ATOM 2642 C C . SER B 1 3 ? 13.031 65.688 18.844 1 32.38 3 SER B C 1
ATOM 2644 O O . SER B 1 3 ? 12.789 65.188 19.922 1 32.38 3 SER B O 1
ATOM 2646 N N . SER B 1 4 ? 14.266 65.938 18.516 1 35.31 4 SER B N 1
ATOM 2647 C CA . SER B 1 4 ? 15.492 66.125 19.281 1 35.31 4 SER B CA 1
ATOM 2648 C C . SER B 1 4 ? 15.195 66.75 20.641 1 35.31 4 SER B C 1
ATOM 2650 O O . SER B 1 4 ? 14.422 67.688 20.734 1 35.31 4 SER B O 1
ATOM 2652 N N . TYR B 1 5 ? 14.93 66.062 21.75 1 43.34 5 TYR B N 1
ATOM 2653 C CA . TYR B 1 5 ? 15.078 66.562 23.094 1 43.34 5 TYR B CA 1
ATOM 2654 C C . TYR B 1 5 ? 15.93 67.812 23.094 1 43.34 5 TYR B C 1
ATOM 2656 O O . TYR B 1 5 ? 17.156 67.75 22.953 1 43.34 5 TYR B O 1
ATOM 2664 N N . SER B 1 6 ? 15.555 68.688 22.5 1 49.78 6 SER B N 1
ATOM 2665 C CA . SER B 1 6 ? 16.344 69.938 22.562 1 49.78 6 SER B CA 1
ATOM 2666 C C . SER B 1 6 ? 16.797 70.188 23.984 1 49.78 6 SER B C 1
ATOM 2668 O O . SER B 1 6 ? 16 70.25 24.906 1 49.78 6 SER B O 1
ATOM 2670 N N . SER B 1 7 ? 17.891 69.75 24.422 1 64.38 7 SER B N 1
ATOM 2671 C CA . SER B 1 7 ? 18.734 70 25.578 1 64.38 7 SER B CA 1
ATOM 2672 C C . SER B 1 7 ? 18.75 71.5 25.922 1 64.38 7 SER B C 1
ATOM 2674 O O . SER B 1 7 ? 19.422 71.938 26.859 1 64.38 7 SER B O 1
ATOM 2676 N N . GLN B 1 8 ? 17.875 72.125 25.25 1 72.12 8 GLN B N 1
ATOM 2677 C CA . GLN B 1 8 ? 18.047 73.562 25.469 1 72.12 8 GLN B CA 1
ATOM 2678 C C . GLN B 1 8 ? 16.875 74.125 26.266 1 72.12 8 GLN B C 1
ATOM 2680 O O . GLN B 1 8 ? 15.758 73.625 26.203 1 72.12 8 GLN B O 1
ATOM 2685 N N . CYS B 1 9 ? 17.094 75 27.016 1 79.62 9 CYS B N 1
ATOM 2686 C CA . CYS B 1 9 ? 16.094 75.75 27.734 1 79.62 9 CYS B CA 1
ATOM 2687 C C . CYS B 1 9 ? 15.141 76.5 26.781 1 79.62 9 CYS B C 1
ATOM 2689 O O . CYS B 1 9 ? 15.57 77.312 25.969 1 79.62 9 CYS B O 1
ATOM 2691 N N . GLU B 1 10 ? 13.898 76.188 26.766 1 76.75 10 GLU B N 1
ATOM 2692 C CA . GLU B 1 10 ? 12.922 76.688 25.828 1 76.75 10 GLU B CA 1
ATOM 2693 C C . GLU B 1 10 ? 12.664 78.188 26.078 1 76.75 10 GLU B C 1
ATOM 2695 O O . GLU B 1 10 ? 12.492 78.938 25.125 1 76.75 10 GLU B O 1
ATOM 2700 N N . SER B 1 11 ? 12.648 78.562 27.297 1 77.06 11 SER B N 1
ATOM 2701 C CA . SER B 1 11 ? 12.461 79.938 27.641 1 77.06 11 SER B CA 1
ATOM 2702 C C . SER B 1 11 ? 13.586 80.812 27.078 1 77.06 11 SER B C 1
ATOM 2704 O O . SER B 1 11 ? 13.336 81.875 26.547 1 77.06 11 SER B O 1
ATOM 2706 N N . CYS B 1 12 ? 14.672 80.25 27.188 1 79.94 12 CYS B N 1
ATOM 2707 C CA . CYS B 1 12 ? 15.836 81 26.719 1 79.94 12 CYS B CA 1
ATOM 2708 C C . CYS B 1 12 ? 15.945 80.938 25.203 1 79.94 12 CYS B C 1
ATOM 2710 O O . CYS B 1 12 ? 16.438 81.875 24.578 1 79.94 12 CYS B O 1
ATOM 2712 N N . SER B 1 13 ? 15.594 79.875 24.656 1 77.69 13 SER B N 1
ATOM 2713 C CA . SER B 1 13 ? 15.68 79.75 23.203 1 77.69 13 SER B CA 1
ATOM 2714 C C . SER B 1 13 ? 14.812 80.75 22.516 1 77.69 13 SER B C 1
ATOM 2716 O O . SER B 1 13 ? 15.164 81.25 21.422 1 77.69 13 SER B O 1
ATOM 2718 N N . GLU B 1 14 ? 13.781 81.125 23.078 1 73.81 14 GLU B N 1
ATOM 2719 C CA . GLU B 1 14 ? 12.914 82.188 22.531 1 73.81 14 GLU B CA 1
ATOM 2720 C C . GLU B 1 14 ? 13.609 83.5 22.516 1 73.81 14 GLU B C 1
ATOM 2722 O O . GLU B 1 14 ? 13.344 84.375 21.641 1 73.81 14 GLU B O 1
ATOM 2727 N N . ASP B 1 15 ? 14.484 83.688 23.391 1 74.12 15 ASP B N 1
ATOM 2728 C CA . ASP B 1 15 ? 15.25 84.938 23.469 1 74.12 15 ASP B CA 1
ATOM 2729 C C . ASP B 1 15 ? 16.547 84.875 22.656 1 74.12 15 ASP B C 1
ATOM 2731 O O . ASP B 1 15 ? 17.375 85.75 22.703 1 74.12 15 ASP B O 1
ATOM 2735 N N . GLY B 1 16 ? 16.672 83.812 21.984 1 75.19 16 GLY B N 1
ATOM 2736 C CA . GLY B 1 16 ? 17.828 83.625 21.125 1 75.19 16 GLY B CA 1
ATOM 2737 C C . GLY B 1 16 ? 19.031 83.062 21.844 1 75.19 16 GLY B C 1
ATOM 2738 O O . GLY B 1 16 ? 20.141 83.062 21.312 1 75.19 16 GLY B O 1
ATOM 2739 N N . LYS B 1 17 ? 18.859 82.75 23.062 1 80.88 17 LYS B N 1
ATOM 2740 C CA . LYS B 1 17 ? 19.953 82.188 23.828 1 80.88 17 LYS B CA 1
ATOM 2741 C C . LYS B 1 17 ? 19.875 80.625 23.844 1 80.88 17 LYS B C 1
ATOM 2743 O O . LYS B 1 17 ? 18.797 80.062 23.859 1 80.88 17 LYS B O 1
ATOM 2748 N N . SER B 1 18 ? 21.016 80 23.734 1 78.94 18 SER B N 1
ATOM 2749 C CA . SER B 1 18 ? 21.094 78.562 23.781 1 78.94 18 SER B CA 1
ATOM 2750 C C . SER B 1 18 ? 21.641 78.062 25.109 1 78.94 18 SER B C 1
ATOM 2752 O O . SER B 1 18 ? 22.844 78.188 25.359 1 78.94 18 SER B O 1
ATOM 2754 N N . LYS B 1 19 ? 20.781 77.688 26.094 1 81.38 19 LYS B N 1
ATOM 2755 C CA . LYS B 1 19 ? 21.203 77.125 27.375 1 81.38 19 LYS B CA 1
ATOM 2756 C C . LYS B 1 19 ? 20.688 75.688 27.516 1 81.38 19 LYS B C 1
ATOM 2758 O O . LYS B 1 19 ? 19.625 75.375 26.969 1 81.38 19 LYS B O 1
ATOM 2763 N N . VAL B 1 20 ? 21.469 75 28.156 1 83.12 20 VAL B N 1
ATOM 2764 C CA . VAL B 1 20 ? 21.109 73.625 28.391 1 83.12 20 VAL B CA 1
ATOM 2765 C C . VAL B 1 20 ? 20 73.562 29.438 1 83.12 20 VAL B C 1
ATOM 2767 O O . VAL B 1 20 ? 20.047 74.25 30.469 1 83.12 20 VAL B O 1
ATOM 2770 N N . ALA B 1 21 ? 18.891 72.812 29.094 1 81.56 21 ALA B N 1
ATOM 2771 C CA . ALA B 1 21 ? 17.797 72.625 30.047 1 81.56 21 ALA B CA 1
ATOM 2772 C C . ALA B 1 21 ? 18.172 71.625 31.109 1 81.56 21 ALA B C 1
ATOM 2774 O O . ALA B 1 21 ? 18.812 70.562 30.828 1 81.56 21 ALA B O 1
ATOM 2775 N N . LEU B 1 22 ? 17.953 71.938 32.375 1 79.5 22 LEU B N 1
ATOM 2776 C CA . LEU B 1 22 ? 18.25 71.062 33.5 1 79.5 22 LEU B CA 1
ATOM 2777 C C . LEU B 1 22 ? 16.969 70.5 34.094 1 79.5 22 LEU B C 1
ATOM 2779 O O . LEU B 1 22 ? 16.984 69.375 34.625 1 79.5 22 LEU B O 1
ATOM 2783 N N . ARG B 1 23 ? 16.016 71.312 34.094 1 81.94 23 ARG B N 1
ATOM 2784 C CA . ARG B 1 23 ? 14.758 70.875 34.719 1 81.94 23 ARG B CA 1
ATOM 2785 C C . ARG B 1 23 ? 13.594 71.125 33.75 1 81.94 23 ARG B C 1
ATOM 2787 O O . ARG B 1 23 ? 13.703 71.875 32.781 1 81.94 23 ARG B O 1
ATOM 2794 N N . PHE B 1 24 ? 12.562 70.312 33.906 1 78.81 24 PHE B N 1
ATOM 2795 C CA . PHE B 1 24 ? 11.312 70.438 33.156 1 78.81 24 PHE B CA 1
ATOM 2796 C C . PHE B 1 24 ? 10.195 70.938 34.094 1 78.81 24 PHE B C 1
ATOM 2798 O O . PHE B 1 24 ? 9.984 70.375 35.156 1 78.81 24 PHE B O 1
ATOM 2805 N N . CYS B 1 25 ? 9.617 72.125 33.75 1 77.56 25 CYS B N 1
ATOM 2806 C CA . CYS B 1 25 ? 8.445 72.562 34.5 1 77.56 25 CYS B CA 1
ATOM 2807 C C . CYS B 1 25 ? 7.184 71.875 33.969 1 77.56 25 CYS B C 1
ATOM 2809 O O . CYS B 1 25 ? 6.766 72.125 32.844 1 77.56 25 CYS B O 1
ATOM 2811 N N . SER B 1 26 ? 6.602 71.062 34.75 1 70.81 26 SER B N 1
ATOM 2812 C CA . SER B 1 26 ? 5.438 70.312 34.344 1 70.81 26 SER B CA 1
ATOM 2813 C C . SER B 1 26 ? 4.227 71.188 34.094 1 70.81 26 SER B C 1
ATOM 2815 O O . SER B 1 26 ? 3.348 70.875 33.312 1 70.81 26 SER B O 1
ATOM 2817 N N . ASP B 1 27 ? 4.254 72.375 34.688 1 65.69 27 ASP B N 1
ATOM 2818 C CA . ASP B 1 27 ? 3.127 73.312 34.594 1 65.69 27 ASP B CA 1
ATOM 2819 C C . ASP B 1 27 ? 3.217 74.125 33.312 1 65.69 27 ASP B C 1
ATOM 2821 O O . ASP B 1 27 ? 2.203 74.375 32.656 1 65.69 27 ASP B O 1
ATOM 2825 N N . CYS B 1 28 ? 4.406 74.5 33.031 1 69.94 28 CYS B N 1
ATOM 2826 C CA . CYS B 1 28 ? 4.613 75.312 31.875 1 69.94 28 CYS B CA 1
ATOM 2827 C C . CYS B 1 28 ? 4.922 74.5 30.641 1 69.94 28 CYS B C 1
ATOM 2829 O O . CYS B 1 28 ? 4.934 75 29.516 1 69.94 28 CYS B O 1
ATOM 2831 N N . ASP B 1 29 ? 5.156 73.188 30.844 1 72.25 29 ASP B N 1
ATOM 2832 C CA . ASP B 1 29 ? 5.613 72.312 29.797 1 72.25 29 ASP B CA 1
ATOM 2833 C C . ASP B 1 29 ? 6.859 72.875 29.094 1 72.25 29 ASP B C 1
ATOM 2835 O O . ASP B 1 29 ? 6.902 72.938 27.875 1 72.25 29 ASP B O 1
ATOM 2839 N N . GLU B 1 30 ? 7.707 73.25 29.922 1 75.88 30 GLU B N 1
ATOM 2840 C CA . GLU B 1 30 ? 8.898 73.938 29.375 1 75.88 30 GLU B CA 1
ATOM 2841 C C . GLU B 1 30 ? 10.164 73.375 30.031 1 75.88 30 GLU B C 1
ATOM 2843 O O . GLU B 1 30 ? 10.195 73.188 31.25 1 75.88 30 GLU B O 1
ATOM 2848 N N . ARG B 1 31 ? 11.148 73.188 29.188 1 80.81 31 ARG B N 1
ATOM 2849 C CA . ARG B 1 31 ? 12.484 72.875 29.703 1 80.81 31 ARG B CA 1
ATOM 2850 C C . ARG B 1 31 ? 13.203 74.188 30.125 1 80.81 31 ARG B C 1
ATOM 2852 O O . ARG B 1 31 ? 13.188 75.188 29.406 1 80.81 31 ARG B O 1
ATOM 2859 N N . LEU B 1 32 ? 13.68 74.125 31.312 1 81 32 LEU B N 1
ATOM 2860 C CA . LEU B 1 32 ? 14.266 75.375 31.906 1 81 32 LEU B CA 1
ATOM 2861 C C . LEU B 1 32 ? 15.727 75.125 32.25 1 81 32 LEU B C 1
ATOM 2863 O O . LEU B 1 32 ? 16.109 74.062 32.719 1 81 32 LEU B O 1
ATOM 2867 N N . CYS B 1 33 ? 16.453 76.125 31.891 1 83.31 33 CYS B N 1
ATOM 2868 C CA . CYS B 1 33 ? 17.844 76.125 32.344 1 83.31 33 CYS B CA 1
ATOM 2869 C C . CYS B 1 33 ? 17.953 76.5 33.781 1 83.31 33 CYS B C 1
ATOM 2871 O O . CYS B 1 33 ? 16.953 76.812 34.438 1 83.31 33 CYS B O 1
ATOM 2873 N N . ARG B 1 34 ? 19.172 76.5 34.312 1 87 34 ARG B N 1
ATOM 2874 C CA . ARG B 1 34 ? 19.406 76.812 35.75 1 87 34 ARG B CA 1
ATOM 2875 C C . ARG B 1 34 ? 18.859 78.188 36.094 1 87 34 ARG B C 1
ATOM 2877 O O . ARG B 1 34 ? 18.188 78.312 37.125 1 87 34 ARG B O 1
ATOM 2884 N N . GLU B 1 35 ? 19.047 79.188 35.281 1 85.12 35 GLU B N 1
ATOM 2885 C CA . GLU B 1 35 ? 18.609 80.562 35.531 1 85.12 35 GLU B CA 1
ATOM 2886 C C . GLU B 1 35 ? 17.078 80.688 35.5 1 85.12 35 GLU B C 1
ATOM 2888 O O . GLU B 1 35 ? 16.469 81.312 36.344 1 85.12 35 GLU B O 1
ATOM 2893 N N . CYS B 1 36 ? 16.516 80 34.531 1 85.56 36 CYS B N 1
ATOM 2894 C CA . CYS B 1 36 ? 15.078 80.062 34.375 1 85.56 36 CYS B CA 1
ATOM 2895 C C . CYS B 1 36 ? 14.367 79.312 35.5 1 85.56 36 CYS B C 1
ATOM 2897 O O . CYS B 1 36 ? 13.266 79.688 35.906 1 85.56 36 CYS B O 1
ATOM 2899 N N . VAL B 1 37 ? 15.062 78.312 35.969 1 86.69 37 VAL B N 1
ATOM 2900 C CA . VAL B 1 37 ? 14.539 77.625 37.125 1 86.69 37 VAL B CA 1
ATOM 2901 C C . VAL B 1 37 ? 14.492 78.562 38.312 1 86.69 37 VAL B C 1
ATOM 2903 O O . VAL B 1 37 ? 13.5 78.625 39.062 1 86.69 37 VAL B O 1
ATOM 2906 N N . GLU B 1 38 ? 15.539 79.25 38.5 1 84.31 38 GLU B N 1
ATOM 2907 C CA . GLU B 1 38 ? 15.586 80.188 39.625 1 84.31 38 GLU B CA 1
ATOM 2908 C C . GLU B 1 38 ? 14.516 81.312 39.5 1 84.31 38 GLU B C 1
ATOM 2910 O O . GLU B 1 38 ? 13.875 81.688 40.469 1 84.31 38 GLU B O 1
ATOM 2915 N N . TYR B 1 39 ? 14.344 81.688 38.281 1 81.75 39 TYR B N 1
ATOM 2916 C CA . TYR B 1 39 ? 13.312 82.688 38.062 1 81.75 39 TYR B CA 1
ATOM 2917 C C . TYR B 1 39 ? 11.922 82.062 38.312 1 81.75 39 TYR B C 1
ATOM 2919 O O . TYR B 1 39 ? 11.078 82.75 38.938 1 81.75 39 TYR B O 1
ATOM 2927 N N . HIS B 1 40 ? 11.664 80.875 37.906 1 80.81 40 HIS B N 1
ATOM 2928 C CA . HIS B 1 40 ? 10.391 80.188 38.094 1 80.81 40 HIS B CA 1
ATOM 2929 C C . HIS B 1 40 ? 10.062 80.062 39.594 1 80.81 40 HIS B C 1
ATOM 2931 O O . HIS B 1 40 ? 8.906 80.25 40 1 80.81 40 HIS B O 1
ATOM 2937 N N . LYS B 1 41 ? 11.023 79.938 40.344 1 80.88 41 LYS B N 1
ATOM 2938 C CA . LYS B 1 41 ? 10.844 79.688 41.781 1 80.88 41 LYS B CA 1
ATOM 2939 C C . LYS B 1 41 ? 10.57 81.062 42.469 1 80.88 41 LYS B C 1
ATOM 2941 O O . LYS B 1 41 ? 9.953 81.062 43.531 1 80.88 41 LYS B O 1
ATOM 2946 N N . LYS B 1 42 ? 10.906 82.062 41.812 1 79.69 42 LYS B N 1
ATOM 2947 C CA . LYS B 1 42 ? 10.781 83.438 42.438 1 79.69 42 LYS B CA 1
ATOM 2948 C C . LYS B 1 42 ? 9.484 84.062 42 1 79.69 42 LYS B C 1
ATOM 2950 O O . LYS B 1 42 ? 8.914 84.875 42.781 1 79.69 42 LYS B O 1
ATOM 2955 N N . CYS B 1 43 ? 9.125 83.75 40.844 1 74.81 43 CYS B N 1
ATOM 2956 C CA . CYS B 1 43 ? 7.926 84.375 40.312 1 74.81 43 CYS B CA 1
ATOM 2957 C C . CYS B 1 43 ? 6.672 83.875 41 1 74.81 43 CYS B C 1
ATOM 2959 O O . CYS B 1 43 ? 6.484 82.688 41.125 1 74.81 43 CYS B O 1
ATOM 2961 N N . LYS B 1 44 ? 5.805 84.75 41.469 1 70.56 44 LYS B N 1
ATOM 2962 C CA . LYS B 1 44 ? 4.582 84.375 42.188 1 70.56 44 LYS B CA 1
ATOM 2963 C C . LYS B 1 44 ? 3.703 83.438 41.312 1 70.56 44 LYS B C 1
ATOM 2965 O O . LYS B 1 44 ? 3.086 82.5 41.812 1 70.56 44 LYS B O 1
ATOM 2970 N N . ALA B 1 45 ? 3.793 83.625 40.062 1 71.31 45 ALA B N 1
ATOM 2971 C CA . ALA B 1 45 ? 2.918 82.875 39.125 1 71.31 45 ALA B CA 1
ATOM 2972 C C . ALA B 1 45 ? 3.404 81.438 38.938 1 71.31 45 ALA B C 1
ATOM 2974 O O . ALA B 1 45 ? 2.615 80.562 38.594 1 71.31 45 ALA B O 1
ATOM 2975 N N . THR B 1 46 ? 4.738 81.312 39.156 1 75.81 46 THR B N 1
ATOM 2976 C CA . THR B 1 46 ? 5.258 80 38.75 1 75.81 46 THR B CA 1
ATOM 2977 C C . THR B 1 46 ? 5.895 79.25 39.938 1 75.81 46 THR B C 1
ATOM 2979 O O . THR B 1 46 ? 6.359 78.125 39.781 1 75.81 46 THR B O 1
ATOM 2982 N N . LYS B 1 47 ? 5.809 79.875 41.031 1 73.62 47 LYS B N 1
ATOM 2983 C CA . LYS B 1 47 ? 6.488 79.312 42.219 1 73.62 47 LYS B CA 1
ATOM 2984 C C . LYS B 1 47 ? 5.949 77.938 42.594 1 73.62 47 LYS B C 1
ATOM 2986 O O . LYS B 1 47 ? 6.684 77.125 43.125 1 73.62 47 LYS B O 1
ATOM 2991 N N . SER B 1 48 ? 4.789 77.812 42.25 1 67.44 48 SER B N 1
ATOM 2992 C CA . SER B 1 48 ? 4.152 76.562 42.656 1 67.44 48 SER B CA 1
ATOM 2993 C C . SER B 1 48 ? 4.309 75.438 41.594 1 67.44 48 SER B C 1
ATOM 2995 O O . SER B 1 48 ? 3.848 74.312 41.75 1 67.44 48 SER B O 1
ATOM 2997 N N . HIS B 1 49 ? 5.023 75.875 40.594 1 73.12 49 HIS B N 1
ATOM 2998 C CA . HIS B 1 49 ? 5.129 74.938 39.5 1 73.12 49 HIS B CA 1
ATOM 2999 C C . HIS B 1 49 ? 6.055 73.75 39.844 1 73.12 49 HIS B C 1
ATOM 3001 O O . HIS B 1 49 ? 7.012 73.938 40.594 1 73.12 49 HIS B O 1
ATOM 3007 N N . ASN B 1 50 ? 5.73 72.688 39.375 1 72.38 50 ASN B N 1
ATOM 3008 C CA . ASN B 1 50 ? 6.523 71.5 39.625 1 72.38 50 ASN B CA 1
ATOM 3009 C C . ASN B 1 50 ? 7.652 71.312 38.625 1 72.38 50 ASN B C 1
ATOM 3011 O O . ASN B 1 50 ? 7.402 71.188 37.406 1 72.38 50 ASN B O 1
ATOM 3015 N N . LEU B 1 51 ? 8.914 71.5 39.125 1 76.12 51 LEU B N 1
ATOM 3016 C CA . LEU B 1 51 ? 10.102 71.312 38.281 1 76.12 51 LEU B CA 1
ATOM 3017 C C . LEU B 1 51 ? 10.734 69.938 38.438 1 76.12 51 LEU B C 1
ATOM 3019 O O . LEU B 1 51 ? 11.023 69.562 39.562 1 76.12 51 LEU B O 1
ATOM 3023 N N . ILE B 1 52 ? 10.836 69.188 37.344 1 74.31 52 ILE B N 1
ATOM 3024 C CA . ILE B 1 52 ? 11.359 67.812 37.344 1 74.31 52 ILE B CA 1
ATOM 3025 C C . ILE B 1 52 ? 12.766 67.812 36.75 1 74.31 52 ILE B C 1
ATOM 3027 O O . ILE B 1 52 ? 13.023 68.5 35.75 1 74.31 52 ILE B O 1
ATOM 3031 N N . ASP B 1 53 ? 13.57 67 37.438 1 73.12 53 ASP B N 1
ATOM 3032 C CA . ASP B 1 53 ? 14.93 66.875 36.906 1 73.12 53 ASP B CA 1
ATOM 3033 C C . ASP B 1 53 ? 14.938 66.125 35.594 1 73.12 53 ASP B C 1
ATOM 3035 O O . ASP B 1 53 ? 14.445 65 35.5 1 73.12 53 ASP B O 1
ATOM 3039 N N . LEU B 1 54 ? 15.336 66.938 34.625 1 70.5 54 LEU B N 1
ATOM 3040 C CA . LEU B 1 54 ? 15.367 66.312 33.312 1 70.5 54 LEU B CA 1
ATOM 3041 C C . LEU B 1 54 ? 16.188 65 33.312 1 70.5 54 LEU B C 1
ATOM 3043 O O . LEU B 1 54 ? 15.883 64.062 32.594 1 70.5 54 LEU B O 1
ATOM 3047 N N . ALA B 1 55 ? 17.25 65.125 34.125 1 64.19 55 ALA B N 1
ATOM 3048 C CA . ALA B 1 55 ? 18.094 63.938 34.219 1 64.19 55 ALA B CA 1
ATOM 3049 C C . ALA B 1 55 ? 17.312 62.719 34.719 1 64.19 55 ALA B C 1
ATOM 3051 O O . ALA B 1 55 ? 17.578 61.594 34.312 1 64.19 55 ALA B O 1
ATOM 3052 N N . SER B 1 56 ? 16.469 62.969 35.625 1 59.28 56 SER B N 1
ATOM 3053 C CA . SER B 1 56 ? 15.641 61.906 36.188 1 59.28 56 SER B CA 1
ATOM 3054 C C . SER B 1 56 ? 14.555 61.469 35.219 1 59.28 56 SER B C 1
ATOM 3056 O O . SER B 1 56 ? 14.055 60.375 35.281 1 59.28 56 SER B O 1
ATOM 3058 N N . MET B 1 57 ? 14.219 62.5 34.406 1 55.59 57 MET B N 1
ATOM 3059 C CA . MET B 1 57 ? 13.18 62.281 33.406 1 55.59 57 MET B CA 1
ATOM 3060 C C . MET B 1 57 ? 13.727 61.5 32.219 1 55.59 57 MET B C 1
ATOM 3062 O O . MET B 1 57 ? 12.969 61.094 31.344 1 55.59 57 MET B O 1
ATOM 3066 N N . LEU B 1 58 ? 14.961 61.562 32.094 1 49.88 58 LEU B N 1
ATOM 3067 C CA . LEU B 1 58 ? 15.531 61.094 30.844 1 49.88 58 LEU B CA 1
ATOM 3068 C C . LEU B 1 58 ? 14.672 60 30.234 1 49.88 58 LEU B C 1
ATOM 3070 O O . LEU B 1 58 ? 14.555 59.906 29.016 1 49.88 58 LEU B O 1
ATOM 3074 N N . ARG B 1 59 ? 14.5 58.969 30.906 1 48.5 59 ARG B N 1
ATOM 3075 C CA . ARG B 1 59 ? 14.148 57.781 30.125 1 48.5 59 ARG B CA 1
ATOM 3076 C C . ARG B 1 59 ? 12.68 57.812 29.719 1 48.5 59 ARG B C 1
ATOM 3078 O O . ARG B 1 59 ? 12.25 57.031 28.859 1 48.5 59 ARG B O 1
ATOM 3085 N N . SER B 1 60 ? 11.805 58.594 30.469 1 51.75 60 SER B N 1
ATOM 3086 C CA . SER B 1 60 ? 10.383 58.344 30.203 1 51.75 60 SER B CA 1
ATOM 3087 C C . SER B 1 60 ? 9.812 59.438 29.297 1 51.75 60 SER B C 1
ATOM 3089 O O . SER B 1 60 ? 10.289 60.594 29.312 1 51.75 60 SER B O 1
ATOM 3091 N N . THR B 1 61 ? 9.305 59.125 28.219 1 56.88 61 THR B N 1
ATOM 3092 C CA . THR B 1 61 ? 8.594 60.062 27.344 1 56.88 61 THR B CA 1
ATOM 3093 C C . THR B 1 61 ? 7.621 60.906 28.156 1 56.88 61 THR B C 1
ATOM 3095 O O . THR B 1 61 ? 6.816 60.375 28.922 1 56.88 61 THR B O 1
ATOM 3098 N N . ILE B 1 62 ? 7.984 62.188 28.375 1 65.31 62 ILE B N 1
ATOM 3099 C CA . ILE B 1 62 ? 7.086 63.125 29.047 1 65.31 62 ILE B CA 1
ATOM 3100 C C . ILE B 1 62 ? 5.711 63.062 28.375 1 65.31 62 ILE B C 1
ATOM 3102 O O . ILE B 1 62 ? 5.59 63.25 27.172 1 65.31 62 ILE B O 1
ATOM 3106 N N . PRO B 1 63 ? 4.715 62.625 29.234 1 75.44 63 PRO B N 1
ATOM 3107 C CA . PRO B 1 63 ? 3.379 62.531 28.641 1 75.44 63 PRO B CA 1
ATOM 3108 C C . PRO B 1 63 ? 2.896 63.875 28.078 1 75.44 63 PRO B C 1
ATOM 3110 O O . PRO B 1 63 ? 3.184 64.938 28.656 1 75.44 63 PRO B O 1
ATOM 3113 N N . ASN B 1 64 ? 2.328 63.844 26.891 1 75.38 64 ASN B N 1
ATOM 3114 C CA . ASN B 1 64 ? 1.699 65 26.297 1 75.38 64 ASN B CA 1
ATOM 3115 C C . ASN B 1 64 ? 0.295 65.25 26.859 1 75.38 64 ASN B C 1
ATOM 3117 O O . ASN B 1 64 ? -0.61 64.438 26.594 1 75.38 64 ASN B O 1
ATOM 3121 N N . VAL B 1 65 ? 0.16 66.25 27.734 1 83.38 65 VAL B N 1
ATOM 3122 C CA . VAL B 1 65 ? -1.152 66.562 28.312 1 83.38 65 VAL B CA 1
ATOM 3123 C C . VAL B 1 65 ? -1.782 67.688 27.562 1 83.38 65 VAL B C 1
ATOM 3125 O O . VAL B 1 65 ? -1.153 68.75 27.406 1 83.38 65 VAL B O 1
ATOM 3128 N N . ASN B 1 66 ? -2.947 67.5 27.062 1 82.56 66 ASN B N 1
ATOM 3129 C CA . ASN B 1 66 ? -3.664 68.625 26.422 1 82.56 66 ASN B CA 1
ATOM 3130 C C . ASN B 1 66 ? -4.211 69.625 27.453 1 82.56 66 ASN B C 1
ATOM 3132 O O . ASN B 1 66 ? -5.172 69.312 28.156 1 82.56 66 ASN B O 1
ATOM 3136 N N . THR B 1 67 ? -3.592 70.75 27.469 1 86.06 67 THR B N 1
ATOM 3137 C CA . THR B 1 67 ? -3.986 71.75 28.453 1 86.06 67 THR B CA 1
ATOM 3138 C C . THR B 1 67 ? -4.84 72.875 27.828 1 86.06 67 THR B C 1
ATOM 3140 O O . THR B 1 67 ? -5.355 73.75 28.516 1 86.06 67 THR B O 1
ATOM 3143 N N . LEU B 1 68 ? -4.922 72.688 26.469 1 88.62 68 LEU B N 1
ATOM 3144 C CA . LEU B 1 68 ? -5.672 73.688 25.75 1 88.62 68 LEU B CA 1
ATOM 3145 C C . LEU B 1 68 ? -7.09 73.25 25.453 1 88.62 68 LEU B C 1
ATOM 3147 O O . LEU B 1 68 ? -7.328 72.062 25.281 1 88.62 68 LEU B O 1
ATOM 3151 N N . CYS B 1 69 ? -7.98 74.25 25.484 1 91.75 69 CYS B N 1
ATOM 3152 C CA . CYS B 1 69 ? -9.383 73.938 25.203 1 91.75 69 CYS B CA 1
ATOM 3153 C C . CYS B 1 69 ? -9.57 73.5 23.766 1 91.75 69 CYS B C 1
ATOM 3155 O O . CYS B 1 69 ? -8.992 74.125 22.844 1 91.75 69 CYS B O 1
ATOM 3157 N N . GLU B 1 70 ? -10.336 72.625 23.516 1 87.25 70 GLU B N 1
ATOM 3158 C CA . GLU B 1 70 ? -10.602 72.062 22.172 1 87.25 70 GLU B CA 1
ATOM 3159 C C . GLU B 1 70 ? -11.523 73 21.391 1 87.25 70 GLU B C 1
ATOM 3161 O O . GLU B 1 70 ? -11.492 73 20.156 1 87.25 70 GLU B O 1
ATOM 3166 N N . PHE B 1 71 ? -12.266 73.75 22.078 1 90.12 71 PHE B N 1
ATOM 3167 C CA . PHE B 1 71 ? -13.281 74.562 21.438 1 90.12 71 PHE B CA 1
ATOM 3168 C C . PHE B 1 71 ? -12.781 76 21.234 1 90.12 71 PHE B C 1
ATOM 3170 O O . PHE B 1 71 ? -13.281 76.688 20.375 1 90.12 71 PHE B O 1
ATOM 3177 N N . HIS B 1 72 ? -11.852 76.312 22.156 1 92.19 72 HIS B N 1
ATOM 3178 C CA . HIS B 1 72 ? -11.344 77.688 22.094 1 92.19 72 HIS B CA 1
ATOM 3179 C C . HIS B 1 72 ? -9.828 77.688 21.922 1 92.19 72 HIS B C 1
ATOM 3181 O O . HIS B 1 72 ? -9.086 77.375 22.844 1 92.19 72 HIS B O 1
ATOM 3187 N N . GLU B 1 73 ? -9.445 78.25 20.797 1 90.19 73 GLU B N 1
ATOM 3188 C CA . GLU B 1 73 ? -8.039 78.188 20.391 1 90.19 73 GLU B CA 1
ATOM 3189 C C . GLU B 1 73 ? -7.164 79 21.359 1 90.19 73 GLU B C 1
ATOM 3191 O O . GLU B 1 73 ? -7.492 80.125 21.703 1 90.19 73 GLU B O 1
ATOM 3196 N N . ASP B 1 74 ? -6.133 78.312 21.828 1 88.25 74 ASP B N 1
ATOM 3197 C CA . ASP B 1 74 ? -5.062 78.938 22.609 1 88.25 74 ASP B CA 1
ATOM 3198 C C . ASP B 1 74 ? -5.562 79.375 23.969 1 88.25 74 ASP B C 1
ATOM 3200 O O . ASP B 1 74 ? -5.125 80.375 24.5 1 88.25 74 ASP B O 1
ATOM 3204 N N . VAL B 1 75 ? -6.656 78.688 24.438 1 90.88 75 VAL B N 1
ATOM 3205 C CA . VAL B 1 75 ? -7.152 79 25.766 1 90.88 75 VAL B CA 1
ATOM 3206 C C . VAL B 1 75 ? -6.926 77.812 26.688 1 90.88 75 VAL B C 1
ATOM 3208 O O . VAL B 1 75 ? -7.203 76.625 26.297 1 90.88 75 VAL B O 1
ATOM 3211 N N . TYR B 1 76 ? -6.461 78.125 27.828 1 89.12 76 TYR B N 1
ATOM 3212 C CA . TYR B 1 76 ? -6.113 77.062 28.766 1 89.12 76 TYR B CA 1
ATOM 3213 C C . TYR B 1 76 ? -7.352 76.562 29.5 1 89.12 76 TYR B C 1
ATOM 3215 O O . TYR B 1 76 ? -8.289 77.312 29.734 1 89.12 76 TYR B O 1
ATOM 3223 N N . LEU B 1 77 ? -7.23 75.25 29.875 1 91.62 77 LEU B N 1
ATOM 3224 C CA . LEU B 1 77 ? -8.234 74.625 30.734 1 91.62 77 LEU B CA 1
ATOM 3225 C C . LEU B 1 77 ? -7.941 74.938 32.219 1 91.62 77 LEU B C 1
ATOM 3227 O O . LEU B 1 77 ? -7.168 74.188 32.844 1 91.62 77 LEU B O 1
ATOM 3231 N N . ASP B 1 78 ? -8.633 75.938 32.75 1 90.31 78 ASP B N 1
ATOM 3232 C CA . ASP B 1 78 ? -8.273 76.375 34.094 1 90.31 78 ASP B CA 1
ATOM 3233 C C . ASP B 1 78 ? -9.43 76.188 35.062 1 90.31 78 ASP B C 1
ATOM 3235 O O . ASP B 1 78 ? -9.32 76.438 36.25 1 90.31 78 ASP B O 1
ATOM 3239 N N . PHE B 1 79 ? -10.477 75.688 34.5 1 92.81 79 PHE B N 1
ATOM 3240 C CA . PHE B 1 79 ? -11.656 75.562 35.344 1 92.81 79 PHE B CA 1
ATOM 3241 C C . PHE B 1 79 ? -12.25 74.125 35.25 1 92.81 79 PHE B C 1
ATOM 3243 O O . PHE B 1 79 ? -11.914 73.375 34.375 1 92.81 79 PHE B O 1
ATOM 3250 N N . TYR B 1 80 ? -13.023 73.812 36.281 1 92.06 80 TYR B N 1
ATOM 3251 C CA . TYR B 1 80 ? -13.758 72.562 36.344 1 92.06 80 TYR B CA 1
ATOM 3252 C C . TYR B 1 80 ? -15.211 72.812 36.719 1 92.06 80 TYR B C 1
ATOM 3254 O O . TYR B 1 80 ? -15.5 73.438 37.75 1 92.06 80 TYR B O 1
ATOM 3262 N N . CYS B 1 81 ? -16 72.375 35.812 1 92.06 81 CYS B N 1
ATOM 3263 C CA . CYS B 1 81 ? -17.422 72.438 36.125 1 92.06 81 CYS B CA 1
ATOM 3264 C C . CYS B 1 81 ? -17.922 71.188 36.812 1 92.06 81 CYS B C 1
ATOM 3266 O O . CYS B 1 81 ? -17.969 70.125 36.219 1 92.06 81 CYS B O 1
ATOM 3268 N N . MET B 1 82 ? -18.375 71.312 37.969 1 86.19 82 MET B N 1
ATOM 3269 C CA . MET B 1 82 ? -18.812 70.125 38.781 1 86.19 82 MET B CA 1
ATOM 3270 C C . MET B 1 82 ? -20.125 69.562 38.25 1 86.19 82 MET B C 1
ATOM 3272 O O . MET B 1 82 ? -20.344 68.375 38.281 1 86.19 82 MET B O 1
ATOM 3276 N N . GLN B 1 83 ? -20.906 70.438 37.812 1 87.31 83 GLN B N 1
ATOM 3277 C CA . GLN B 1 83 ? -22.234 70.062 37.344 1 87.31 83 GLN B CA 1
ATOM 3278 C C . GLN B 1 83 ? -22.125 69.188 36.094 1 87.31 83 GLN B C 1
ATOM 3280 O O . GLN B 1 83 ? -22.875 68.25 35.938 1 87.31 83 GLN B O 1
ATOM 3285 N N . HIS B 1 84 ? -21.281 69.5 35.219 1 88.31 84 HIS B N 1
ATOM 3286 C CA . HIS B 1 84 ? -21.141 68.812 33.969 1 88.31 84 HIS B CA 1
ATOM 3287 C C . HIS B 1 84 ? -19.953 67.812 34 1 88.31 84 HIS B C 1
ATOM 3289 O O . HIS B 1 84 ? -19.703 67.125 33.062 1 88.31 84 HIS B O 1
ATOM 3295 N N . ASP B 1 85 ? -19.281 67.938 35.031 1 84.88 85 ASP B N 1
ATOM 3296 C CA . ASP B 1 85 ? -18.125 67.062 35.25 1 84.88 85 ASP B CA 1
ATOM 3297 C C . ASP B 1 85 ? -17.125 67.188 34.094 1 84.88 85 ASP B C 1
ATOM 3299 O O . ASP B 1 85 ? -16.766 66.188 33.5 1 84.88 85 ASP B O 1
ATOM 3303 N N . THR B 1 86 ? -16.766 68.312 33.875 1 87.75 86 THR B N 1
ATOM 3304 C CA . THR B 1 86 ? -15.875 68.562 32.719 1 87.75 86 THR B CA 1
ATOM 3305 C C . THR B 1 86 ? -14.953 69.75 32.969 1 87.75 86 THR B C 1
ATOM 3307 O O . THR B 1 86 ? -15.328 70.688 33.656 1 87.75 86 THR B O 1
ATOM 3310 N N . VAL B 1 87 ? -13.789 69.562 32.469 1 90.5 87 VAL B N 1
ATOM 3311 C CA . VAL B 1 87 ? -12.859 70.688 32.469 1 90.5 87 VAL B CA 1
ATOM 3312 C C . VAL B 1 87 ? -13.242 71.688 31.391 1 90.5 87 VAL B C 1
ATOM 3314 O O . VAL B 1 87 ? -13.672 71.312 30.312 1 90.5 87 VAL B O 1
ATOM 3317 N N . CYS B 1 88 ? -13.102 72.938 31.781 1 92.06 88 CYS B N 1
ATOM 3318 C CA . CYS B 1 88 ? -13.477 74 30.828 1 92.06 88 CYS B CA 1
ATOM 3319 C C . CYS B 1 88 ? -12.547 75.188 30.938 1 92.06 88 CYS B C 1
ATOM 3321 O O . CYS B 1 88 ? -11.805 75.312 31.906 1 92.06 88 CYS B O 1
ATOM 3323 N N . CYS B 1 89 ? -12.539 76 29.844 1 92.56 89 CYS B N 1
ATOM 3324 C CA . CYS B 1 89 ? -11.75 77.188 29.844 1 92.56 89 CYS B CA 1
ATOM 3325 C C . CYS B 1 89 ? -12.609 78.375 30.219 1 92.56 89 CYS B C 1
ATOM 3327 O O . CYS B 1 89 ? -13.812 78.25 30.422 1 92.56 89 CYS B O 1
ATOM 3329 N N . ARG B 1 90 ? -12.016 79.562 30.312 1 91.81 90 ARG B N 1
ATOM 3330 C CA . ARG B 1 90 ? -12.703 80.812 30.734 1 91.81 90 ARG B CA 1
ATOM 3331 C C . ARG B 1 90 ? -13.773 81.188 29.734 1 91.81 90 ARG B C 1
ATOM 3333 O O . ARG B 1 90 ? -14.781 81.812 30.094 1 91.81 90 ARG B O 1
ATOM 3340 N N . LYS B 1 91 ? -13.516 80.812 28.484 1 93.06 91 LYS B N 1
ATOM 3341 C CA . LYS B 1 91 ? -14.461 81.188 27.438 1 93.06 91 LYS B CA 1
ATOM 3342 C C . LYS B 1 91 ? -15.648 80.25 27.391 1 93.06 91 LYS B C 1
ATOM 3344 O O . LYS B 1 91 ? -16.734 80.562 26.922 1 93.06 91 LYS B O 1
ATOM 3349 N N . CYS B 1 92 ? -15.469 79.062 27.875 1 92.69 92 CYS B N 1
ATOM 3350 C CA . CYS B 1 92 ? -16.531 78.062 27.938 1 92.69 92 CYS B CA 1
ATOM 3351 C C . CYS B 1 92 ? -17.562 78.438 28.984 1 92.69 92 CYS B C 1
ATOM 3353 O O . CYS B 1 92 ? -18.734 78.062 28.859 1 92.69 92 CYS B O 1
ATOM 3355 N N . ILE B 1 93 ? -17.203 79.125 30.016 1 89.81 93 ILE B N 1
ATOM 3356 C CA . ILE B 1 93 ? -18.031 79.375 31.188 1 89.81 93 ILE B CA 1
ATOM 3357 C C . ILE B 1 93 ? -19.266 80.188 30.781 1 89.81 93 ILE B C 1
ATOM 3359 O O . ILE B 1 93 ? -20.406 79.75 30.984 1 89.81 93 ILE B O 1
ATOM 3363 N N . PRO B 1 94 ? -19.078 81.25 30.125 1 90.19 94 PRO B N 1
ATOM 3364 C CA . PRO B 1 94 ? -20.281 82 29.734 1 90.19 94 PRO B CA 1
ATOM 3365 C C . PRO B 1 94 ? -21.078 81.312 28.625 1 90.19 94 PRO B C 1
ATOM 3367 O O . PRO B 1 94 ? -22.297 81.5 28.516 1 90.19 94 PRO B O 1
ATOM 3370 N N . SER B 1 95 ? -20.438 80.562 27.844 1 89 95 SER B N 1
ATOM 3371 C CA . SER B 1 95 ? -21.109 79.938 26.672 1 89 95 SER B CA 1
ATOM 3372 C C . SER B 1 95 ? -21.844 78.688 27.047 1 89 95 SER B C 1
ATOM 3374 O O . SER B 1 95 ? -22.969 78.438 26.594 1 89 95 SER B O 1
ATOM 3376 N N . SER B 1 96 ? -21.25 77.875 27.875 1 88.12 96 SER B N 1
ATOM 3377 C CA . SER B 1 96 ? -21.828 76.562 28.078 1 88.12 96 SER B CA 1
ATOM 3378 C C . SER B 1 96 ? -22.062 76.25 29.547 1 88.12 96 SER B C 1
ATOM 3380 O O . SER B 1 96 ? -22.828 75.375 29.906 1 88.12 96 SER B O 1
ATOM 3382 N N . HIS B 1 97 ? -21.422 77.125 30.438 1 87.31 97 HIS B N 1
ATOM 3383 C CA . HIS B 1 97 ? -21.5 76.812 31.859 1 87.31 97 HIS B CA 1
ATOM 3384 C C . HIS B 1 97 ? -21.969 78 32.688 1 87.31 97 HIS B C 1
ATOM 3386 O O . HIS B 1 97 ? -21.625 78.125 33.844 1 87.31 97 HIS B O 1
ATOM 3392 N N . GLN B 1 98 ? -22.594 78.875 31.969 1 84.06 98 GLN B N 1
ATOM 3393 C CA . GLN B 1 98 ? -23.031 80.125 32.594 1 84.06 98 GLN B CA 1
ATOM 3394 C C . GLN B 1 98 ? -23.969 79.875 33.781 1 84.06 98 GLN B C 1
ATOM 3396 O O . GLN B 1 98 ? -23.891 80.562 34.812 1 84.06 98 GLN B O 1
ATOM 3401 N N . SER B 1 99 ? -24.703 78.938 33.625 1 85.94 99 SER B N 1
ATOM 3402 C CA . SER B 1 99 ? -25.703 78.625 34.625 1 85.94 99 SER B CA 1
ATOM 3403 C C . SER B 1 99 ? -25.188 77.688 35.688 1 85.94 99 SER B C 1
ATOM 3405 O O . SER B 1 99 ? -25.891 77.312 36.625 1 85.94 99 SER B O 1
ATOM 3407 N N . CYS B 1 100 ? -24 77.312 35.5 1 86 100 CYS B N 1
ATOM 3408 C CA . CYS B 1 100 ? -23.469 76.375 36.469 1 86 100 CYS B CA 1
ATOM 3409 C C . CYS B 1 100 ? -22.969 77.062 37.719 1 86 100 CYS B C 1
ATOM 3411 O O . CYS B 1 100 ? -22.203 78 37.656 1 86 100 CYS B O 1
ATOM 3413 N N . LYS B 1 101 ? -23.438 76.688 38.812 1 79 101 LYS B N 1
ATOM 3414 C CA . LYS B 1 101 ? -23.141 77.375 40.094 1 79 101 LYS B CA 1
ATOM 3415 C C . LYS B 1 101 ? -21.797 76.875 40.656 1 79 101 LYS B C 1
ATOM 3417 O O . LYS B 1 101 ? -21.141 77.625 41.375 1 79 101 LYS B O 1
ATOM 3422 N N . ASP B 1 102 ? -21.406 75.75 40.219 1 85.62 102 ASP B N 1
ATOM 3423 C CA . ASP B 1 102 ? -20.234 75.188 40.875 1 85.62 102 ASP B CA 1
ATOM 3424 C C . ASP B 1 102 ? -19.078 75 39.875 1 85.62 102 ASP B C 1
ATOM 3426 O O . ASP B 1 102 ? -18.75 73.875 39.5 1 85.62 102 ASP B O 1
ATOM 3430 N N . VAL B 1 103 ? -18.578 76.125 39.438 1 89.62 103 VAL B N 1
ATOM 3431 C CA . VAL B 1 103 ? -17.375 76.125 38.594 1 89.62 103 VAL B CA 1
ATOM 3432 C C . VAL B 1 103 ? -16.172 76.562 39.438 1 89.62 103 VAL B C 1
ATOM 3434 O O . VAL B 1 103 ? -16.141 77.625 40 1 89.62 103 VAL B O 1
ATOM 3437 N N . LEU B 1 104 ? -15.297 75.625 39.5 1 90.88 104 LEU B N 1
ATOM 3438 C CA . LEU B 1 104 ? -14.125 75.812 40.344 1 90.88 104 LEU B CA 1
ATOM 3439 C C . LEU B 1 104 ? -12.875 76 39.5 1 90.88 104 LEU B C 1
ATOM 3441 O O . LEU B 1 104 ? -12.836 75.562 38.344 1 90.88 104 LEU B O 1
ATOM 3445 N N . LEU B 1 105 ? -11.891 76.688 40.219 1 90.69 105 LEU B N 1
ATOM 3446 C CA . LEU B 1 105 ? -10.57 76.688 39.594 1 90.69 105 LEU B CA 1
ATOM 3447 C C . LEU B 1 105 ? -9.992 75.25 39.562 1 90.69 105 LEU B C 1
ATOM 3449 O O . LEU B 1 105 ? -10.133 74.5 40.531 1 90.69 105 LEU B O 1
ATOM 3453 N N . LEU B 1 106 ? -9.383 74.938 38.5 1 90.56 106 LEU B N 1
ATOM 3454 C CA . LEU B 1 106 ? -8.82 73.562 38.312 1 90.56 106 LEU B CA 1
ATOM 3455 C C . LEU B 1 106 ? -7.824 73.25 39.438 1 90.56 106 LEU B C 1
ATOM 3457 O O . LEU B 1 106 ? -7.742 72.125 39.906 1 90.56 106 LEU B O 1
ATOM 3461 N N . GLU B 1 107 ? -7.125 74.312 39.812 1 87.19 107 GLU B N 1
ATOM 3462 C CA . GLU B 1 107 ? -6.148 74.125 40.875 1 87.19 107 GLU B CA 1
ATOM 3463 C C . GLU B 1 107 ? -6.805 73.625 42.156 1 87.19 107 GLU B C 1
ATOM 3465 O O . GLU B 1 107 ? -6.207 72.875 42.906 1 87.19 107 GLU B O 1
ATOM 3470 N N . VAL B 1 108 ? -7.98 74 42.375 1 90.25 108 VAL B N 1
ATOM 3471 C CA . VAL B 1 108 ? -8.719 73.625 43.562 1 90.25 108 VAL B CA 1
ATOM 3472 C C . VAL B 1 108 ? -9.273 72.188 43.375 1 90.25 108 VAL B C 1
ATOM 3474 O O . VAL B 1 108 ? -9.164 71.375 44.25 1 90.25 108 VAL B O 1
ATOM 3477 N N . ALA B 1 109 ? -9.758 72 42.25 1 89.38 109 ALA B N 1
ATOM 3478 C CA . ALA B 1 109 ? -10.383 70.75 41.938 1 89.38 109 ALA B CA 1
ATOM 3479 C C . ALA B 1 109 ? -9.359 69.625 41.938 1 89.38 109 ALA B C 1
ATOM 3481 O O . ALA B 1 109 ? -9.68 68.5 42.281 1 89.38 109 ALA B O 1
ATOM 3482 N N . SER B 1 110 ? -8.102 69.875 41.625 1 91.56 110 SER B N 1
ATOM 3483 C CA . SER B 1 110 ? -7.09 68.812 41.438 1 91.56 110 SER B CA 1
ATOM 3484 C C . SER B 1 110 ? -6.207 68.688 42.656 1 91.56 110 SER B C 1
ATOM 3486 O O . SER B 1 110 ? -5.254 67.875 42.656 1 91.56 110 SER B O 1
ATOM 3488 N N . GLU B 1 111 ? -6.492 69.375 43.625 1 90 111 GLU B N 1
ATOM 3489 C CA . GLU B 1 111 ? -5.613 69.5 44.781 1 90 111 GLU B CA 1
ATOM 3490 C C . GLU B 1 111 ? -5.273 68.125 45.312 1 90 111 GLU B C 1
ATOM 3492 O O . GLU B 1 111 ? -4.121 67.812 45.688 1 90 111 GLU B O 1
ATOM 3497 N N . HIS B 1 112 ? -6.199 67.188 45.375 1 91.5 112 HIS B N 1
ATOM 3498 C CA . HIS B 1 112 ? -5.969 65.875 46 1 91.5 112 HIS B CA 1
ATOM 3499 C C . HIS B 1 112 ? -6.031 64.75 45 1 91.5 112 HIS B C 1
ATOM 3501 O O . HIS B 1 112 ? -6.316 63.594 45.344 1 91.5 112 HIS B O 1
ATOM 3507 N N . ILE B 1 113 ? -5.719 65.062 43.812 1 91.75 113 ILE B N 1
ATOM 3508 C CA . ILE B 1 113 ? -5.906 64.125 42.719 1 91.75 113 ILE B CA 1
ATOM 3509 C C . ILE B 1 113 ? -4.938 62.969 42.875 1 91.75 113 ILE B C 1
ATOM 3511 O O . ILE B 1 113 ? -5.281 61.844 42.562 1 91.75 113 ILE B O 1
ATOM 3515 N N . LYS B 1 114 ? -3.766 63.125 43.375 1 90.94 114 LYS B N 1
ATOM 3516 C CA . LYS B 1 114 ? -2.725 62.125 43.469 1 90.94 114 LYS B CA 1
ATOM 3517 C C . LYS B 1 114 ? -3.109 61.031 44.469 1 90.94 114 LYS B C 1
ATOM 3519 O O . LYS B 1 114 ? -2.623 59.906 44.406 1 90.94 114 LYS B O 1
ATOM 3524 N N . ILE B 1 115 ? -3.932 61.375 45.406 1 91.88 115 ILE B N 1
ATOM 3525 C CA . ILE B 1 115 ? -4.324 60.406 46.438 1 91.88 115 ILE B CA 1
ATOM 3526 C C . ILE B 1 115 ? -5.805 60.094 46.281 1 91.88 115 ILE B C 1
ATOM 3528 O O . ILE B 1 115 ? -6.418 59.531 47.188 1 91.88 115 ILE B O 1
ATOM 3532 N N . SER B 1 116 ? -6.328 60.438 45.156 1 91.25 116 SER B N 1
ATOM 3533 C CA . SER B 1 116 ? -7.758 60.25 44.938 1 91.25 116 SER B CA 1
ATOM 3534 C C . SER B 1 116 ? -8.062 58.812 44.562 1 91.25 116 SER B C 1
ATOM 3536 O O . SER B 1 116 ? -7.191 58.094 44.031 1 91.25 116 SER B O 1
ATOM 3538 N N . SER B 1 117 ? -9.328 58.469 44.844 1 89.94 117 SER B N 1
ATOM 3539 C CA . SER B 1 117 ? -9.797 57.125 44.438 1 89.94 117 SER B CA 1
ATOM 3540 C C . SER B 1 117 ? -9.898 57.031 42.906 1 89.94 117 SER B C 1
ATOM 3542 O O . SER B 1 117 ? -9.711 55.938 42.344 1 89.94 117 SER B O 1
ATOM 3544 N N . ALA B 1 118 ? -10.156 58.188 42.344 1 86.94 118 ALA B N 1
ATOM 3545 C CA . ALA B 1 118 ? -10.281 58.219 40.875 1 86.94 118 ALA B CA 1
ATOM 3546 C C . ALA B 1 118 ? -8.977 57.781 40.219 1 86.94 118 ALA B C 1
ATOM 3548 O O . ALA B 1 118 ? -8.984 57 39.25 1 86.94 118 ALA B O 1
ATOM 3549 N N . PHE B 1 119 ? -7.914 58.281 40.719 1 93 119 PHE B N 1
ATOM 3550 C CA . PHE B 1 119 ? -6.609 57.906 40.219 1 93 119 PHE B CA 1
ATOM 3551 C C . PHE B 1 119 ? -6.359 56.406 40.438 1 93 119 PHE B C 1
ATOM 3553 O O . PHE B 1 119 ? -6.016 55.688 39.5 1 93 119 PHE B O 1
ATOM 3560 N N . ASP B 1 120 ? -6.547 55.969 41.625 1 93 120 ASP B N 1
ATOM 3561 C CA . ASP B 1 120 ? -6.27 54.594 41.969 1 93 120 ASP B CA 1
ATOM 3562 C C . ASP B 1 120 ? -7.094 53.625 41.125 1 93 120 ASP B C 1
ATOM 3564 O O . ASP B 1 120 ? -6.566 52.625 40.625 1 93 120 ASP B O 1
ATOM 3568 N N . ASP B 1 121 ? -8.352 53.906 41 1 91.56 121 ASP B N 1
ATOM 3569 C CA . ASP B 1 121 ? -9.25 53.062 40.219 1 91.56 121 ASP B CA 1
ATOM 3570 C C . ASP B 1 121 ? -8.836 52.969 38.781 1 91.56 121 ASP B C 1
ATOM 3572 O O . ASP B 1 121 ? -8.758 51.875 38.188 1 91.56 121 ASP B O 1
ATOM 3576 N N . THR B 1 122 ? -8.531 54.125 38.188 1 92.06 122 THR B N 1
ATOM 3577 C CA . THR B 1 122 ? -8.148 54.188 36.781 1 92.06 122 THR B CA 1
ATOM 3578 C C . THR B 1 122 ? -6.82 53.469 36.562 1 92.06 122 THR B C 1
ATOM 3580 O O . THR B 1 122 ? -6.676 52.688 35.625 1 92.06 122 THR B O 1
ATOM 3583 N N . PHE B 1 123 ? -5.941 53.688 37.438 1 93.56 123 PHE B N 1
ATOM 3584 C CA . PHE B 1 123 ? -4.629 53.062 37.344 1 93.56 123 PHE B CA 1
ATOM 3585 C C . PHE B 1 123 ? -4.738 51.562 37.5 1 93.56 123 PHE B C 1
ATOM 3587 O O . PHE B 1 123 ? -4.148 50.812 36.719 1 93.56 123 PHE B O 1
ATOM 3594 N N . ARG B 1 124 ? -5.488 51.094 38.438 1 93.5 124 ARG B N 1
ATOM 3595 C CA . ARG B 1 124 ? -5.691 49.656 38.656 1 93.5 124 ARG B CA 1
ATOM 3596 C C . ARG B 1 124 ? -6.348 49.031 37.438 1 93.5 124 ARG B C 1
ATOM 3598 O O . ARG B 1 124 ? -6.031 47.875 37.062 1 93.5 124 ARG B O 1
ATOM 3605 N N . GLU B 1 125 ? -7.258 49.75 36.844 1 94.5 125 GLU B N 1
ATOM 3606 C CA . GLU B 1 125 ? -7.922 49.219 35.656 1 94.5 125 GLU B CA 1
ATOM 3607 C C . GLU B 1 125 ? -6.934 49.031 34.531 1 94.5 125 GLU B C 1
ATOM 3609 O O . GLU B 1 125 ? -6.953 48 33.844 1 94.5 125 GLU B O 1
ATOM 3614 N N . TRP B 1 126 ? -6.078 50.031 34.344 1 95.25 126 TRP B N 1
ATOM 3615 C CA . TRP B 1 126 ? -5.059 49.875 33.312 1 95.25 126 TRP B CA 1
ATOM 3616 C C . TRP B 1 126 ? -4.156 48.688 33.594 1 95.25 126 TRP B C 1
ATOM 3618 O O . TRP B 1 126 ? -3.809 47.938 32.688 1 95.25 126 TRP B O 1
ATOM 3628 N N . GLN B 1 127 ? -3.836 48.469 34.812 1 94.25 127 GLN B N 1
ATOM 3629 C CA . GLN B 1 127 ? -3.002 47.312 35.188 1 94.25 127 GLN B CA 1
ATOM 3630 C C . GLN B 1 127 ? -3.721 46 34.938 1 94.25 127 GLN B C 1
ATOM 3632 O O . GLN B 1 127 ? -3.113 45.031 34.438 1 94.25 127 GLN B O 1
ATOM 3637 N N . ASN B 1 128 ? -4.961 45.969 35.281 1 94.81 128 ASN B N 1
ATOM 3638 C CA . ASN B 1 128 ? -5.766 44.781 35.031 1 94.81 128 ASN B CA 1
ATOM 3639 C C . ASN B 1 128 ? -5.852 44.438 33.562 1 94.81 128 ASN B C 1
ATOM 3641 O O . ASN B 1 128 ? -5.68 43.281 33.188 1 94.81 128 ASN B O 1
ATOM 3645 N N . ILE B 1 129 ? -6.094 45.438 32.781 1 96.19 129 ILE B N 1
ATOM 3646 C CA . ILE B 1 129 ? -6.172 45.25 31.328 1 96.19 129 ILE B CA 1
ATOM 3647 C C . ILE B 1 129 ? -4.832 44.719 30.797 1 96.19 129 ILE B C 1
ATOM 3649 O O . ILE B 1 129 ? -4.785 43.781 30 1 96.19 129 ILE B O 1
ATOM 3653 N N . HIS B 1 130 ? -3.766 45.406 31.266 1 95.94 130 HIS B N 1
ATOM 3654 C CA . HIS B 1 130 ? -2.42 45.031 30.859 1 95.94 130 HIS B CA 1
ATOM 3655 C C . HIS B 1 130 ? -2.154 43.531 31.141 1 95.94 130 HIS B C 1
ATOM 3657 O O . HIS B 1 130 ? -1.678 42.812 30.266 1 95.94 130 HIS B O 1
ATOM 3663 N N . LYS B 1 131 ? -2.484 43.094 32.281 1 95.19 131 LYS B N 1
ATOM 3664 C CA . LYS B 1 131 ? -2.268 41.719 32.656 1 95.19 131 LYS B CA 1
ATOM 3665 C C . LYS B 1 131 ? -3.1 40.75 31.812 1 95.19 131 LYS B C 1
ATOM 3667 O O . LYS B 1 131 ? -2.613 39.719 31.406 1 95.19 131 LYS B O 1
ATOM 3672 N N . THR B 1 132 ? -4.34 41.125 31.594 1 95.56 132 THR B N 1
ATOM 3673 C CA . THR B 1 132 ? -5.23 40.281 30.812 1 95.56 132 THR B CA 1
ATOM 3674 C C . THR B 1 132 ? -4.703 40.125 29.391 1 95.56 132 THR B C 1
ATOM 3676 O O . THR B 1 132 ? -4.691 39.031 28.844 1 95.56 132 THR B O 1
ATOM 3679 N N . LEU B 1 133 ? -4.277 41.219 28.812 1 96.38 133 LEU B N 1
ATOM 3680 C CA . LEU B 1 133 ? -3.748 41.188 27.453 1 96.38 133 LEU B CA 1
ATOM 3681 C C . LEU B 1 133 ? -2.475 40.344 27.391 1 96.38 133 LEU B C 1
ATOM 3683 O O . LEU B 1 133 ? -2.244 39.625 26.406 1 96.38 133 LEU B O 1
ATOM 3687 N N . GLU B 1 134 ? -1.672 40.469 28.406 1 95.44 134 GLU B N 1
ATOM 3688 C CA . GLU B 1 134 ? -0.473 39.656 28.484 1 95.44 134 GLU B CA 1
ATOM 3689 C C . GLU B 1 134 ? -0.83 38.156 28.516 1 95.44 134 GLU B C 1
ATOM 3691 O O . GLU B 1 134 ? -0.206 37.344 27.812 1 95.44 134 GLU B O 1
ATOM 3696 N N . HIS B 1 135 ? -1.817 37.812 29.266 1 94.88 135 HIS B N 1
ATOM 3697 C CA . HIS B 1 135 ? -2.27 36.438 29.344 1 94.88 135 HIS B CA 1
ATOM 3698 C C . HIS B 1 135 ? -2.82 35.969 28 1 94.88 135 HIS B C 1
ATOM 3700 O O . HIS B 1 135 ? -2.578 34.812 27.594 1 94.88 135 HIS B O 1
ATOM 3706 N N . LEU B 1 136 ? -3.543 36.781 27.359 1 94.5 136 LEU B N 1
ATOM 3707 C CA . LEU B 1 136 ? -4.09 36.438 26.047 1 94.5 136 LEU B CA 1
ATOM 3708 C C . LEU B 1 136 ? -2.971 36.156 25.062 1 94.5 136 LEU B C 1
ATOM 3710 O O . LEU B 1 136 ? -3.029 35.156 24.328 1 94.5 136 LEU B O 1
ATOM 3714 N N . ARG B 1 137 ? -1.938 37 25.047 1 94.94 137 ARG B N 1
ATOM 3715 C CA . ARG B 1 137 ? -0.804 36.812 24.141 1 94.94 137 ARG B CA 1
ATOM 3716 C C . ARG B 1 137 ? -0.096 35.5 24.438 1 94.94 137 ARG B C 1
ATOM 3718 O O . ARG B 1 137 ? 0.302 34.781 23.5 1 94.94 137 ARG B O 1
ATOM 3725 N N . GLN B 1 138 ? 0.018 35.219 25.656 1 94.19 138 GLN B N 1
ATOM 3726 C CA . GLN B 1 138 ? 0.627 33.938 26.031 1 94.19 138 GLN B CA 1
ATOM 3727 C C . GLN B 1 138 ? -0.214 32.781 25.547 1 94.19 138 GLN B C 1
ATOM 3729 O O . GLN B 1 138 ? 0.326 31.766 25.062 1 94.19 138 GLN B O 1
ATOM 3734 N N . ASN B 1 139 ? -1.53 32.875 25.688 1 93.81 139 ASN B N 1
ATOM 3735 C CA . ASN B 1 139 ? -2.432 31.828 25.234 1 93.81 139 ASN B CA 1
ATOM 3736 C C . ASN B 1 139 ? -2.336 31.641 23.719 1 93.81 139 ASN B C 1
ATOM 3738 O O . ASN B 1 139 ? -2.4 30.5 23.234 1 93.81 139 ASN B O 1
ATOM 3742 N N . PHE B 1 140 ? -2.15 32.75 22.969 1 93.94 140 PHE B N 1
ATOM 3743 C CA . PHE B 1 140 ? -1.957 32.656 21.531 1 93.94 140 PHE B CA 1
ATOM 3744 C C . PHE B 1 140 ? -0.703 31.844 21.203 1 93.94 140 PHE B C 1
ATOM 3746 O O . PHE B 1 140 ? -0.739 30.953 20.359 1 93.94 140 PHE B O 1
ATOM 3753 N N . ASN B 1 141 ? 0.345 32.156 21.906 1 93.19 141 ASN B N 1
ATOM 3754 C CA . ASN B 1 141 ? 1.609 31.484 21.672 1 93.19 141 ASN B CA 1
ATOM 3755 C C . ASN B 1 141 ? 1.51 30 22.016 1 93.19 141 ASN B C 1
ATOM 3757 O O . ASN B 1 141 ? 2.047 29.156 21.297 1 93.19 141 ASN B O 1
ATOM 3761 N N . ASP B 1 142 ? 0.84 29.703 23.047 1 93.88 142 ASP B N 1
ATOM 3762 C CA . ASP B 1 142 ? 0.622 28.312 23.438 1 93.88 142 ASP B CA 1
ATOM 3763 C C . ASP B 1 142 ? -0.188 27.578 22.375 1 93.88 142 ASP B C 1
ATOM 3765 O O . ASP B 1 142 ? 0.094 26.422 22.062 1 93.88 142 ASP B O 1
ATOM 3769 N N . ASN B 1 143 ? -1.188 28.234 21.906 1 94.31 143 ASN B N 1
ATOM 3770 C CA . ASN B 1 143 ? -2.016 27.641 20.859 1 94.31 143 ASN B CA 1
ATOM 3771 C C . ASN B 1 143 ? -1.215 27.359 19.594 1 94.31 143 ASN B C 1
ATOM 3773 O O . ASN B 1 143 ? -1.392 26.328 18.953 1 94.31 143 ASN B O 1
ATOM 3777 N N . VAL B 1 144 ? -0.329 28.281 19.203 1 94.62 144 VAL B N 1
ATOM 3778 C CA . VAL B 1 144 ? 0.54 28.078 18.047 1 94.62 144 VAL B CA 1
ATOM 3779 C C . VAL B 1 144 ? 1.383 26.828 18.25 1 94.62 144 VAL B C 1
ATOM 3781 O O . VAL B 1 144 ? 1.479 25.984 17.344 1 94.62 144 VAL B O 1
ATOM 3784 N N . ASN B 1 145 ? 1.904 26.672 19.422 1 94.69 145 ASN B N 1
ATOM 3785 C CA . ASN B 1 145 ? 2.732 25.516 19.719 1 94.69 145 ASN B CA 1
ATOM 3786 C C . ASN B 1 145 ? 1.917 24.219 19.688 1 94.69 145 ASN B C 1
ATOM 3788 O O . ASN B 1 145 ? 2.381 23.203 19.188 1 94.69 145 ASN B O 1
ATOM 3792 N N . GLU B 1 146 ? 0.783 24.297 20.25 1 93.44 146 GLU B N 1
ATOM 3793 C CA . GLU B 1 146 ? -0.09 23.125 20.266 1 93.44 146 GLU B CA 1
ATOM 3794 C C . GLU B 1 146 ? -0.485 22.734 18.844 1 93.44 146 GLU B C 1
ATOM 3796 O O . GLU B 1 146 ? -0.569 21.531 18.531 1 93.44 146 GLU B O 1
ATOM 3801 N N . LEU B 1 147 ? -0.745 23.656 18 1 94.12 147 LEU B N 1
ATOM 3802 C CA . LEU B 1 147 ? -1.079 23.375 16.609 1 94.12 147 LEU B CA 1
ATOM 3803 C C . LEU B 1 147 ? 0.083 22.688 15.898 1 94.12 147 LEU B C 1
ATOM 3805 O O . LEU B 1 147 ? -0.118 21.719 15.164 1 94.12 147 LEU B O 1
ATOM 3809 N N . LYS B 1 148 ? 1.282 23.109 16.094 1 94.38 148 LYS B N 1
ATOM 3810 C CA . LYS B 1 148 ? 2.459 22.5 15.484 1 94.38 148 LYS B CA 1
ATOM 3811 C C . LYS B 1 148 ? 2.645 21.062 15.969 1 94.38 148 LYS B C 1
ATOM 3813 O O . LYS B 1 148 ? 2.975 20.188 15.172 1 94.38 148 LYS B O 1
ATOM 3818 N N . LYS B 1 149 ? 2.432 20.875 17.219 1 94.19 149 LYS B N 1
ATOM 3819 C CA . LYS B 1 149 ? 2.523 19.516 17.781 1 94.19 149 LYS B CA 1
ATOM 3820 C C . LYS B 1 149 ? 1.454 18.609 17.188 1 94.19 149 LYS B C 1
ATOM 3822 O O . LYS B 1 149 ? 1.728 17.453 16.875 1 94.19 149 LYS B O 1
ATOM 3827 N N . SER B 1 150 ? 0.274 19.141 17.094 1 91.81 150 SER B N 1
ATOM 382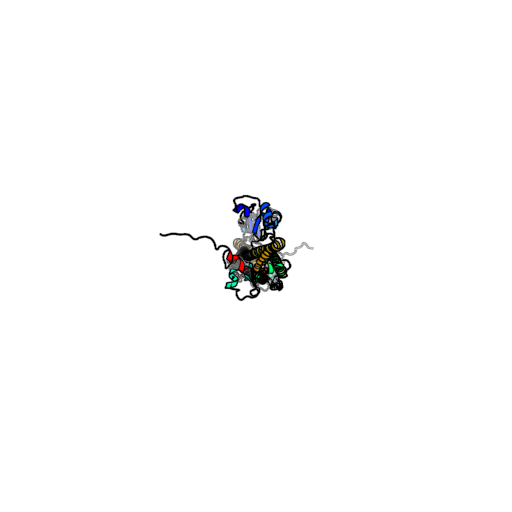8 C CA . SER B 1 150 ? -0.821 18.375 16.5 1 91.81 150 SER B CA 1
ATOM 3829 C C . SER B 1 150 ? -0.522 18 15.055 1 91.81 150 SER B C 1
ATOM 3831 O O . SER B 1 150 ? -0.81 16.875 14.625 1 91.81 150 SER B O 1
ATOM 3833 N N . GLU B 1 151 ? -0.004 18.891 14.32 1 93.38 151 GLU B N 1
ATOM 3834 C CA . GLU B 1 151 ? 0.368 18.625 12.938 1 93.38 151 GLU B CA 1
ATOM 3835 C C . GLU B 1 151 ? 1.368 17.469 12.852 1 93.38 151 GLU B C 1
ATOM 3837 O O . GLU B 1 151 ? 1.193 16.547 12.055 1 93.38 151 GLU B O 1
ATOM 3842 N N . SER B 1 152 ? 2.406 17.547 13.648 1 94.81 152 SER B N 1
ATOM 3843 C CA . SER B 1 152 ? 3.434 16.5 13.656 1 94.81 152 SER B CA 1
ATOM 3844 C C . SER B 1 152 ? 2.848 15.148 14.047 1 94.81 152 SER B C 1
ATOM 3846 O O . SER B 1 152 ? 3.174 14.125 13.445 1 94.81 152 SER B O 1
ATOM 3848 N N . SER B 1 153 ? 2.018 15.188 15.039 1 95.25 153 SER B N 1
ATOM 3849 C CA . SER B 1 153 ? 1.39 13.953 15.508 1 95.25 153 SER B CA 1
ATOM 3850 C C . SER B 1 153 ? 0.495 13.352 14.43 1 95.25 153 SER B C 1
ATOM 3852 O O . SER B 1 153 ? 0.522 12.133 14.203 1 95.25 153 SER B O 1
ATOM 3854 N N . ILE B 1 154 ? -0.257 14.156 13.789 1 93.94 154 ILE B N 1
ATOM 3855 C CA . ILE B 1 154 ? -1.159 13.688 12.742 1 93.94 154 ILE B CA 1
ATOM 3856 C C . ILE B 1 154 ? -0.351 13.109 11.586 1 93.94 154 ILE B C 1
ATOM 3858 O O . ILE B 1 154 ? -0.684 12.047 11.055 1 93.94 154 ILE B O 1
ATOM 3862 N N . CYS B 1 155 ? 0.682 13.797 11.188 1 94.25 155 CYS B N 1
ATOM 3863 C CA . CYS B 1 155 ? 1.538 13.305 10.117 1 94.25 155 CYS B CA 1
ATOM 3864 C C . CYS B 1 155 ? 2.105 11.93 10.461 1 94.25 155 CYS B C 1
ATOM 3866 O O . CYS B 1 155 ? 2.137 11.039 9.617 1 94.25 155 CYS B O 1
ATOM 3868 N N . GLU B 1 156 ? 2.502 11.742 11.664 1 95.81 156 GLU B N 1
ATOM 3869 C CA . GLU B 1 156 ? 3.037 10.461 12.102 1 95.81 156 GLU B CA 1
ATOM 3870 C C . GLU B 1 156 ? 1.954 9.383 12.102 1 95.81 156 GLU B C 1
ATOM 3872 O O . GLU B 1 156 ? 2.199 8.25 11.68 1 95.81 156 GLU B O 1
ATOM 3877 N N . GLU B 1 157 ? 0.811 9.781 12.523 1 92.75 157 GLU B N 1
ATOM 3878 C CA . GLU B 1 157 ? -0.301 8.836 12.531 1 92.75 157 GLU B CA 1
ATOM 3879 C C . GLU B 1 157 ? -0.64 8.367 11.117 1 92.75 157 GLU B C 1
ATOM 3881 O O . GLU B 1 157 ? -0.873 7.184 10.891 1 92.75 157 GLU B O 1
ATOM 3886 N N . VAL B 1 158 ? -0.637 9.25 10.203 1 91.62 158 VAL B N 1
ATOM 3887 C CA . VAL B 1 158 ? -0.935 8.945 8.805 1 91.62 158 VAL B CA 1
ATOM 3888 C C . VAL B 1 158 ? 0.153 8.039 8.234 1 91.62 158 VAL B C 1
ATOM 3890 O O . VAL B 1 158 ? -0.144 7.082 7.512 1 91.62 158 VAL B O 1
ATOM 3893 N N . ARG B 1 159 ? 1.376 8.297 8.562 1 92.81 159 ARG B N 1
ATOM 3894 C CA . ARG B 1 159 ? 2.502 7.496 8.086 1 92.81 159 ARG B CA 1
ATOM 3895 C C . ARG B 1 159 ? 2.408 6.066 8.609 1 92.81 159 ARG B C 1
ATOM 3897 O O . ARG B 1 159 ? 2.627 5.113 7.855 1 92.81 159 ARG B O 1
ATOM 3904 N N . VAL B 1 160 ? 2.127 5.953 9.891 1 92.81 160 VAL B N 1
ATOM 3905 C CA . VAL B 1 160 ? 2.016 4.633 10.5 1 92.81 160 VAL B CA 1
ATOM 3906 C C . VAL B 1 160 ? 0.848 3.871 9.875 1 92.81 160 VAL B C 1
ATOM 3908 O O . VAL B 1 160 ? 0.969 2.684 9.562 1 92.81 160 VAL B O 1
ATOM 3911 N N . TRP B 1 161 ? -0.184 4.504 9.656 1 89 161 TRP B N 1
ATOM 3912 C CA . TRP B 1 161 ? -1.361 3.895 9.039 1 89 161 TRP B CA 1
ATOM 3913 C C . TRP B 1 161 ? -1.05 3.406 7.633 1 89 161 TRP B C 1
ATOM 3915 O O . TRP B 1 161 ? -1.4 2.281 7.266 1 89 161 TRP B O 1
ATOM 3925 N N . LYS B 1 162 ? -0.427 4.223 6.848 1 88.94 162 LYS B N 1
ATOM 3926 C CA . LYS B 1 162 ? -0.007 3.85 5.5 1 88.94 162 LYS B CA 1
ATOM 3927 C C . LYS B 1 162 ? 0.89 2.615 5.523 1 88.94 162 LYS B C 1
ATOM 3929 O O . LYS B 1 162 ? 0.688 1.68 4.746 1 88.94 162 LYS B O 1
ATOM 3934 N N . ARG B 1 163 ? 1.834 2.619 6.387 1 92.62 163 ARG B N 1
ATOM 3935 C CA . ARG B 1 163 ? 2.77 1.505 6.504 1 92.62 163 ARG B CA 1
ATOM 3936 C C . ARG B 1 163 ? 2.037 0.208 6.832 1 92.62 163 ARG B C 1
ATOM 3938 O O . ARG B 1 163 ? 2.34 -0.842 6.262 1 92.62 163 ARG B O 1
ATOM 3945 N N . ASN B 1 164 ? 1.062 0.331 7.691 1 90.38 164 ASN B N 1
ATOM 3946 C CA . ASN B 1 164 ? 0.3 -0.854 8.07 1 90.38 164 ASN B CA 1
ATOM 3947 C C . ASN B 1 164 ? -0.54 -1.376 6.91 1 90.38 164 ASN B C 1
ATOM 3949 O O . ASN B 1 164 ? -0.636 -2.588 6.703 1 90.38 164 ASN B O 1
ATOM 3953 N N . LEU B 1 165 ? -1.088 -0.504 6.18 1 87.75 165 LEU B N 1
ATOM 3954 C CA . LEU B 1 165 ? -1.886 -0.897 5.023 1 87.75 165 LEU B CA 1
ATOM 3955 C C . LEU B 1 165 ? -1.019 -1.574 3.967 1 87.75 165 LEU B C 1
ATOM 3957 O O . LEU B 1 165 ? -1.403 -2.604 3.408 1 87.75 165 LEU B O 1
ATOM 3961 N N . ILE B 1 166 ? 0.124 -1.005 3.746 1 90.88 166 ILE B N 1
ATOM 3962 C CA . ILE B 1 166 ? 1.03 -1.558 2.746 1 90.88 166 ILE B CA 1
ATOM 3963 C C . ILE B 1 166 ? 1.517 -2.934 3.195 1 90.88 166 ILE B C 1
ATOM 3965 O O . ILE B 1 166 ? 1.623 -3.857 2.385 1 90.88 166 ILE B O 1
ATOM 3969 N N . LYS B 1 167 ? 1.77 -3.068 4.453 1 92.5 167 LYS B N 1
ATOM 3970 C CA . LYS B 1 167 ? 2.176 -4.363 4.992 1 92.5 167 LYS B CA 1
ATOM 3971 C C . LYS B 1 167 ? 1.085 -5.41 4.781 1 92.5 167 LYS B C 1
ATOM 3973 O O . LYS B 1 167 ? 1.376 -6.551 4.418 1 92.5 167 LYS B O 1
ATOM 3978 N N . GLN B 1 168 ? -0.13 -5.047 5.023 1 89.38 168 GLN B N 1
ATOM 3979 C CA . GLN B 1 168 ? -1.251 -5.957 4.816 1 89.38 168 GLN B CA 1
ATOM 3980 C C . GLN B 1 168 ? -1.365 -6.363 3.35 1 89.38 168 GLN B C 1
ATOM 3982 O O . GLN B 1 168 ? -1.565 -7.539 3.039 1 89.38 168 GLN B O 1
ATOM 3987 N N . ILE B 1 169 ? -1.192 -5.391 2.486 1 89.12 169 ILE B N 1
ATOM 3988 C CA . ILE B 1 169 ? -1.27 -5.645 1.053 1 89.12 169 ILE B CA 1
ATOM 3989 C C . ILE B 1 169 ? -0.17 -6.621 0.641 1 89.12 169 ILE B C 1
ATOM 3991 O O . ILE B 1 169 ? -0.416 -7.555 -0.123 1 89.12 169 ILE B O 1
ATOM 3995 N N . ASN B 1 170 ? 1.002 -6.457 1.18 1 92.56 170 ASN B N 1
ATOM 3996 C CA . ASN B 1 170 ? 2.123 -7.344 0.89 1 92.56 170 ASN B CA 1
ATOM 3997 C C . ASN B 1 170 ? 1.855 -8.766 1.39 1 92.56 170 ASN B C 1
ATOM 3999 O O . ASN B 1 170 ? 2.178 -9.734 0.708 1 92.56 170 ASN B O 1
ATOM 4003 N N . THR B 1 171 ? 1.317 -8.867 2.549 1 92.25 171 THR B N 1
ATOM 4004 C CA . THR B 1 171 ? 0.998 -10.18 3.115 1 92.25 171 THR B CA 1
ATOM 4005 C C . THR B 1 171 ? -0.029 -10.906 2.254 1 92.25 171 THR B C 1
ATOM 4007 O O . THR B 1 171 ? 0.092 -12.109 2.018 1 92.25 171 THR B O 1
ATOM 4010 N N . PHE B 1 172 ? -0.982 -10.203 1.737 1 89 172 PHE B N 1
ATOM 4011 C CA . PHE B 1 172 ? -2.006 -10.789 0.877 1 89 172 PHE B CA 1
ATOM 4012 C C . PHE B 1 172 ? -1.401 -11.258 -0.44 1 89 172 PHE B C 1
ATOM 4014 O O . PHE B 1 172 ? -1.746 -12.336 -0.939 1 89 172 PHE B O 1
ATOM 4021 N N . GLU B 1 173 ? -0.576 -10.438 -0.971 1 90.5 173 GLU B N 1
ATOM 4022 C CA . GLU B 1 173 ? 0.102 -10.828 -2.203 1 90.5 173 GLU B CA 1
ATOM 4023 C C . GLU B 1 173 ? 0.879 -12.125 -2.02 1 90.5 173 GLU B C 1
ATOM 4025 O O . GLU B 1 173 ? 0.81 -13.023 -2.865 1 90.5 173 GLU B O 1
ATOM 4030 N N . GLU B 1 174 ? 1.575 -12.188 -0.927 1 93.56 174 GLU B N 1
ATOM 4031 C CA . GLU B 1 174 ? 2.367 -13.383 -0.652 1 93.56 174 GLU B CA 1
ATOM 4032 C C . GLU B 1 174 ? 1.475 -14.609 -0.49 1 93.56 174 GLU B C 1
ATOM 4034 O O . GLU B 1 174 ? 1.806 -15.688 -0.978 1 93.56 174 GLU B O 1
ATOM 4039 N N . LYS B 1 175 ? 0.417 -14.43 0.158 1 92.69 175 LYS B N 1
ATOM 4040 C CA . LYS B 1 175 ? -0.514 -15.539 0.348 1 92.69 175 LYS B CA 1
ATOM 4041 C C . LYS B 1 175 ? -1.056 -16.031 -0.989 1 92.69 175 LYS B C 1
ATOM 4043 O O . LYS B 1 175 ? -1.143 -17.234 -1.219 1 92.69 175 LYS B O 1
ATOM 4048 N N . ILE B 1 176 ? -1.416 -15.125 -1.833 1 92.44 176 ILE B N 1
ATOM 4049 C CA . ILE B 1 176 ? -1.944 -15.484 -3.145 1 92.44 176 ILE B CA 1
ATOM 4050 C C . ILE B 1 176 ? -0.881 -16.234 -3.943 1 92.44 176 ILE B C 1
ATOM 4052 O O . ILE B 1 176 ? -1.183 -17.234 -4.605 1 92.44 176 ILE B O 1
ATOM 4056 N N . LYS B 1 177 ? 0.374 -15.797 -3.867 1 93.31 177 LYS B N 1
ATOM 4057 C CA . LYS B 1 177 ? 1.469 -16.438 -4.586 1 93.31 177 LYS B CA 1
ATOM 4058 C C . LYS B 1 177 ? 1.696 -17.859 -4.082 1 93.31 177 LYS B C 1
ATOM 4060 O O . LYS B 1 177 ? 1.938 -18.781 -4.871 1 93.31 177 LYS B O 1
ATOM 4065 N N . ILE B 1 178 ? 1.599 -17.984 -2.791 1 95.19 178 ILE B N 1
ATOM 4066 C CA . ILE B 1 178 ? 1.784 -19.297 -2.193 1 95.19 178 ILE B CA 1
ATOM 4067 C C . ILE B 1 178 ? 0.652 -20.234 -2.627 1 95.19 178 ILE B C 1
ATOM 4069 O O . ILE B 1 178 ? 0.897 -21.359 -3.041 1 95.19 178 ILE B O 1
ATOM 4073 N N . ASP B 1 179 ? -0.601 -19.734 -2.594 1 93.69 179 ASP B N 1
ATOM 4074 C CA . ASP B 1 179 ? -1.751 -20.531 -3.021 1 93.69 179 ASP B CA 1
ATOM 4075 C C . ASP B 1 179 ? -1.628 -20.922 -4.492 1 93.69 179 ASP B C 1
ATOM 4077 O O . ASP B 1 179 ? -1.879 -22.078 -4.852 1 93.69 179 ASP B O 1
ATOM 4081 N N . LEU B 1 180 ? -1.241 -19.969 -5.27 1 94.88 180 LEU B N 1
ATOM 4082 C CA . LEU B 1 180 ? -1.062 -20.219 -6.695 1 94.88 180 LEU B CA 1
ATOM 4083 C C . LEU B 1 180 ? -0.003 -21.281 -6.941 1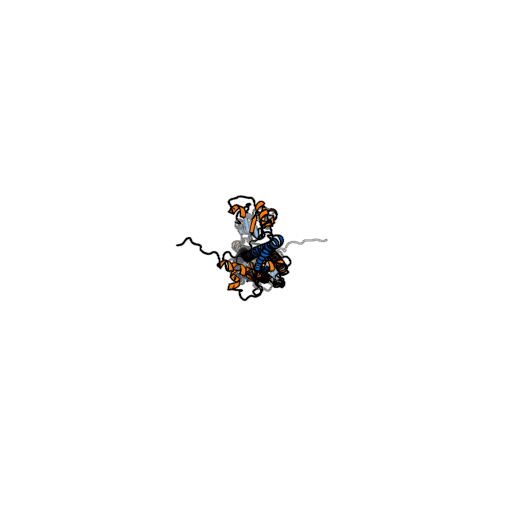 94.88 180 LEU B C 1
ATOM 4085 O O . LEU B 1 180 ? -0.222 -22.219 -7.723 1 94.88 180 LEU B O 1
ATOM 4089 N N . SER B 1 181 ? 1.124 -21.188 -6.262 1 95.06 181 SER B N 1
ATOM 4090 C CA . SER B 1 181 ? 2.215 -22.156 -6.41 1 95.06 181 SER B CA 1
ATOM 4091 C C . SER B 1 181 ? 1.784 -23.547 -5.98 1 95.06 181 SER B C 1
ATOM 4093 O O . SER B 1 181 ? 2.109 -24.531 -6.641 1 95.06 181 SER B O 1
ATOM 4095 N N . ASN B 1 182 ? 1.056 -23.625 -4.887 1 95.44 182 ASN B N 1
ATOM 4096 C CA . ASN B 1 182 ? 0.572 -24.906 -4.395 1 95.44 182 ASN B CA 1
ATOM 4097 C C . ASN B 1 182 ? -0.375 -25.578 -5.391 1 95.44 182 ASN B C 1
ATOM 4099 O O . ASN B 1 182 ? -0.23 -26.75 -5.703 1 95.44 182 ASN B O 1
ATOM 4103 N N . ASP B 1 183 ? -1.306 -24.812 -5.891 1 94.56 183 ASP B N 1
ATOM 4104 C CA . ASP B 1 183 ? -2.268 -25.328 -6.855 1 94.56 183 ASP B CA 1
ATOM 4105 C C . ASP B 1 183 ? -1.575 -25.75 -8.148 1 94.56 183 ASP B C 1
ATOM 4107 O O . ASP B 1 183 ? -1.885 -26.797 -8.719 1 94.56 183 ASP B O 1
ATOM 4111 N N . MET B 1 184 ? -0.633 -24.938 -8.57 1 94.81 184 MET B N 1
ATOM 4112 C CA . MET B 1 184 ? 0.129 -25.234 -9.773 1 94.81 184 MET B CA 1
ATOM 4113 C C . MET B 1 184 ? 0.892 -26.547 -9.617 1 94.81 184 MET B C 1
ATOM 4115 O O . MET B 1 184 ? 0.844 -27.406 -10.5 1 94.81 184 MET B O 1
ATOM 4119 N N . THR B 1 185 ? 1.568 -26.703 -8.492 1 95.5 185 THR B N 1
ATOM 4120 C CA . THR B 1 185 ? 2.352 -27.906 -8.242 1 95.5 185 THR B CA 1
ATOM 4121 C C . THR B 1 185 ? 1.451 -29.141 -8.195 1 95.5 185 THR B C 1
ATOM 4123 O O . THR B 1 185 ? 1.779 -30.172 -8.773 1 95.5 185 THR B O 1
ATOM 4126 N N . ARG B 1 186 ? 0.349 -29 -7.57 1 95.5 186 ARG B N 1
ATOM 4127 C CA . ARG B 1 186 ? -0.608 -30.094 -7.48 1 95.5 186 ARG B CA 1
ATOM 4128 C C . ARG B 1 186 ? -1.092 -30.516 -8.859 1 95.5 186 ARG B C 1
ATOM 4130 O O . ARG B 1 186 ? -1.066 -31.703 -9.195 1 95.5 186 ARG B O 1
ATOM 4137 N N . ASP B 1 187 ? -1.501 -29.594 -9.664 1 94.5 187 ASP B N 1
ATOM 4138 C CA . ASP B 1 187 ? -2.031 -29.875 -10.992 1 94.5 187 ASP B CA 1
ATOM 4139 C C . ASP B 1 187 ? -0.946 -30.422 -11.914 1 94.5 187 ASP B C 1
ATOM 4141 O O . ASP B 1 187 ? -1.193 -31.359 -12.672 1 94.5 187 ASP B O 1
ATOM 4145 N N . LEU B 1 188 ? 0.257 -29.875 -11.797 1 95.12 188 LEU B N 1
ATOM 4146 C CA . LEU B 1 188 ? 1.359 -30.359 -12.625 1 95.12 188 LEU B CA 1
ATOM 4147 C C . LEU B 1 188 ? 1.735 -31.781 -12.258 1 95.12 188 LEU B C 1
ATOM 4149 O O . LEU B 1 188 ? 2.021 -32.594 -13.133 1 95.12 188 LEU B O 1
ATOM 4153 N N . ASP B 1 189 ? 1.721 -32.094 -10.953 1 95.5 189 ASP B N 1
ATOM 4154 C CA . ASP B 1 189 ? 2.018 -33.438 -10.5 1 95.5 189 ASP B CA 1
ATOM 4155 C C . ASP B 1 189 ? 0.982 -34.438 -11.023 1 95.5 189 ASP B C 1
ATOM 4157 O O . ASP B 1 189 ? 1.333 -35.531 -11.453 1 95.5 189 ASP B O 1
ATOM 4161 N N . GLN B 1 190 ? -0.25 -34 -10.977 1 94.38 190 GLN B N 1
ATOM 4162 C CA . GLN B 1 190 ? -1.319 -34.875 -11.477 1 94.38 190 GLN B CA 1
ATOM 4163 C C . GLN B 1 190 ? -1.167 -35.125 -12.977 1 94.38 190 GLN B C 1
ATOM 4165 O O . GLN B 1 190 ? -1.304 -36.25 -13.438 1 94.38 190 GLN B O 1
ATOM 4170 N N . LEU B 1 191 ? -0.87 -34.094 -13.75 1 94.62 191 LEU B N 1
ATOM 4171 C CA . LEU B 1 191 ? -0.7 -34.219 -15.195 1 94.62 191 LEU B CA 1
ATOM 4172 C C . LEU B 1 191 ? 0.513 -35.094 -15.523 1 94.62 191 LEU B C 1
ATOM 4174 O O . LEU B 1 191 ? 0.48 -35.875 -16.469 1 94.62 191 LEU B O 1
ATOM 4178 N N . LYS B 1 192 ? 1.559 -34.938 -14.695 1 94.5 192 LYS B N 1
ATOM 4179 C CA . LYS B 1 192 ? 2.754 -35.75 -14.891 1 94.5 192 LYS B CA 1
ATOM 4180 C C . LYS B 1 192 ? 2.455 -37.219 -14.664 1 94.5 192 LYS B C 1
ATOM 4182 O O . LYS B 1 192 ? 2.908 -38.062 -15.43 1 94.5 192 LYS B O 1
ATOM 4187 N N . LYS B 1 193 ? 1.708 -37.469 -13.633 1 95.31 193 LYS B N 1
ATOM 4188 C CA . LYS B 1 193 ? 1.32 -38.844 -13.344 1 95.31 193 LYS B CA 1
ATOM 4189 C C . LYS B 1 193 ? 0.486 -39.438 -14.477 1 95.31 193 LYS B C 1
ATOM 4191 O O . LYS B 1 193 ? 0.752 -40.562 -14.938 1 95.31 193 LYS B O 1
ATOM 4196 N N . LEU B 1 194 ? -0.464 -38.688 -14.953 1 94 194 LEU B N 1
ATOM 4197 C CA . LEU B 1 194 ? -1.314 -39.125 -16.047 1 94 194 LEU B CA 1
ATOM 4198 C C . LEU B 1 194 ? -0.493 -39.375 -17.312 1 94 194 LEU B C 1
ATOM 4200 O O . LEU B 1 194 ? -0.684 -40.344 -18.016 1 94 194 LEU B O 1
ATOM 4204 N N . ASN B 1 195 ? 0.392 -38.438 -17.578 1 95.19 195 ASN B N 1
ATOM 4205 C CA . ASN B 1 195 ? 1.23 -38.531 -18.766 1 95.19 195 ASN B CA 1
ATOM 4206 C C . ASN B 1 195 ? 2.123 -39.75 -18.719 1 95.19 195 ASN B C 1
ATOM 4208 O O . ASN B 1 195 ? 2.316 -40.438 -19.734 1 95.19 195 ASN B O 1
ATOM 4212 N N . THR B 1 196 ? 2.682 -40.062 -17.531 1 95.94 196 THR B N 1
ATOM 4213 C CA . THR B 1 196 ? 3.523 -41.25 -17.375 1 95.94 196 THR B CA 1
ATOM 4214 C C . THR B 1 196 ? 2.721 -42.531 -17.625 1 95.94 196 THR B C 1
ATOM 4216 O O . THR B 1 196 ? 3.156 -43.406 -18.391 1 95.94 196 THR B O 1
ATOM 4219 N N . GLU B 1 197 ? 1.554 -42.594 -17.047 1 95.44 197 GLU B N 1
ATOM 4220 C CA . GLU B 1 197 ? 0.68 -43.75 -17.234 1 95.44 197 GLU B CA 1
ATOM 4221 C C . GLU B 1 197 ? 0.29 -43.906 -18.703 1 95.44 197 GLU B C 1
ATOM 4223 O O . GLU B 1 197 ? 0.334 -45 -19.25 1 95.44 197 GLU B O 1
ATOM 4228 N N . THR B 1 198 ? -0.108 -42.844 -19.359 1 96.5 198 THR B N 1
ATOM 4229 C CA . THR B 1 198 ? -0.527 -42.875 -20.75 1 96.5 198 THR B CA 1
ATOM 4230 C C . THR B 1 198 ? 0.642 -43.219 -21.672 1 96.5 198 THR B C 1
ATOM 4232 O O . THR B 1 198 ? 0.468 -43.969 -22.641 1 96.5 198 THR B O 1
ATOM 4235 N N . SER B 1 199 ? 1.856 -42.75 -21.281 1 96.31 199 SER B N 1
ATOM 4236 C CA . SER B 1 199 ? 3.047 -43.062 -22.062 1 96.31 199 SER B CA 1
ATOM 4237 C C . SER B 1 199 ? 3.385 -44.531 -22 1 96.31 199 SER B C 1
ATOM 4239 O O . SER B 1 199 ? 3.75 -45.156 -23.016 1 96.31 199 SER B O 1
ATOM 4241 N N . GLU B 1 200 ? 3.219 -45.125 -20.828 1 96.25 200 GLU B N 1
ATOM 4242 C CA . GLU B 1 200 ? 3.457 -46.562 -20.688 1 96.25 200 GLU B CA 1
ATOM 4243 C C . GLU B 1 200 ? 2.482 -47.375 -21.531 1 96.25 200 GLU B C 1
ATOM 4245 O O . GLU B 1 200 ? 2.885 -48.312 -22.219 1 96.25 200 GLU B O 1
ATOM 4250 N N . LEU B 1 201 ? 1.238 -46.969 -21.438 1 96.69 201 LEU B N 1
ATOM 4251 C CA . LEU B 1 201 ? 0.226 -47.656 -22.234 1 96.69 201 LEU B CA 1
ATOM 4252 C C . LEU B 1 201 ? 0.48 -47.469 -23.719 1 96.69 201 LEU B C 1
ATOM 4254 O O . LEU B 1 201 ? 0.348 -48.406 -24.516 1 96.69 201 LEU B O 1
ATOM 4258 N N . HIS B 1 202 ? 0.812 -46.219 -24.062 1 97.19 202 HIS B N 1
ATOM 4259 C CA . HIS B 1 202 ? 1.124 -45.875 -25.453 1 97.19 202 HIS B CA 1
ATOM 4260 C C . HIS B 1 202 ? 2.246 -46.75 -26 1 97.19 202 HIS B C 1
ATOM 4262 O O . HIS B 1 202 ? 2.137 -47.312 -27.109 1 97.19 202 HIS B O 1
ATOM 4268 N N . ASP B 1 203 ? 3.307 -47 -25.281 1 95.62 203 ASP B N 1
ATOM 4269 C CA . ASP B 1 203 ? 4.438 -47.812 -25.688 1 95.62 203 ASP B CA 1
ATOM 4270 C C . ASP B 1 203 ? 4.031 -49.281 -25.828 1 95.62 203 ASP B C 1
ATOM 4272 O O . ASP B 1 203 ? 4.43 -49.969 -26.781 1 95.62 203 ASP B O 1
ATOM 4276 N N . ASN B 1 204 ? 3.271 -49.781 -24.875 1 94.62 204 ASN B N 1
ATOM 4277 C CA . ASN B 1 204 ? 2.785 -51.156 -24.922 1 94.62 204 ASN B CA 1
ATOM 4278 C C . ASN B 1 204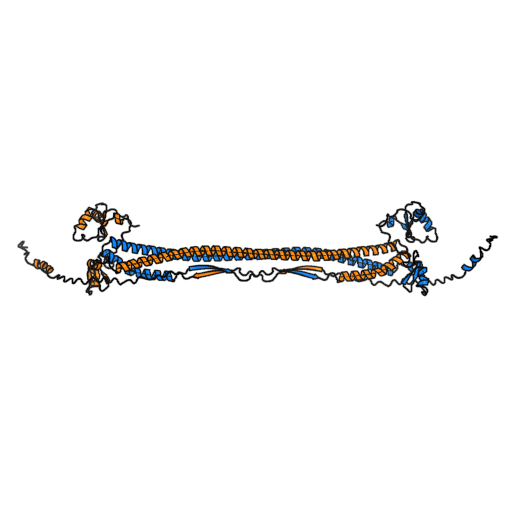 ? 1.946 -51.406 -26.172 1 94.62 204 ASN B C 1
ATOM 4280 O O . ASN B 1 204 ? 2.117 -52.406 -26.844 1 94.62 204 ASN B O 1
ATOM 4284 N N . VAL B 1 205 ? 1.091 -50.469 -26.469 1 95.88 205 VAL B N 1
ATOM 4285 C CA . VAL B 1 205 ? 0.199 -50.594 -27.625 1 95.88 205 VAL B CA 1
ATOM 4286 C C . VAL B 1 205 ? 1.015 -50.562 -28.906 1 95.88 205 VAL B C 1
ATOM 4288 O O . VAL B 1 205 ? 0.756 -51.344 -29.828 1 95.88 205 VAL B O 1
ATOM 4291 N N . LYS B 1 206 ? 1.938 -49.688 -28.953 1 93.81 206 LYS B N 1
ATOM 4292 C CA . LYS B 1 206 ? 2.822 -49.625 -30.109 1 93.81 206 LYS B CA 1
ATOM 4293 C C . LYS B 1 206 ? 3.543 -50.938 -30.328 1 93.81 206 LYS B C 1
ATOM 4295 O O . LYS B 1 206 ? 3.613 -51.438 -31.469 1 93.81 206 LYS B O 1
ATOM 4300 N N . GLU B 1 207 ? 4.047 -51.5 -29.281 1 92.31 207 GLU B N 1
ATOM 4301 C CA . GLU B 1 207 ? 4.75 -52.781 -29.359 1 92.31 207 GLU B CA 1
ATOM 4302 C C . GLU B 1 207 ? 3.838 -53.875 -29.875 1 92.31 207 GLU B C 1
ATOM 4304 O O . GLU B 1 207 ? 4.25 -54.688 -30.703 1 92.31 207 GLU B O 1
ATOM 4309 N N . ARG B 1 208 ? 2.625 -53.906 -29.422 1 93.44 208 ARG B N 1
ATOM 4310 C CA . ARG B 1 208 ? 1.67 -54.906 -29.859 1 93.44 208 ARG B CA 1
ATOM 4311 C C . ARG B 1 208 ? 1.384 -54.781 -31.359 1 93.44 208 ARG B C 1
ATOM 4313 O O . ARG B 1 208 ? 1.339 -55.781 -32.062 1 93.44 208 ARG B O 1
ATOM 4320 N N . GLY B 1 209 ? 1.154 -53.594 -31.766 1 90.75 209 GLY B N 1
ATOM 4321 C CA . GLY B 1 209 ? 0.958 -53.375 -33.188 1 90.75 209 GLY B CA 1
ATOM 4322 C C . GLY B 1 209 ? 2.146 -53.781 -34.031 1 90.75 209 GLY B C 1
ATOM 4323 O O . GLY B 1 209 ? 1.979 -54.406 -35.094 1 90.75 209 GLY B O 1
ATOM 4324 N N . GLN B 1 210 ? 3.305 -53.531 -33.562 1 89.69 210 GLN B N 1
ATOM 4325 C CA . GLN B 1 210 ? 4.523 -53.875 -34.281 1 89.69 210 GLN B CA 1
ATOM 4326 C C . GLN B 1 210 ? 4.711 -55.406 -34.344 1 89.69 210 GLN B C 1
ATOM 4328 O O . GLN B 1 210 ? 5.176 -55.938 -35.344 1 89.69 210 GLN B O 1
ATOM 4333 N N . GLU B 1 211 ? 4.367 -56 -33.219 1 90.06 211 GLU B N 1
ATOM 4334 C CA . GLU B 1 211 ? 4.449 -57.469 -33.188 1 90.06 211 GLU B CA 1
ATOM 4335 C C . GLU B 1 211 ? 3.559 -58.094 -34.25 1 90.06 211 GLU B C 1
ATOM 4337 O O . GLU B 1 211 ? 3.986 -59.031 -34.969 1 90.06 211 GLU B O 1
ATOM 4342 N N . LEU B 1 212 ? 2.385 -57.656 -34.344 1 91.69 212 LEU B N 1
ATOM 4343 C CA . LEU B 1 212 ? 1.454 -58.188 -35.344 1 91.69 212 LEU B CA 1
ATOM 4344 C C . LEU B 1 212 ? 1.958 -57.938 -36.75 1 91.69 212 LEU B C 1
ATOM 4346 O O . LEU B 1 212 ? 1.919 -58.844 -37.594 1 91.69 212 LEU B O 1
ATOM 4350 N N . GLN B 1 213 ? 2.346 -56.719 -36.969 1 88.75 213 GLN B N 1
ATOM 4351 C CA . GLN B 1 213 ? 2.869 -56.375 -38.281 1 88.75 213 GLN B CA 1
ATOM 4352 C C . GLN B 1 213 ? 4.07 -57.25 -38.625 1 88.75 213 GLN B C 1
ATOM 4354 O O . GLN B 1 213 ? 4.191 -57.719 -39.781 1 88.75 213 GLN B O 1
ATOM 4359 N N . PHE B 1 214 ? 4.922 -57.438 -37.688 1 85.94 214 PHE B N 1
ATOM 4360 C CA . PHE B 1 214 ? 6.102 -58.281 -37.906 1 85.94 214 PHE B CA 1
ATOM 4361 C C . PHE B 1 214 ? 5.703 -59.688 -38.281 1 85.94 214 PHE B C 1
ATOM 4363 O O . PHE B 1 214 ? 6.219 -60.25 -39.25 1 85.94 214 PHE B O 1
ATOM 4370 N N . LEU B 1 215 ? 4.762 -60.281 -37.562 1 87.88 215 LEU B N 1
ATOM 4371 C CA . LEU B 1 215 ? 4.359 -61.656 -37.781 1 87.88 215 LEU B CA 1
ATOM 4372 C C . LEU B 1 215 ? 3.598 -61.812 -39.094 1 87.88 215 LEU B C 1
ATOM 4374 O O . LEU B 1 215 ? 3.678 -62.844 -39.75 1 87.88 215 LEU B O 1
ATOM 4378 N N . LYS B 1 216 ? 2.904 -60.781 -39.438 1 89.06 216 LYS B N 1
ATOM 4379 C CA . LYS B 1 216 ? 2.227 -60.812 -40.75 1 89.06 216 LYS B CA 1
ATOM 4380 C C . LYS B 1 216 ? 3.229 -60.906 -41.875 1 89.06 216 LYS B C 1
ATOM 4382 O O . LYS B 1 216 ? 3.004 -61.625 -42.844 1 89.06 216 LYS B O 1
ATOM 4387 N N . GLU B 1 217 ? 4.281 -60.25 -41.719 1 83.38 217 GLU B N 1
ATOM 4388 C CA . GLU B 1 217 ? 5.258 -60.156 -42.812 1 83.38 217 GLU B CA 1
ATOM 4389 C C . GLU B 1 217 ? 6.238 -61.312 -42.75 1 83.38 217 GLU B C 1
ATOM 4391 O O . GLU B 1 217 ? 6.602 -61.875 -43.781 1 83.38 217 GLU B O 1
ATOM 4396 N N . TYR B 1 218 ? 6.629 -61.688 -41.531 1 76.25 218 TYR B N 1
ATOM 4397 C CA . TYR B 1 218 ? 7.77 -62.594 -41.469 1 76.25 218 TYR B CA 1
ATOM 4398 C C . TYR B 1 218 ? 7.41 -63.875 -40.688 1 76.25 218 TYR B C 1
ATOM 4400 O O . TYR B 1 218 ? 8.141 -64.875 -40.719 1 76.25 218 TYR B O 1
ATOM 4408 N N . GLY B 1 219 ? 6.301 -63.812 -40 1 78.88 219 GLY B N 1
ATOM 4409 C CA . GLY B 1 219 ? 5.953 -64.938 -39.156 1 78.88 219 GLY B CA 1
ATOM 4410 C C . GLY B 1 219 ? 5.141 -66 -39.906 1 78.88 219 GLY B C 1
ATOM 4411 O O . GLY B 1 219 ? 4.691 -65.75 -41.031 1 78.88 219 GLY B O 1
ATOM 4412 N N . SER B 1 220 ? 5.062 -67.25 -39.281 1 81.75 220 SER B N 1
ATOM 4413 C CA . SER B 1 220 ? 4.184 -68.312 -39.844 1 81.75 220 SER B CA 1
ATOM 4414 C C . SER B 1 220 ? 2.719 -68 -39.562 1 81.75 220 SER B C 1
ATOM 4416 O O . SER B 1 220 ? 2.41 -67.188 -38.656 1 81.75 220 SER B O 1
ATOM 4418 N N . ASN B 1 221 ? 1.865 -68.625 -40.375 1 87.19 221 ASN B N 1
ATOM 4419 C CA . ASN B 1 221 ? 0.435 -68.438 -40.156 1 87.19 221 ASN B CA 1
ATOM 4420 C C . ASN B 1 221 ? 0.042 -68.875 -38.75 1 87.19 221 ASN B C 1
ATOM 4422 O O . ASN B 1 221 ? -0.778 -68.25 -38.094 1 87.19 221 ASN B O 1
ATOM 4426 N N . ASN B 1 222 ? 0.653 -69.938 -38.312 1 85 222 ASN B N 1
ATOM 4427 C CA . ASN B 1 222 ? 0.345 -70.438 -37 1 85 222 ASN B CA 1
ATOM 4428 C C . ASN B 1 222 ? 0.759 -69.438 -35.906 1 85 222 ASN B C 1
ATOM 4430 O O . ASN B 1 222 ? -0.009 -69.188 -34.969 1 85 222 ASN B O 1
ATOM 4434 N N . GLN B 1 223 ? 1.901 -68.938 -36.094 1 85.38 223 GLN B N 1
ATOM 4435 C CA . GLN B 1 223 ? 2.398 -67.938 -35.156 1 85.38 223 GLN B CA 1
ATOM 4436 C C . GLN B 1 223 ? 1.502 -66.688 -35.094 1 85.38 223 GLN B C 1
ATOM 4438 O O . GLN B 1 223 ? 1.163 -66.25 -34.031 1 85.38 223 GLN B O 1
ATOM 4443 N N . LEU B 1 224 ? 1.183 -66.25 -36.219 1 91.25 224 LEU B N 1
ATOM 4444 C CA . LEU B 1 224 ? 0.321 -65.062 -36.312 1 91.25 224 LEU B CA 1
ATOM 4445 C C . LEU B 1 224 ? -1.041 -65.375 -35.656 1 91.25 224 LEU B C 1
ATOM 4447 O O . LEU B 1 224 ? -1.588 -64.5 -34.969 1 91.25 224 LEU B O 1
ATOM 4451 N N . TYR B 1 225 ? -1.51 -66.5 -35.938 1 91.69 225 TYR B N 1
ATOM 4452 C CA . TYR B 1 225 ? -2.803 -66.875 -35.375 1 91.69 225 TYR B CA 1
ATOM 4453 C C . TYR B 1 225 ? -2.766 -66.875 -33.844 1 91.69 225 TYR B C 1
ATOM 4455 O O . TYR B 1 225 ? -3.672 -66.375 -33.188 1 91.69 225 TYR B O 1
ATOM 4463 N N . LEU B 1 226 ? -1.759 -67.438 -33.312 1 89.94 226 LEU B N 1
ATOM 4464 C CA . LEU B 1 226 ? -1.612 -67.5 -31.875 1 89.94 226 LEU B CA 1
ATOM 4465 C C . LEU B 1 226 ? -1.504 -66.125 -31.266 1 89.94 226 LEU B C 1
ATOM 4467 O O . LEU B 1 226 ? -2.166 -65.812 -30.281 1 89.94 226 LEU B O 1
ATOM 4471 N N . MET B 1 227 ? -0.747 -65.25 -31.859 1 91.06 227 MET B N 1
ATOM 4472 C CA . MET B 1 227 ? -0.574 -63.875 -31.375 1 91.06 227 MET B CA 1
ATOM 4473 C C . MET B 1 227 ? -1.887 -63.125 -31.438 1 91.06 227 MET B C 1
ATOM 4475 O O . MET B 1 227 ? -2.238 -62.406 -30.5 1 91.06 227 MET B O 1
ATOM 4479 N N . LEU B 1 228 ? -2.52 -63.281 -32.531 1 91.56 228 LEU B N 1
ATOM 4480 C CA . LEU B 1 228 ? -3.783 -62.594 -32.75 1 91.56 228 LEU B CA 1
ATOM 4481 C C . LEU B 1 228 ? -4.812 -63 -31.688 1 91.56 228 LEU B C 1
ATOM 4483 O O . LEU B 1 228 ? -5.551 -62.188 -31.172 1 91.56 228 LEU B O 1
ATOM 4487 N N . THR B 1 229 ? -4.859 -64.312 -31.422 1 87.25 229 THR B N 1
ATOM 4488 C CA . THR B 1 229 ? -5.777 -64.812 -30.406 1 87.25 229 THR B CA 1
ATOM 4489 C C . THR B 1 229 ? -5.449 -64.188 -29.031 1 87.25 229 THR B C 1
ATOM 4491 O O . THR B 1 229 ? -6.348 -63.75 -28.312 1 87.25 229 THR B O 1
ATOM 4494 N N . GLU B 1 230 ? -4.242 -64.188 -28.703 1 86.75 230 GLU B N 1
ATOM 4495 C CA . GLU B 1 230 ? -3.797 -63.594 -27.438 1 86.75 230 GLU B CA 1
ATOM 4496 C C . GLU B 1 230 ? -4.125 -62.094 -27.344 1 86.75 230 GLU B C 1
ATOM 4498 O O . GLU B 1 230 ? -4.684 -61.656 -26.344 1 86.75 230 GLU B O 1
ATOM 4503 N N . GLN B 1 231 ? -3.805 -61.438 -28.406 1 90.94 231 GLN B N 1
ATOM 4504 C CA . GLN B 1 231 ? -4 -60 -28.406 1 90.94 231 GLN B CA 1
ATOM 4505 C C . GLN B 1 231 ? -5.48 -59.656 -28.5 1 90.94 231 GLN B C 1
ATOM 4507 O O . GLN B 1 231 ? -5.906 -58.594 -28.031 1 90.94 231 GLN B O 1
ATOM 4512 N N . GLY B 1 232 ? -6.227 -60.5 -29.188 1 84.31 232 GLY B N 1
ATOM 4513 C CA . GLY B 1 232 ? -7.656 -60.281 -29.281 1 84.31 232 GLY B CA 1
ATOM 4514 C C . GLY B 1 232 ? -8.336 -60.156 -27.922 1 84.31 232 GLY B C 1
ATOM 4515 O O . GLY B 1 232 ? -9.156 -59.281 -27.703 1 84.31 232 GLY B O 1
ATOM 4516 N N . LYS B 1 233 ? -7.945 -60.969 -27 1 80.12 233 LYS B N 1
ATOM 4517 C CA . LYS B 1 233 ? -8.477 -60.906 -25.641 1 80.12 233 LYS B CA 1
ATOM 4518 C C . LYS B 1 233 ? -7.973 -59.688 -24.906 1 80.12 233 LYS B C 1
ATOM 4520 O O . LYS B 1 233 ? -8.727 -59.031 -24.172 1 80.12 233 LYS B O 1
ATOM 4525 N N . GLY B 1 234 ? -6.828 -59.312 -25.172 1 87.06 234 GLY B N 1
ATOM 4526 C CA . GLY B 1 234 ? -6.188 -58.219 -24.453 1 87.06 234 GLY B CA 1
ATOM 4527 C C . GLY B 1 234 ? -6.617 -56.844 -24.938 1 87.06 234 GLY B C 1
ATOM 4528 O O . GLY B 1 234 ? -6.648 -55.875 -24.172 1 87.06 234 GLY B O 1
ATOM 4529 N N . VAL B 1 235 ? -7.012 -56.812 -26.219 1 91.75 235 VAL B N 1
ATOM 4530 C CA . VAL B 1 235 ? -7.312 -55.5 -26.828 1 91.75 235 VAL B CA 1
ATOM 4531 C C . VAL B 1 235 ? -8.555 -54.906 -26.188 1 91.75 235 VAL B C 1
ATOM 4533 O O . VAL B 1 235 ? -8.625 -53.688 -25.984 1 91.75 235 VAL B O 1
ATOM 4536 N N . GLN B 1 236 ? -9.508 -55.719 -25.797 1 87.94 236 GLN B N 1
ATOM 4537 C CA . GLN B 1 236 ? -10.734 -55.25 -25.188 1 87.94 236 GLN B CA 1
ATOM 4538 C C . GLN B 1 236 ? -10.453 -54.562 -23.844 1 87.94 236 GLN B C 1
ATOM 4540 O O . GLN B 1 236 ? -11.07 -53.531 -23.531 1 87.94 236 GLN B O 1
ATOM 4545 N N . ASN B 1 237 ? -9.547 -55.125 -23.109 1 91.38 237 ASN B N 1
ATOM 4546 C CA . ASN B 1 237 ? -9.172 -54.5 -21.828 1 91.38 237 ASN B CA 1
ATOM 4547 C C . ASN B 1 237 ? -8.508 -53.156 -22.031 1 91.38 237 ASN B C 1
ATOM 4549 O O . ASN B 1 237 ? -8.766 -52.219 -21.266 1 91.38 237 ASN B O 1
ATOM 4553 N N . VAL B 1 238 ? -7.711 -53.062 -23.047 1 95.12 238 VAL B N 1
ATOM 4554 C CA . VAL B 1 238 ? -7.004 -51.812 -23.312 1 95.12 238 VAL B CA 1
ATOM 4555 C C . VAL B 1 238 ? -7.992 -50.75 -23.812 1 95.12 238 VAL B C 1
ATOM 4557 O O . VAL B 1 238 ? -7.895 -49.594 -23.438 1 95.12 238 VAL B O 1
ATOM 4560 N N . VAL B 1 239 ? -8.953 -51.219 -24.625 1 93.62 239 VAL B N 1
ATOM 4561 C CA . VAL B 1 239 ? -9.992 -50.312 -25.109 1 93.62 239 VAL B CA 1
ATOM 4562 C C . VAL B 1 239 ? -10.75 -49.719 -23.938 1 93.62 239 VAL B C 1
ATOM 4564 O O . VAL B 1 239 ? -10.969 -48.5 -23.891 1 93.62 239 VAL B O 1
ATOM 4567 N N . LYS B 1 240 ? -11.102 -50.531 -22.953 1 92.94 240 LYS B N 1
ATOM 4568 C CA . LYS B 1 240 ? -11.82 -50.031 -21.781 1 92.94 240 LYS B CA 1
ATOM 4569 C C . LYS B 1 240 ? -10.984 -49.031 -21 1 92.94 240 LYS B C 1
ATOM 4571 O O . LYS B 1 240 ? -11.5 -48 -20.547 1 92.94 240 LYS B O 1
ATOM 4576 N N . ARG B 1 241 ? -9.766 -49.281 -20.875 1 94.25 241 ARG B N 1
ATOM 4577 C CA . ARG B 1 241 ? -8.859 -48.406 -20.141 1 94.25 241 ARG B CA 1
ATOM 4578 C C . ARG B 1 241 ? -8.734 -47.062 -20.844 1 94.25 241 ARG B C 1
ATOM 4580 O O . ARG B 1 241 ? -8.75 -46 -20.203 1 94.25 241 ARG B O 1
ATOM 4587 N N . VAL B 1 242 ? -8.602 -47.094 -22.141 1 94.88 242 VAL B N 1
ATOM 4588 C CA . VAL B 1 242 ? -8.461 -45.875 -22.922 1 94.88 242 VAL B CA 1
ATOM 4589 C C . VAL B 1 242 ? -9.742 -45.062 -22.812 1 94.88 242 VAL B C 1
ATOM 4591 O O . VAL B 1 242 ? -9.695 -43.812 -22.672 1 94.88 242 VAL B O 1
ATOM 4594 N N . GLN B 1 243 ? -10.883 -45.688 -22.859 1 92.62 243 GLN B N 1
ATOM 4595 C CA . GLN B 1 243 ? -12.156 -45 -22.703 1 92.62 243 GLN B CA 1
ATOM 4596 C C . GLN B 1 243 ? -12.258 -44.344 -21.344 1 92.62 243 GLN B C 1
ATOM 4598 O O . GLN B 1 243 ? -12.672 -43.188 -21.25 1 92.62 243 GLN B O 1
ATOM 4603 N N . GLU B 1 244 ? -11.82 -45.031 -20.328 1 91.69 244 GLU B N 1
ATOM 4604 C CA . GLU B 1 244 ? -11.836 -44.5 -18.969 1 91.69 244 GLU B CA 1
ATOM 4605 C C . GLU B 1 244 ? -10.914 -43.281 -18.859 1 91.69 244 GLU B C 1
ATOM 4607 O O . GLU B 1 244 ? -11.273 -42.281 -18.234 1 91.69 244 GLU B O 1
ATOM 4612 N N . MET B 1 245 ? -9.766 -43.406 -19.453 1 92.06 245 MET B N 1
ATOM 4613 C CA . MET B 1 245 ? -8.789 -42.312 -19.406 1 92.06 245 MET B CA 1
ATOM 4614 C C . MET B 1 245 ? -9.32 -41.062 -20.109 1 92.06 245 MET B C 1
ATOM 4616 O O . MET B 1 245 ? -9.156 -39.938 -19.625 1 92.06 245 MET B O 1
ATOM 4620 N N . THR B 1 246 ? -9.938 -41.25 -21.234 1 91.06 246 THR B N 1
ATOM 4621 C CA . THR B 1 246 ? -10.453 -40.156 -22.031 1 91.06 246 THR B CA 1
ATOM 4622 C C . THR B 1 246 ? -11.641 -39.5 -21.328 1 91.06 246 THR B C 1
ATOM 4624 O O . THR B 1 246 ? -11.805 -38.281 -21.375 1 91.06 246 THR B O 1
ATOM 4627 N N . LEU B 1 247 ? -12.422 -40.25 -20.609 1 88.62 247 LEU B N 1
ATOM 4628 C CA . LEU B 1 247 ? -13.602 -39.719 -19.938 1 88.62 247 LEU B CA 1
ATOM 4629 C C . LEU B 1 247 ? -13.219 -39.031 -18.641 1 88.62 247 LEU B C 1
ATOM 4631 O O . LEU B 1 247 ? -13.844 -38.031 -18.25 1 88.62 247 LEU B O 1
ATOM 4635 N N . SER B 1 248 ? -12.203 -39.469 -18.016 1 87.12 248 SER B N 1
ATOM 4636 C CA . SER B 1 248 ? -11.852 -38.969 -16.688 1 87.12 248 SER B CA 1
ATOM 4637 C C . SER B 1 248 ? -11.008 -37.688 -16.781 1 87.12 248 SER B C 1
ATOM 4639 O O . SER B 1 248 ? -11.023 -36.875 -15.883 1 87.12 248 SER B O 1
ATOM 4641 N N . TYR B 1 249 ? -10.289 -37.562 -17.875 1 89.38 249 TYR B N 1
ATOM 4642 C CA . TYR B 1 249 ? -9.383 -36.438 -18 1 89.38 249 TYR B CA 1
ATOM 4643 C C . TYR B 1 249 ? -10.156 -35.156 -18.266 1 89.38 249 TYR B C 1
ATOM 4645 O O . TYR B 1 249 ? -11.031 -35.094 -19.141 1 89.38 249 TYR B O 1
ATOM 4653 N N . LYS B 1 250 ? -9.883 -34.125 -17.406 1 88.88 250 LYS B N 1
ATOM 4654 C CA . LYS B 1 250 ? -10.383 -32.781 -17.594 1 88.88 250 LYS B CA 1
ATOM 4655 C C . LYS B 1 250 ? -9.25 -31.75 -17.562 1 88.88 250 LYS B C 1
ATOM 4657 O O . LYS B 1 250 ? -8.328 -31.859 -16.75 1 88.88 250 LYS B O 1
ATOM 4662 N N . LYS B 1 251 ? -9.359 -30.844 -18.516 1 90.62 251 LYS B N 1
ATOM 4663 C CA . LYS B 1 251 ? -8.367 -29.766 -18.562 1 90.62 251 LYS B CA 1
ATOM 4664 C C . LYS B 1 251 ? -8.547 -28.812 -17.391 1 90.62 251 LYS B C 1
ATOM 4666 O O . LYS B 1 251 ? -9.672 -28.422 -17.062 1 90.62 251 LYS B O 1
ATOM 4671 N N . THR B 1 252 ? -7.445 -28.5 -16.734 1 89.5 252 THR B N 1
ATOM 4672 C CA . THR B 1 252 ? -7.492 -27.625 -15.57 1 89.5 252 THR B CA 1
ATOM 4673 C C . THR B 1 252 ? -6.867 -26.266 -15.891 1 89.5 252 THR B C 1
ATOM 4675 O O . THR B 1 252 ? -5.852 -26.188 -16.578 1 89.5 252 THR B O 1
ATOM 4678 N N . ARG B 1 253 ? -7.578 -25.25 -15.414 1 90.19 253 ARG B N 1
ATOM 4679 C CA . ARG B 1 253 ? -7.086 -23.891 -15.516 1 90.19 253 ARG B CA 1
ATOM 4680 C C . ARG B 1 253 ? -7.215 -23.156 -14.188 1 90.19 253 ARG B C 1
ATOM 4682 O O . ARG B 1 253 ? -8.102 -23.453 -13.391 1 90.19 253 ARG B O 1
ATOM 4689 N N . LEU B 1 254 ? -6.254 -22.266 -14.016 1 92.88 254 LEU B N 1
ATOM 4690 C CA . LEU B 1 254 ? -6.305 -21.438 -12.812 1 92.88 254 LEU B CA 1
ATOM 4691 C C . LEU B 1 254 ? -6.734 -20.016 -13.156 1 92.88 254 LEU B C 1
ATOM 4693 O O . LEU B 1 254 ? -6.391 -19.484 -14.219 1 92.88 254 LEU B O 1
ATOM 4697 N N . LYS B 1 255 ? -7.594 -19.438 -12.172 1 90.88 255 LYS B N 1
ATOM 4698 C CA . LYS B 1 255 ? -8.094 -18.078 -12.336 1 90.88 255 LYS B CA 1
ATOM 4699 C C . LYS B 1 255 ? -8 -17.297 -11.023 1 90.88 255 LYS B C 1
ATOM 4701 O O . LYS B 1 255 ? -8.227 -17.859 -9.953 1 90.88 255 LYS B O 1
ATOM 4706 N N . PHE B 1 256 ? -7.652 -15.992 -11.273 1 90.19 256 PHE B N 1
ATOM 4707 C CA . PHE B 1 256 ? -7.648 -15.078 -10.133 1 90.19 256 PHE B CA 1
ATOM 4708 C C . PHE B 1 256 ? -8.984 -14.359 -10.016 1 90.19 256 PHE B C 1
ATOM 4710 O O . PHE B 1 256 ? -9.453 -13.75 -10.984 1 90.19 256 PHE B O 1
ATOM 4717 N N . GLU B 1 257 ? -9.602 -14.633 -8.836 1 86.31 257 GLU B N 1
ATOM 4718 C CA . GLU B 1 257 ? -10.836 -13.914 -8.539 1 86.31 257 GLU B CA 1
ATOM 4719 C C . GLU B 1 257 ? -10.586 -12.797 -7.535 1 86.31 257 GLU B C 1
ATOM 4721 O O . GLU B 1 257 ? -10.258 -13.055 -6.375 1 86.31 257 GLU B O 1
ATOM 4726 N N . LYS B 1 258 ? -10.805 -11.648 -8.047 1 80.25 258 LYS B N 1
ATOM 4727 C CA . LYS B 1 258 ? -10.594 -10.461 -7.215 1 80.25 258 LYS B CA 1
ATOM 4728 C C . LYS B 1 258 ? -11.727 -10.289 -6.211 1 80.25 258 LYS B C 1
ATOM 4730 O O . LYS B 1 258 ? -12.891 -10.547 -6.531 1 80.25 258 LYS B O 1
ATOM 4735 N N . THR B 1 259 ? -11.289 -10.031 -5.008 1 73.62 259 THR B N 1
ATOM 4736 C CA . THR B 1 259 ? -12.32 -9.656 -4.043 1 73.62 259 THR B CA 1
ATOM 4737 C C . THR B 1 259 ? -12.875 -8.273 -4.355 1 73.62 259 THR B C 1
ATOM 4739 O O . THR B 1 259 ? -12.141 -7.391 -4.809 1 73.62 259 THR B O 1
ATOM 4742 N N . ALA B 1 260 ? -14.117 -8.156 -4.68 1 59.03 260 ALA B N 1
ATOM 4743 C CA . ALA B 1 260 ? -14.797 -6.918 -5.043 1 59.03 260 ALA B CA 1
ATOM 4744 C C . ALA B 1 260 ? -14.086 -5.707 -4.445 1 59.03 260 ALA B C 1
ATOM 4746 O O . ALA B 1 260 ? -13.125 -5.855 -3.693 1 59.03 260 ALA B O 1
ATOM 4747 N N . ASP B 1 261 ? -14.711 -4.543 -3.855 1 56.69 261 ASP B N 1
ATOM 4748 C CA . ASP B 1 261 ? -14.711 -3.094 -3.664 1 56.69 261 ASP B CA 1
ATOM 4749 C C . ASP B 1 261 ? -13.711 -2.686 -2.584 1 56.69 261 ASP B C 1
ATOM 4751 O O . ASP B 1 261 ? -14.07 -2.566 -1.411 1 56.69 261 ASP B O 1
ATOM 4755 N N . ILE B 1 262 ? -12.445 -3.242 -2.787 1 59.62 262 ILE B N 1
ATOM 4756 C CA . ILE B 1 262 ? -11.609 -2.479 -1.866 1 59.62 262 ILE B CA 1
ATOM 4757 C C . ILE B 1 262 ? -11.703 -0.992 -2.201 1 59.62 262 ILE B C 1
ATOM 4759 O O . ILE B 1 262 ? -11.203 -0.553 -3.242 1 59.62 262 ILE B O 1
ATOM 4763 N N . ASP B 1 263 ? -12.883 -0.473 -1.977 1 58.62 263 ASP B N 1
ATOM 4764 C CA . ASP B 1 263 ? -13.023 0.957 -2.234 1 58.62 263 ASP B CA 1
ATOM 4765 C C . ASP B 1 263 ? -12.32 1.78 -1.155 1 58.62 263 ASP B C 1
ATOM 4767 O O . ASP B 1 263 ? -12.836 1.923 -0.045 1 58.62 263 ASP B O 1
ATOM 4771 N N . LEU B 1 264 ? -11 1.934 -1.457 1 66.06 264 LEU B N 1
ATOM 4772 C CA . LEU B 1 264 ? -10.297 2.875 -0.589 1 66.06 264 LEU B CA 1
ATOM 4773 C C . LEU B 1 264 ? -10.773 4.301 -0.835 1 66.06 264 LEU B C 1
ATOM 4775 O O . LEU B 1 264 ? -10.172 5.035 -1.626 1 66.06 264 LEU B O 1
ATOM 4779 N N . LYS B 1 265 ? -12.062 4.625 -0.599 1 64.38 265 LYS B N 1
ATOM 4780 C CA . LYS B 1 265 ? -12.594 5.945 -0.922 1 64.38 265 LYS B CA 1
ATOM 4781 C C . LYS B 1 265 ? -11.875 7.039 -0.137 1 64.38 265 LYS B C 1
ATOM 4783 O O . LYS B 1 265 ? -11.586 8.109 -0.676 1 64.38 265 LYS B O 1
ATOM 4788 N N . SER B 1 266 ? -11.734 6.785 1.173 1 67.88 266 SER B N 1
ATOM 4789 C CA . SER B 1 266 ? -11.047 7.797 1.968 1 67.88 266 SER B CA 1
ATOM 4790 C C . SER B 1 266 ? -10.305 7.164 3.143 1 67.88 266 SER B C 1
ATOM 4792 O O . SER B 1 266 ? -10.734 6.133 3.67 1 67.88 266 SER B O 1
ATOM 4794 N N . ILE B 1 267 ? -9.102 7.652 3.391 1 71.56 267 ILE B N 1
ATOM 4795 C CA . ILE B 1 267 ? -8.32 7.141 4.516 1 71.56 267 ILE B CA 1
ATOM 4796 C C . ILE B 1 267 ? -8.656 7.938 5.773 1 71.56 267 ILE B C 1
ATOM 4798 O O . ILE B 1 267 ? -8.422 7.465 6.891 1 71.56 267 ILE B O 1
ATOM 4802 N N . GLY B 1 268 ? -9.312 9.07 5.578 1 79.5 268 GLY B N 1
ATOM 4803 C CA . GLY B 1 268 ? -9.625 9.914 6.723 1 79.5 268 GLY B CA 1
ATOM 4804 C C . GLY B 1 268 ? -9.742 11.383 6.371 1 79.5 268 GLY B C 1
ATOM 4805 O O . GLY B 1 268 ? -9.648 11.758 5.195 1 79.5 268 GLY B O 1
ATOM 4806 N N . SER B 1 269 ? -10.188 12.141 7.461 1 84.75 269 SER B N 1
ATOM 4807 C CA . SER B 1 269 ? -10.328 13.586 7.285 1 84.75 269 SER B CA 1
ATOM 4808 C C . SER B 1 269 ? -9.75 14.344 8.469 1 84.75 269 SER B C 1
ATOM 4810 O O . SER B 1 269 ? -9.516 13.766 9.531 1 84.75 269 SER B O 1
ATOM 4812 N N . ILE B 1 270 ? -9.344 15.555 8.148 1 89.25 270 ILE B N 1
ATOM 4813 C CA . ILE B 1 270 ? -8.875 16.438 9.203 1 89.25 270 ILE B CA 1
ATOM 4814 C C . ILE B 1 270 ? -10.039 17.266 9.75 1 89.25 270 ILE B C 1
ATOM 4816 O O . ILE B 1 270 ? -10.852 17.781 8.977 1 89.25 270 ILE B O 1
ATOM 4820 N N . SER B 1 271 ? -10.172 17.25 11.078 1 88.69 271 SER B N 1
ATOM 4821 C CA . SER B 1 271 ? -11.211 18.047 11.703 1 88.69 271 SER B CA 1
ATOM 4822 C C . SER B 1 271 ? -10.609 19.078 12.664 1 88.69 271 SER B C 1
ATOM 4824 O O . SER B 1 271 ? -9.516 18.875 13.195 1 88.69 271 SER B O 1
ATOM 4826 N N . GLU B 1 272 ? -11.336 20.188 12.703 1 89.5 272 GLU B N 1
ATOM 4827 C CA . GLU B 1 272 ? -10.945 21.266 13.617 1 89.5 272 GLU B CA 1
ATOM 4828 C C . GLU B 1 272 ? -11.812 21.25 14.883 1 89.5 272 GLU B C 1
ATOM 4830 O O . GLU B 1 272 ? -13.039 21.141 14.797 1 89.5 272 GLU B O 1
ATOM 4835 N N . VAL B 1 273 ? -11.094 21.25 16.031 1 86.81 273 VAL B N 1
ATOM 4836 C CA . VAL B 1 273 ? -11.797 21.328 17.297 1 86.81 273 VAL B CA 1
ATOM 4837 C C . VAL B 1 273 ? -11.5 22.656 17.984 1 86.81 273 VAL B C 1
ATOM 4839 O O . VAL B 1 273 ? -10.336 23.047 18.125 1 86.81 273 VAL B O 1
ATOM 4842 N N . LYS B 1 274 ? -12.617 23.391 18.344 1 89.94 274 LYS B N 1
ATOM 4843 C CA . LYS B 1 274 ? -12.484 24.672 19.047 1 89.94 274 LYS B CA 1
ATOM 4844 C C . LYS B 1 274 ? -12.828 24.531 20.516 1 89.94 274 LYS B C 1
ATOM 4846 O O . LYS B 1 274 ? -13.852 23.938 20.875 1 89.94 274 LYS B O 1
ATOM 4851 N N . GLU B 1 275 ? -11.82 24.969 21.312 1 84.88 275 GLU B N 1
ATOM 4852 C CA . GLU B 1 275 ? -12.008 24.906 22.766 1 84.88 275 GLU B CA 1
ATOM 4853 C C . GLU B 1 275 ? -11.961 26.297 23.391 1 84.88 275 GLU B C 1
ATOM 4855 O O . GLU B 1 275 ? -11.18 27.141 22.969 1 84.88 275 GLU B O 1
ATOM 4860 N N . ALA B 1 276 ? -12.953 26.453 24.344 1 81.88 276 ALA B N 1
ATOM 4861 C CA . ALA B 1 276 ? -12.977 27.719 25.078 1 81.88 276 ALA B CA 1
ATOM 4862 C C . ALA B 1 276 ? -11.75 27.844 25.984 1 81.88 276 ALA B C 1
ATOM 4864 O O . ALA B 1 276 ? -11.133 26.844 26.344 1 81.88 276 ALA B O 1
ATOM 4865 N N . HIS B 1 277 ? -11.227 29.125 26.078 1 79.88 277 HIS B N 1
ATOM 4866 C CA . HIS B 1 277 ? -10.117 29.359 27 1 79.88 277 HIS B CA 1
ATOM 4867 C C . HIS B 1 277 ? -10.625 29.891 28.344 1 79.88 277 HIS B C 1
ATOM 4869 O O . HIS B 1 277 ? -11.797 30.281 28.453 1 79.88 277 HIS B O 1
ATOM 4875 N N . ASP B 1 278 ? -9.812 29.891 29.375 1 77.12 278 ASP B N 1
ATOM 4876 C CA . ASP B 1 278 ? -10.188 30.281 30.734 1 77.12 278 ASP B CA 1
ATOM 4877 C C . ASP B 1 278 ? -9.844 31.734 31.016 1 77.12 278 ASP B C 1
ATOM 4879 O O . ASP B 1 278 ? -9.812 32.156 32.188 1 77.12 278 ASP B O 1
ATOM 4883 N N . ILE B 1 279 ? -9.594 32.5 29.984 1 81.31 279 ILE B N 1
ATOM 4884 C CA . ILE B 1 279 ? -9.227 33.906 30.266 1 81.31 279 ILE B CA 1
ATOM 4885 C C . ILE B 1 279 ? -10.484 34.75 30.359 1 81.31 279 ILE B C 1
ATOM 4887 O O . ILE B 1 279 ? -11.258 34.844 29.406 1 81.31 279 ILE B O 1
ATOM 4891 N N . GLN B 1 280 ? -10.789 35.219 31.594 1 79.44 280 GLN B N 1
ATOM 4892 C CA . GLN B 1 280 ? -11.914 36.125 31.828 1 79.44 280 GLN B CA 1
ATOM 4893 C C . GLN B 1 280 ? -11.445 37.5 32.312 1 79.44 280 GLN B C 1
ATOM 4895 O O . GLN B 1 280 ? -10.5 37.594 33.094 1 79.44 280 GLN B O 1
ATOM 4900 N N . TYR B 1 281 ? -11.922 38.469 31.578 1 86.38 281 TYR B N 1
ATOM 4901 C CA . TYR B 1 281 ? -11.641 39.844 32.031 1 86.38 281 TYR B CA 1
ATOM 4902 C C . TYR B 1 281 ? -12.742 40.344 32.969 1 86.38 281 TYR B C 1
ATOM 4904 O O . TYR B 1 281 ? -13.93 40.281 32.625 1 86.38 281 TYR B O 1
ATOM 4912 N N . SER B 1 282 ? -12.352 40.75 34.25 1 81.06 282 SER B N 1
ATOM 4913 C CA . SER B 1 282 ? -13.266 41.375 35.219 1 81.06 282 SER B CA 1
ATOM 4914 C C . SER B 1 282 ? -12.898 42.844 35.438 1 81.06 282 SER B C 1
ATOM 4916 O O . SER B 1 282 ? -11.828 43.156 35.969 1 81.06 282 SER B O 1
ATOM 4918 N N . PRO B 1 283 ? -13.805 43.781 34.906 1 81.88 283 PRO B N 1
ATOM 4919 C CA . PRO B 1 283 ? -13.508 45.219 35.062 1 81.88 283 PRO B CA 1
ATOM 4920 C C . PRO B 1 283 ? -13.461 45.656 36.531 1 81.88 283 PRO B C 1
ATOM 4922 O O . PRO B 1 283 ? -14.141 45.062 37.375 1 81.88 283 PRO B O 1
ATOM 4925 N N . VAL B 1 284 ? -12.516 46.562 36.875 1 74.38 284 VAL B N 1
ATOM 4926 C CA . VAL B 1 284 ? -12.43 47.156 38.188 1 74.38 284 VAL B CA 1
ATOM 4927 C C . VAL B 1 284 ? -13.539 48.188 38.375 1 74.38 284 VAL B C 1
ATOM 4929 O O . VAL B 1 284 ? -13.891 48.906 37.438 1 74.38 284 VAL B O 1
ATOM 4932 N N . LYS B 1 285 ? -14.5 48.125 39.406 1 65.31 285 LYS B N 1
ATOM 4933 C CA . LYS B 1 285 ? -15.531 49.125 39.656 1 65.31 285 LYS B CA 1
ATOM 4934 C C . LYS B 1 285 ? -14.938 50.531 39.75 1 65.31 285 LYS B C 1
ATOM 4936 O O . LYS B 1 285 ? -14.102 50.812 40.625 1 65.31 285 LYS B O 1
ATOM 4941 N N . LEU B 1 286 ? -14.961 51.344 38.594 1 60.12 286 LEU B N 1
ATOM 4942 C CA . LEU B 1 286 ? -14.469 52.719 38.594 1 60.12 286 LEU B CA 1
ATOM 4943 C C . LEU B 1 286 ? -15.398 53.594 39.406 1 60.12 286 LEU B C 1
ATOM 4945 O O . LEU B 1 286 ? -16.625 53.531 39.281 1 60.12 286 LEU B O 1
ATOM 4949 N N . GLN B 1 287 ? -15.109 54 40.625 1 49.28 287 GLN B N 1
ATOM 4950 C CA . GLN B 1 287 ? -15.867 55.062 41.281 1 49.28 287 GLN B CA 1
ATOM 4951 C C . GLN B 1 287 ? -15.906 56.312 40.438 1 49.28 287 GLN B C 1
ATOM 4953 O O . GLN B 1 287 ? -14.906 56.688 39.812 1 49.28 287 GLN B O 1
ATOM 4958 N N . GLN B 1 288 ? -16.953 56.719 39.875 1 42.97 288 GLN B N 1
ATOM 4959 C CA . GLN B 1 288 ? -17.062 58 39.219 1 42.97 288 GLN B CA 1
ATOM 4960 C C . GLN B 1 288 ? -16.219 59.062 39.906 1 42.97 288 GLN B C 1
ATOM 4962 O O . GLN B 1 288 ? -16.297 59.219 41.125 1 42.97 288 GLN B O 1
ATOM 4967 N N . ALA B 1 289 ? -15.125 59.438 39.406 1 42.59 289 ALA B N 1
ATOM 4968 C CA . ALA B 1 289 ? -14.305 60.562 39.875 1 42.59 289 ALA B CA 1
ATOM 4969 C C . ALA B 1 289 ? -15.172 61.781 40.156 1 42.59 289 ALA B C 1
ATOM 4971 O O . ALA B 1 289 ? -15.438 62.594 39.25 1 42.59 289 ALA B O 1
ATOM 4972 N N . HIS B 1 290 ? -16.281 61.781 40.719 1 39 290 HIS B N 1
ATOM 4973 C CA . HIS B 1 290 ? -16.688 63.094 41.219 1 39 290 HIS B CA 1
ATOM 4974 C C . HIS B 1 290 ? -15.609 63.719 42.094 1 39 290 HIS B C 1
ATOM 4976 O O . HIS B 1 290 ? -15.414 63.281 43.25 1 39 290 HIS B O 1
ATOM 4982 N N . VAL B 1 291 ? -14.555 64.062 41.594 1 40.19 291 VAL B N 1
ATOM 4983 C CA . VAL B 1 291 ? -13.75 64.938 42.406 1 40.19 291 VAL B CA 1
ATOM 4984 C C . VAL B 1 291 ? -14.648 66 43.031 1 40.19 291 VAL B C 1
ATOM 4986 O O . VAL B 1 291 ? -15.094 66.938 42.344 1 40.19 291 VAL B O 1
ATOM 4989 N N . GLN B 1 292 ? -15.656 65.75 43.781 1 38.62 292 GLN B N 1
ATOM 4990 C CA . GLN B 1 292 ? -16.344 66.812 44.469 1 38.62 292 GLN B CA 1
ATOM 4991 C C . GLN B 1 292 ? -15.352 67.688 45.25 1 38.62 292 GLN B C 1
ATOM 4993 O O . GLN B 1 292 ? -14.633 67.188 46.125 1 38.62 292 GLN B O 1
ATOM 4998 N N . PRO B 1 293 ? -14.953 68.75 44.688 1 38.44 293 PRO B N 1
ATOM 4999 C CA . PRO B 1 293 ? -14.195 69.625 45.562 1 38.44 293 PRO B CA 1
ATOM 5000 C C . PRO B 1 293 ? -14.828 69.75 46.969 1 38.44 293 PRO B C 1
ATOM 5002 O O . PRO B 1 293 ? -16.047 69.625 47.094 1 38.44 293 PRO B O 1
ATOM 5005 N N . GLU B 1 294 ? -14.25 69.375 47.938 1 35.31 294 GLU B N 1
ATOM 5006 C CA . GLU B 1 294 ? -14.773 69.812 49.25 1 35.31 294 GLU B CA 1
ATOM 5007 C C . GLU B 1 294 ? -15.328 71.188 49.156 1 35.31 294 GLU B C 1
ATOM 5009 O O . GLU B 1 294 ? -14.789 72.062 48.438 1 35.31 294 GLU B O 1
ATOM 5014 N N . ARG B 1 295 ? -16.547 71.438 49.406 1 38.5 295 ARG B N 1
ATOM 5015 C CA . ARG B 1 295 ? -17.172 72.75 49.562 1 38.5 295 ARG B CA 1
ATOM 5016 C C . ARG B 1 295 ? -16.219 73.688 50.25 1 38.5 295 ARG B C 1
ATOM 5018 O O . ARG B 1 295 ? -15.969 73.625 51.469 1 38.5 295 ARG B O 1
ATOM 5025 N N . VAL B 1 296 ? -15.18 74.125 49.719 1 32.56 296 VAL B N 1
ATOM 5026 C CA . VAL B 1 296 ? -14.602 75.312 50.344 1 32.56 296 VAL B CA 1
ATOM 5027 C C . VAL B 1 296 ? -15.609 76.438 50.344 1 32.56 296 VAL B C 1
ATOM 5029 O O . VAL B 1 296 ? -16.219 76.75 49.312 1 32.56 296 VAL B O 1
ATOM 5032 N N . ASP B 1 297 ? -16.266 76.75 51.469 1 29.66 297 ASP B N 1
ATOM 5033 C CA . ASP B 1 297 ? -16.984 78 51.75 1 29.66 297 ASP B CA 1
ATOM 5034 C C . ASP B 1 297 ? -16.234 79.188 51.188 1 29.66 297 ASP B C 1
ATOM 5036 O O . ASP B 1 297 ? -15.188 79.625 51.719 1 29.66 297 ASP B O 1
ATOM 5040 N N . THR B 1 298 ? -15.867 79.25 50.031 1 27.72 298 THR B N 1
ATOM 5041 C CA . THR B 1 298 ? -15.281 80.5 49.531 1 27.72 298 THR B CA 1
ATOM 5042 C C . THR B 1 298 ? -16.266 81.688 49.656 1 27.72 298 THR B C 1
ATOM 5044 O O . THR B 1 298 ? -17.281 81.75 48.969 1 27.72 298 THR B O 1
ATOM 5047 N N . ILE B 1 299 ? -16.484 82.312 50.812 1 28.78 299 ILE B N 1
ATOM 5048 C CA . ILE B 1 299 ? -16.906 83.688 51.031 1 28.78 299 ILE B CA 1
ATOM 5049 C C . ILE B 1 299 ? -16.016 84.625 50.219 1 28.78 299 ILE B C 1
ATOM 5051 O O . ILE B 1 299 ? -14.883 84.938 50.625 1 28.78 299 ILE B O 1
ATOM 5055 N N . LEU B 1 300 ? -15.594 84.438 49.062 1 26.16 300 LEU B N 1
ATOM 5056 C CA . LEU B 1 300 ? -14.984 85.625 48.375 1 26.16 300 LEU B CA 1
ATOM 5057 C C . LEU B 1 300 ? -15.977 86.75 48.281 1 26.16 300 LEU B C 1
ATOM 5059 O O . LEU B 1 300 ? -17.016 86.625 47.625 1 26.16 300 LEU B O 1
ATOM 5063 N N . THR B 1 301 ? -16.031 87.688 49.312 1 25.28 301 THR B N 1
ATOM 5064 C CA . THR B 1 301 ? -16.328 89.125 49.312 1 25.28 301 THR B CA 1
ATOM 5065 C C . THR B 1 301 ? -15.57 89.812 48.219 1 25.28 301 THR B C 1
ATOM 5067 O O . THR B 1 301 ? -14.375 90.062 48.344 1 25.28 301 THR B O 1
ATOM 5070 N N . PHE B 1 302 ? -15.461 89.5 47.031 1 25.56 302 PHE B N 1
ATOM 5071 C CA . PHE B 1 302 ? -15.023 90.312 45.938 1 25.56 302 PHE B CA 1
ATOM 5072 C C . PHE B 1 302 ? -15.891 91.562 45.844 1 25.56 302 PHE B C 1
ATOM 5074 O O . PHE B 1 302 ? -16.984 91.562 45.281 1 25.56 302 PHE B O 1
ATOM 5081 N N . LYS B 1 303 ? -16.203 92.312 46.938 1 28.95 303 LYS B N 1
ATOM 5082 C CA . LYS B 1 303 ? -16.719 93.688 46.938 1 28.95 303 LYS B CA 1
ATOM 5083 C C . LYS B 1 303 ? -15.883 94.562 46.031 1 28.95 303 LYS B C 1
ATOM 5085 O O . LYS B 1 303 ? -16.422 95.25 45.156 1 28.95 303 LYS B O 1
ATOM 5090 N N . LYS B 1 304 ? -15.109 95.562 46.656 1 30.36 304 LYS B N 1
ATOM 5091 C CA . LYS B 1 304 ? -14.898 97.062 46.656 1 30.36 304 LYS B CA 1
ATOM 5092 C C . LYS B 1 304 ? -13.766 97.438 45.688 1 30.36 304 LYS B C 1
ATOM 5094 O O . LYS B 1 304 ? -13.586 98.625 45.375 1 30.36 304 LYS B O 1
ATOM 5099 N N . ALA B 1 305 ? -12.93 96.562 45.25 1 27.03 305 ALA B N 1
ATOM 5100 C CA . ALA B 1 305 ? -11.844 97.312 44.562 1 27.03 305 ALA B CA 1
ATOM 5101 C C . ALA B 1 305 ? -12.297 97.812 43.219 1 27.03 305 ALA B C 1
ATOM 5103 O O . ALA B 1 305 ? -11.656 98.75 42.656 1 27.03 305 ALA B O 1
ATOM 5104 N N . ILE B 1 306 ? -13.297 97.375 42.688 1 26.19 306 ILE B N 1
ATOM 5105 C CA . ILE B 1 306 ? -13.469 97.938 41.344 1 26.19 306 ILE B CA 1
ATOM 5106 C C . ILE B 1 306 ? -13.93 99.375 41.469 1 26.19 306 ILE B C 1
ATOM 5108 O O . ILE B 1 306 ? -13.766 100.188 40.531 1 26.19 306 ILE B O 1
ATOM 5112 N N . THR B 1 307 ? -14.5 99.812 42.594 1 25.77 307 THR B N 1
ATOM 5113 C CA . THR B 1 307 ? -15.008 101.188 42.5 1 25.77 307 THR B CA 1
ATOM 5114 C C . THR B 1 307 ? -13.859 102.188 42.312 1 25.77 307 THR B C 1
ATOM 5116 O O . THR B 1 307 ? -14.062 103.312 41.812 1 25.77 307 THR B O 1
ATOM 5119 N N . GLU B 1 308 ? -12.734 101.938 42.875 1 27.23 308 GLU B N 1
ATOM 5120 C CA . GLU B 1 308 ? -11.828 103.125 42.906 1 27.23 308 GLU B CA 1
ATOM 5121 C C . GLU B 1 308 ? -11.297 103.438 41.5 1 27.23 308 GLU B C 1
ATOM 5123 O O . GLU B 1 308 ? -10.688 104.5 41.312 1 27.23 308 GLU B O 1
ATOM 5128 N N . GLN B 1 309 ? -11.43 102.625 40.594 1 25.12 309 GLN B N 1
ATOM 5129 C CA . GLN B 1 309 ? -10.852 103.062 39.312 1 25.12 309 GLN B CA 1
ATOM 5130 C C . GLN B 1 309 ? -11.695 104.188 38.719 1 25.12 309 GLN B C 1
ATOM 5132 O O . GLN B 1 309 ? -11.219 104.938 37.875 1 25.12 309 GLN B O 1
ATOM 5137 N N . LEU B 1 310 ? -12.969 104.125 38.969 1 25.3 310 LEU B N 1
ATOM 5138 C CA . LEU B 1 310 ? -13.711 105 38.062 1 25.3 310 LEU B CA 1
ATOM 5139 C C . LEU B 1 310 ? -13.352 106.438 38.281 1 25.3 310 LEU B C 1
ATOM 5141 O O . LEU B 1 310 ? -13.391 107.25 37.344 1 25.3 310 LEU B O 1
ATOM 5145 N N . LYS B 1 311 ? -13.312 106.875 39.5 1 28.22 311 LYS B N 1
ATOM 5146 C CA . LYS B 1 311 ? -13.445 108.312 39.719 1 28.22 311 LYS B CA 1
ATOM 5147 C C . LYS B 1 311 ? -12.211 109.062 39.188 1 28.22 311 LYS B C 1
ATOM 5149 O O . LYS B 1 311 ? -11.992 110.25 39.531 1 28.22 311 LYS B O 1
ATOM 5154 N N . LEU B 1 312 ? -11.336 108.375 38.5 1 23.55 312 LEU B N 1
ATOM 5155 C CA . LEU B 1 312 ? -10.367 109.25 37.844 1 23.55 312 LEU B CA 1
ATOM 5156 C C . LEU B 1 312 ? -11.047 110.188 36.844 1 23.55 312 LEU B C 1
ATOM 5158 O O . LEU B 1 312 ? -10.375 110.875 36.031 1 23.55 312 LEU B O 1
ATOM 5162 N N . THR B 1 313 ? -12.352 110.125 36.688 1 23.34 313 THR B N 1
ATOM 5163 C CA . THR B 1 313 ? -12.828 111 35.625 1 23.34 313 THR B CA 1
ATOM 5164 C C . THR B 1 313 ? -12.352 112.438 35.812 1 23.34 313 THR B C 1
ATOM 5166 O O . THR B 1 313 ? -12.109 113.125 34.844 1 23.34 313 THR B O 1
ATOM 5169 N N . ASN B 1 314 ? -12.609 112.875 37.031 1 23.03 314 ASN B N 1
ATOM 5170 C CA . ASN B 1 314 ? -12.953 114.312 37.031 1 23.03 314 ASN B CA 1
ATOM 5171 C C . ASN B 1 314 ? -11.781 115.188 36.562 1 23.03 314 ASN B C 1
ATOM 5173 O O . ASN B 1 314 ? -11.953 116.062 35.781 1 23.03 314 ASN B O 1
ATOM 5177 N N . LYS B 1 315 ? -10.781 115.375 37.438 1 24.73 315 LYS B N 1
ATOM 5178 C CA . LYS B 1 315 ? -10.141 116.688 37.531 1 24.73 315 LYS B CA 1
ATOM 5179 C C . LYS B 1 315 ? -9.148 116.938 36.406 1 24.73 315 LYS B C 1
ATOM 5181 O O . LYS B 1 315 ? -8.406 117.938 36.406 1 24.73 315 LYS B O 1
ATOM 5186 N N . LEU B 1 316 ? -8.641 115.812 35.688 1 23.28 316 LEU B N 1
ATOM 5187 C CA . LEU B 1 316 ? -7.59 116.438 34.875 1 23.28 316 LEU B CA 1
ATOM 5188 C C . LEU B 1 316 ? -8.172 117.5 33.906 1 23.28 316 LEU B C 1
ATOM 5190 O O . LEU B 1 316 ? -8.93 117.125 33 1 23.28 316 LEU B O 1
ATOM 5194 N N . HIS B 1 317 ? -8.656 118.625 34.438 1 21.39 317 HIS B N 1
ATOM 5195 C CA . HIS B 1 317 ? -8.906 119.938 33.844 1 21.39 317 HIS B CA 1
ATOM 5196 C C . HIS B 1 317 ? -7.848 120.25 32.781 1 21.39 317 HIS B C 1
ATOM 5198 O O . HIS B 1 317 ? -6.652 120.125 33.031 1 21.39 317 HIS B O 1
ATOM 5204 N N . ILE B 1 318 ? -8.297 120.188 31.578 1 22.34 318 ILE B N 1
ATOM 5205 C C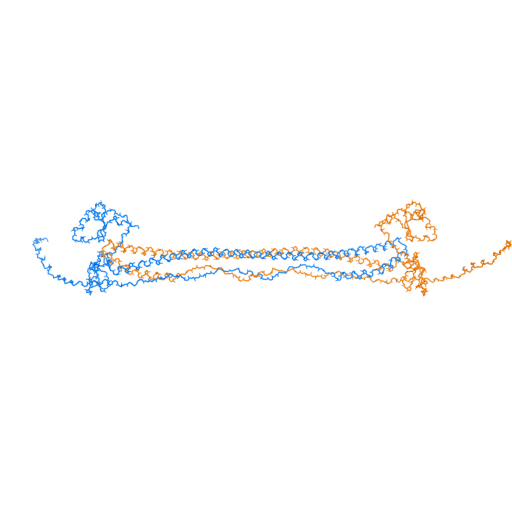A . ILE B 1 318 ? -7.887 120.75 30.297 1 22.34 318 ILE B CA 1
ATOM 5206 C C . ILE B 1 318 ? -7.496 122.25 30.469 1 22.34 318 ILE B C 1
ATOM 5208 O O . ILE B 1 318 ? -8.344 123.062 30.781 1 22.34 318 ILE B O 1
ATOM 5212 N N . SER B 1 319 ? -6.488 122.5 31.312 1 19.61 319 SER B N 1
ATOM 5213 C CA . SER B 1 319 ? -6.051 123.875 31.172 1 19.61 319 SER B CA 1
ATOM 5214 C C . SER B 1 319 ? -6.121 124.312 29.719 1 19.61 319 SER B C 1
ATOM 5216 O O . SER B 1 319 ? -6.18 123.5 28.797 1 19.61 319 SER B O 1
ATOM 5218 N N . ASP B 1 320 ? -5.734 125.75 29.422 1 19.75 320 ASP B N 1
ATOM 5219 C CA . ASP B 1 320 ? -5.422 127 28.719 1 19.75 320 ASP B CA 1
ATOM 5220 C C . ASP B 1 320 ? -4.359 126.75 27.641 1 19.75 320 ASP B C 1
ATOM 5222 O O . ASP B 1 320 ? -3.725 127.688 27.172 1 19.75 320 ASP B O 1
ATOM 5226 N N . LEU B 1 321 ? -3.871 125.562 27.281 1 21.69 321 LEU B N 1
ATOM 5227 C CA . LEU B 1 321 ? -3.623 125.75 25.859 1 21.69 321 LEU B CA 1
ATOM 5228 C C . LEU B 1 321 ? -4.934 126 25.109 1 21.69 321 LEU B C 1
ATOM 5230 O O . LEU B 1 321 ? -5.855 125.188 25.234 1 21.69 321 LEU B O 1
ATOM 5234 N N . ALA B 1 322 ? -5.387 127.25 24.859 1 23.28 322 ALA B N 1
ATOM 5235 C CA . ALA B 1 322 ? -6.637 127.938 24.547 1 23.28 322 ALA B CA 1
ATOM 5236 C C . ALA B 1 322 ? -7.48 127.125 23.578 1 23.28 322 ALA B C 1
ATOM 5238 O O . ALA B 1 322 ? -8.695 127.062 23.734 1 23.28 322 ALA B O 1
ATOM 5239 N N . ILE B 1 323 ? -6.641 126.562 22.453 1 20.91 323 ILE B N 1
ATOM 5240 C CA . ILE B 1 323 ? -7.516 126.625 21.281 1 20.91 323 ILE B CA 1
ATOM 5241 C C . ILE B 1 323 ? -8.648 125.625 21.469 1 20.91 323 ILE B C 1
ATOM 5243 O O . ILE B 1 323 ? -8.43 124.5 21.938 1 20.91 323 ILE B O 1
#